Protein AF-A0A4X1W0R6-F1 (afdb_monomer)

Structure (mmCIF, N/CA/C/O backbone):
data_AF-A0A4X1W0R6-F1
#
_entry.id   AF-A0A4X1W0R6-F1
#
loop_
_atom_site.group_PDB
_atom_site.id
_atom_site.type_symbol
_atom_site.label_atom_id
_atom_site.label_alt_id
_atom_site.label_comp_id
_atom_site.label_asym_id
_atom_site.label_entity_id
_atom_site.label_seq_id
_atom_site.pdbx_PDB_ins_code
_atom_site.Cartn_x
_atom_site.Cartn_y
_atom_site.Cartn_z
_atom_site.occupancy
_atom_site.B_iso_or_equiv
_atom_site.auth_seq_id
_atom_site.auth_comp_id
_atom_site.auth_asym_id
_atom_site.auth_atom_id
_atom_site.pdbx_PDB_model_num
ATOM 1 N N . MET A 1 1 ? -34.609 -18.674 -6.021 1.00 29.86 1 MET A N 1
ATOM 2 C CA . MET A 1 1 ? -34.224 -18.702 -7.455 1.00 29.86 1 MET A CA 1
ATOM 3 C C . MET A 1 1 ? -34.550 -17.341 -8.063 1.00 29.86 1 MET A C 1
ATOM 5 O O . MET A 1 1 ? -35.500 -16.730 -7.587 1.00 29.86 1 MET A O 1
ATOM 9 N N . PRO A 1 2 ? -33.715 -16.790 -8.961 1.00 38.84 2 PRO A N 1
ATOM 10 C CA . PRO A 1 2 ? -33.458 -15.349 -8.938 1.00 38.84 2 PRO A CA 1
ATOM 11 C C . PRO A 1 2 ? -34.396 -14.512 -9.819 1.00 38.84 2 PRO A C 1
ATOM 13 O O . PRO A 1 2 ? -34.463 -14.700 -11.032 1.00 38.84 2 PRO A O 1
ATOM 16 N N . LEU A 1 3 ? -35.022 -13.506 -9.207 1.00 25.50 3 LEU A N 1
ATOM 17 C CA . LEU A 1 3 ? -35.621 -12.367 -9.900 1.00 25.50 3 LEU A CA 1
ATOM 18 C C . LEU A 1 3 ? -34.598 -11.226 -9.961 1.00 25.50 3 LEU A C 1
ATOM 20 O O . LEU A 1 3 ? -34.042 -10.826 -8.941 1.00 25.50 3 LEU A O 1
ATOM 24 N N . ARG A 1 4 ? -34.344 -10.703 -11.165 1.00 31.19 4 ARG A N 1
ATOM 25 C CA . ARG A 1 4 ? -33.541 -9.490 -11.376 1.00 31.19 4 ARG A CA 1
ATOM 26 C C . ARG A 1 4 ? -34.415 -8.259 -11.131 1.00 31.19 4 ARG A C 1
ATOM 28 O O . ARG A 1 4 ? -35.383 -8.068 -11.861 1.00 31.19 4 ARG A O 1
ATOM 35 N N . SER A 1 5 ? -34.034 -7.393 -10.196 1.00 27.22 5 SER A N 1
ATOM 36 C CA . SER A 1 5 ? -34.611 -6.052 -10.039 1.00 27.22 5 SER A CA 1
ATOM 37 C C . SER A 1 5 ? -33.615 -4.984 -10.501 1.00 27.22 5 SER A C 1
ATOM 39 O O . SER A 1 5 ? -32.606 -4.706 -9.860 1.00 27.22 5 SER A O 1
ATOM 41 N N . THR A 1 6 ? -33.895 -4.374 -11.652 1.00 28.19 6 THR A N 1
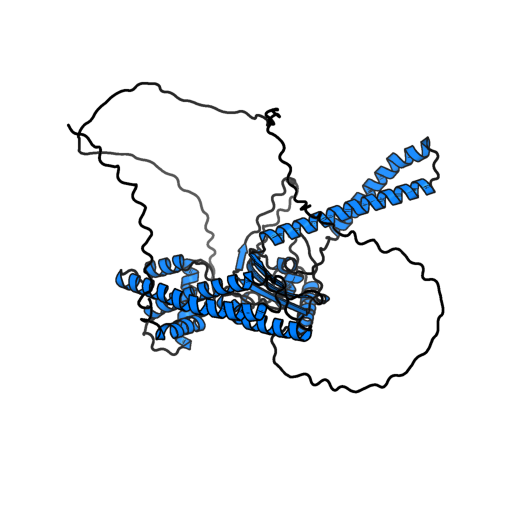ATOM 42 C CA . THR A 1 6 ? -33.181 -3.188 -12.145 1.00 28.19 6 THR A CA 1
ATOM 43 C C . THR A 1 6 ? -33.899 -1.927 -11.676 1.00 28.19 6 THR A C 1
ATOM 45 O O . THR A 1 6 ? -35.008 -1.661 -12.143 1.00 28.19 6 THR A O 1
ATOM 48 N N . CYS A 1 7 ? -33.279 -1.126 -10.810 1.00 26.50 7 CYS A N 1
ATOM 49 C CA . CYS A 1 7 ? -33.831 0.178 -10.436 1.00 26.50 7 CYS A CA 1
ATOM 50 C C . CYS A 1 7 ? -33.529 1.230 -11.514 1.00 26.50 7 CYS A C 1
ATOM 52 O O . CYS A 1 7 ? -32.375 1.457 -11.878 1.00 26.50 7 CYS A O 1
ATOM 54 N N . ARG A 1 8 ? -34.588 1.874 -12.012 1.00 23.48 8 ARG A N 1
ATOM 55 C CA . ARG A 1 8 ? -34.554 3.046 -12.895 1.00 23.48 8 ARG A CA 1
ATOM 56 C C . ARG A 1 8 ? -34.917 4.266 -12.044 1.00 23.48 8 ARG A C 1
ATOM 58 O O . ARG A 1 8 ? -35.891 4.204 -11.302 1.00 23.48 8 ARG A O 1
ATOM 65 N N . LEU A 1 9 ? -34.130 5.335 -12.136 1.00 26.56 9 LEU A N 1
ATOM 66 C CA . LEU A 1 9 ? -34.398 6.619 -11.484 1.00 26.56 9 LEU A CA 1
ATOM 67 C C . LEU A 1 9 ? -34.978 7.589 -12.515 1.00 26.56 9 LEU A C 1
ATOM 69 O O . LEU A 1 9 ? -34.326 7.836 -13.526 1.00 26.56 9 LEU A O 1
ATOM 73 N N . ASP A 1 10 ?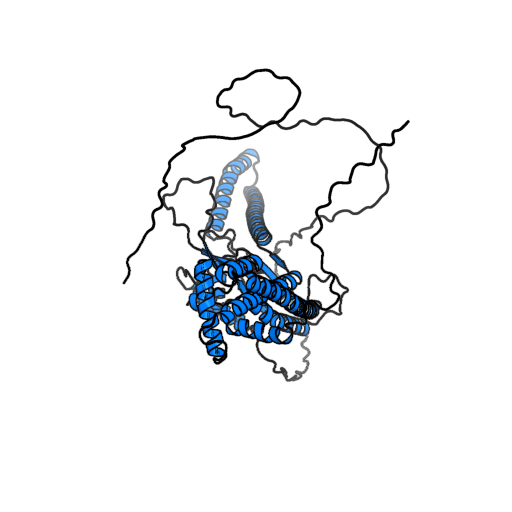 -36.144 8.154 -12.215 1.00 22.88 10 ASP A N 1
ATOM 74 C CA . ASP A 1 10 ? -36.707 9.340 -12.867 1.00 22.88 10 ASP A CA 1
ATOM 75 C C . ASP A 1 10 ? -37.125 10.347 -11.767 1.00 22.88 10 ASP A C 1
ATOM 77 O O . ASP A 1 10 ? -37.476 9.918 -10.661 1.00 22.88 10 ASP A O 1
ATOM 81 N N . PRO A 1 11 ? -37.031 11.669 -12.006 1.00 31.69 11 PRO A N 1
ATOM 82 C CA . PRO A 1 11 ? -37.245 12.697 -10.987 1.00 31.69 11 PRO A CA 1
ATOM 83 C C . PRO A 1 11 ? -38.709 13.162 -10.905 1.00 31.69 11 PRO A C 1
ATOM 85 O O . PRO A 1 11 ? -39.440 13.115 -11.892 1.00 31.69 11 PRO A O 1
ATOM 88 N N . ALA A 1 12 ? -39.107 13.700 -9.748 1.00 26.38 12 ALA A N 1
ATOM 89 C CA . ALA A 1 12 ? -40.391 14.378 -9.559 1.00 26.38 12 ALA A CA 1
ATOM 90 C C . ALA A 1 12 ? -40.185 15.843 -9.135 1.00 26.38 12 ALA A C 1
ATOM 92 O O . ALA A 1 12 ? -39.395 16.134 -8.237 1.00 26.38 12 ALA A O 1
ATOM 93 N N . GLU A 1 13 ? -40.897 16.750 -9.805 1.00 24.55 13 GLU A N 1
ATOM 94 C CA . GLU A 1 13 ? -40.985 18.182 -9.489 1.00 24.55 13 GLU A CA 1
ATOM 95 C C . GLU A 1 13 ? -42.120 18.477 -8.478 1.00 24.55 13 GLU A C 1
ATOM 97 O O . GLU A 1 13 ? -42.740 17.560 -7.943 1.00 24.55 13 GLU A O 1
ATOM 102 N N . THR A 1 14 ? -42.455 19.771 -8.328 1.00 26.61 14 THR A N 1
ATOM 103 C CA . THR A 1 14 ? -43.583 20.393 -7.585 1.00 26.61 14 THR A CA 1
ATOM 104 C C . THR A 1 14 ? -43.352 20.646 -6.085 1.00 26.61 14 THR A C 1
ATOM 106 O O . THR A 1 14 ? -42.719 19.848 -5.406 1.00 26.61 14 THR A O 1
ATOM 109 N N . SER A 1 15 ? -43.833 21.740 -5.475 1.00 23.80 15 SER A N 1
ATOM 110 C CA . SER A 1 15 ? -44.232 23.081 -5.973 1.00 23.80 15 SER A CA 1
ATOM 111 C C . SER A 1 15 ? -44.443 24.029 -4.773 1.00 23.80 15 SER A C 1
ATOM 113 O O . SER A 1 15 ? -44.769 23.564 -3.685 1.00 23.80 15 SER A O 1
ATOM 115 N N . CYS A 1 16 ? -44.311 25.348 -4.953 1.00 21.52 16 CYS A N 1
ATOM 116 C CA . CYS A 1 16 ? -44.537 26.344 -3.890 1.00 21.52 16 CYS A CA 1
ATOM 117 C C . CYS A 1 16 ? -46.022 26.554 -3.526 1.00 21.52 16 CYS A C 1
ATOM 119 O O . CYS A 1 16 ? -46.857 26.616 -4.425 1.00 21.52 16 CYS A O 1
ATOM 121 N N . THR A 1 17 ? -46.303 26.882 -2.256 1.00 23.56 17 THR A N 1
ATOM 122 C CA . THR A 1 17 ? -47.451 27.722 -1.836 1.00 23.56 17 THR A CA 1
ATOM 123 C C . THR A 1 17 ? -47.160 28.457 -0.517 1.00 23.56 17 THR A C 1
ATOM 125 O O . THR A 1 17 ? -46.346 28.002 0.284 1.00 23.56 17 THR A O 1
ATOM 128 N N . THR A 1 18 ? -47.810 29.613 -0.306 1.00 24.09 18 THR A N 1
ATOM 129 C CA . THR A 1 18 ? -47.447 30.623 0.713 1.00 24.09 18 THR A CA 1
ATOM 130 C C . THR A 1 18 ? -48.666 31.176 1.468 1.00 24.09 18 THR A C 1
ATOM 132 O O . THR A 1 18 ? -49.549 31.739 0.827 1.00 24.09 18 THR A O 1
ATOM 135 N N . THR A 1 19 ? -48.632 31.151 2.808 1.00 24.44 19 THR A N 1
ATOM 136 C CA . THR A 1 19 ? -49.383 32.008 3.774 1.00 24.44 19 THR A CA 1
ATOM 137 C C . THR A 1 19 ? -48.720 31.799 5.158 1.00 24.44 19 THR A C 1
ATOM 139 O O . THR A 1 19 ? -48.285 30.686 5.423 1.00 24.44 19 THR A O 1
ATOM 142 N N . GLY A 1 20 ? -48.464 32.754 6.070 1.00 23.81 20 GLY A N 1
ATOM 143 C CA . GLY A 1 20 ? -49.211 33.945 6.525 1.00 23.81 20 GLY A CA 1
ATOM 144 C C . GLY A 1 20 ? -50.069 33.567 7.757 1.00 23.81 20 GLY A C 1
ATOM 145 O O . GLY A 1 20 ? -50.782 32.580 7.656 1.00 23.81 20 GLY A O 1
ATOM 146 N N . LEU A 1 21 ? -50.102 34.250 8.918 1.00 26.62 21 LEU A N 1
ATOM 147 C CA . LEU A 1 21 ? -49.531 35.535 9.388 1.00 26.62 21 LEU A CA 1
ATOM 148 C C . LEU A 1 21 ? -49.752 35.665 10.940 1.00 26.62 21 LEU A C 1
ATOM 150 O O . LEU A 1 21 ? -50.513 34.876 11.489 1.00 26.62 21 LEU A O 1
ATOM 154 N N . LEU A 1 22 ? -49.206 36.718 11.589 1.00 25.25 22 LEU A N 1
ATOM 155 C CA . LEU A 1 22 ? -49.492 37.253 12.959 1.00 25.25 22 LEU A CA 1
ATOM 156 C C . LEU A 1 22 ? -48.866 36.527 14.186 1.00 25.25 22 LEU A C 1
ATOM 158 O O . LEU A 1 22 ? -48.872 35.309 14.258 1.00 25.25 22 LEU A O 1
ATOM 162 N N . GLY A 1 23 ? -48.351 37.228 15.215 1.00 23.34 23 GLY A N 1
ATOM 163 C CA . GLY A 1 23 ? -48.141 38.681 15.354 1.00 23.34 23 GLY A CA 1
ATOM 164 C C . GLY A 1 23 ? -47.563 39.130 16.716 1.00 23.34 23 GLY A C 1
ATOM 165 O O . GLY A 1 23 ? -47.441 38.315 17.627 1.00 23.34 23 GLY A O 1
ATOM 166 N N . LEU A 1 24 ? -47.328 40.458 16.824 1.00 25.98 24 LEU A N 1
ATOM 167 C CA . LEU A 1 24 ? -46.882 41.258 17.999 1.00 25.98 24 LEU A CA 1
ATOM 168 C C . LEU A 1 24 ? -45.346 41.228 18.283 1.00 25.98 24 LEU A C 1
ATOM 170 O O . LEU A 1 24 ? -44.737 40.176 18.157 1.00 25.98 24 LEU A O 1
ATOM 174 N N . GLN A 1 25 ? -44.644 42.320 18.660 1.00 26.53 25 GLN A N 1
ATOM 175 C CA . GLN A 1 25 ? -44.998 43.762 18.681 1.00 26.53 25 GLN A CA 1
ATOM 176 C C . GLN A 1 25 ? -43.764 44.728 18.584 1.00 26.53 25 GLN A C 1
ATOM 178 O O . GLN A 1 25 ? -42.705 44.349 18.097 1.00 26.53 25 GLN A O 1
ATOM 183 N N . ASN A 1 26 ? -43.950 45.994 18.993 1.00 27.78 26 ASN A N 1
ATOM 184 C CA . ASN A 1 26 ? -43.082 47.194 18.918 1.00 27.78 26 ASN A CA 1
ATOM 185 C C . ASN A 1 26 ? -42.080 47.310 20.110 1.00 27.78 26 ASN A C 1
ATOM 187 O O . ASN A 1 26 ? -42.268 46.610 21.097 1.00 27.78 26 ASN A O 1
ATOM 191 N N . THR A 1 27 ? -41.018 48.145 20.129 1.00 28.12 27 THR A N 1
ATOM 192 C CA . THR A 1 27 ? -41.001 49.625 19.946 1.00 28.12 27 THR A CA 1
ATOM 193 C C . THR A 1 27 ? -39.664 50.270 19.507 1.00 28.12 27 THR A C 1
ATOM 195 O O . THR A 1 27 ? -38.632 49.983 20.096 1.00 28.12 27 THR A O 1
ATOM 198 N N . LEU A 1 28 ? -39.767 51.228 18.561 1.00 27.00 28 LEU A N 1
ATOM 199 C CA . LEU A 1 28 ? -39.123 52.572 18.437 1.00 27.00 28 LEU A CA 1
ATOM 200 C C . LEU A 1 28 ? -37.644 52.800 18.876 1.00 27.00 28 LEU A C 1
ATOM 202 O O . LEU A 1 28 ? -37.277 52.481 19.995 1.00 27.00 28 LEU A O 1
ATOM 206 N N . GLY A 1 29 ? -36.784 53.514 18.125 1.00 25.72 29 GLY A N 1
ATOM 207 C CA . GLY A 1 29 ? -36.938 54.111 16.785 1.00 25.72 29 GLY A CA 1
ATOM 208 C C . GLY A 1 29 ? -35.859 55.159 16.404 1.00 25.72 29 GLY A C 1
ATOM 209 O O . GLY A 1 29 ? -35.103 55.607 17.259 1.00 25.72 29 GLY A O 1
ATOM 210 N N . LEU A 1 30 ? -35.924 55.609 15.132 1.00 26.69 30 LEU A N 1
ATOM 211 C CA . LEU A 1 30 ? -35.302 56.804 14.491 1.00 26.69 30 LEU A CA 1
ATOM 212 C C . LEU A 1 30 ? -33.857 56.622 13.944 1.00 26.69 30 LEU A C 1
ATOM 214 O O . LEU A 1 30 ? -33.029 56.006 14.596 1.00 26.69 30 LEU A O 1
ATOM 218 N N . LYS A 1 31 ? -33.474 57.138 12.756 1.00 23.89 31 LYS A N 1
ATOM 219 C CA . LYS A 1 31 ? -34.110 58.129 11.849 1.00 23.89 31 LYS A CA 1
ATOM 220 C C . LYS A 1 31 ? -33.629 57.952 10.379 1.00 23.89 31 LYS A C 1
ATOM 222 O O . LYS A 1 31 ? -32.451 57.700 10.187 1.00 23.89 31 LYS A O 1
ATOM 227 N N . THR A 1 32 ? -34.544 58.110 9.405 1.00 26.52 32 THR A N 1
ATOM 228 C CA . THR A 1 32 ? -34.426 58.709 8.030 1.00 26.52 32 THR A CA 1
ATOM 229 C C . THR A 1 32 ? -33.058 58.755 7.298 1.00 26.52 32 THR A C 1
ATOM 231 O O . THR A 1 32 ? -32.077 59.169 7.897 1.00 26.52 32 THR A O 1
ATOM 234 N N . SER A 1 33 ? -32.925 58.541 5.977 1.00 25.45 33 SER A N 1
ATOM 235 C CA . SER A 1 33 ? -33.889 58.718 4.863 1.00 25.45 33 SER A CA 1
ATOM 236 C C . SER A 1 33 ? -33.481 57.983 3.567 1.00 25.45 33 SER A C 1
ATOM 238 O O . SER A 1 33 ? -32.309 57.981 3.201 1.00 25.45 33 SER A O 1
ATOM 240 N N . ASP A 1 34 ? -34.485 57.476 2.847 1.00 21.62 34 ASP A N 1
ATOM 241 C CA . ASP A 1 34 ? -34.491 57.089 1.414 1.00 21.62 34 ASP A CA 1
ATOM 242 C C . ASP A 1 34 ? -34.471 58.360 0.492 1.00 21.62 34 ASP A C 1
ATOM 244 O O . ASP A 1 34 ? -34.507 59.453 1.074 1.00 21.62 34 ASP A O 1
ATOM 248 N N . PRO A 1 35 ? -34.466 58.330 -0.878 1.00 39.22 35 PRO A N 1
ATOM 249 C CA . PRO A 1 35 ? -35.026 57.269 -1.744 1.00 39.22 35 PRO A CA 1
ATOM 250 C C . PRO A 1 35 ? -34.340 56.959 -3.111 1.00 39.22 35 PRO A C 1
ATOM 252 O O . PRO A 1 35 ? -33.581 57.759 -3.651 1.00 39.22 35 PRO A O 1
ATOM 255 N N . SER A 1 36 ? -34.851 55.904 -3.778 1.00 25.16 36 SER A N 1
ATOM 256 C CA . SER A 1 36 ? -35.064 55.786 -5.254 1.00 25.16 36 SER A CA 1
ATOM 257 C C . SER A 1 36 ? -33.833 55.662 -6.188 1.00 25.16 36 SER A C 1
ATOM 259 O O . SER A 1 36 ? -32.779 56.206 -5.901 1.00 25.16 36 SER A O 1
ATOM 261 N N . LEU A 1 37 ? -33.845 55.008 -7.362 1.00 26.08 37 LEU A N 1
ATOM 262 C CA . LEU A 1 37 ? -34.714 54.018 -8.042 1.00 26.08 37 LEU A CA 1
ATOM 263 C C . LEU A 1 37 ? -33.781 52.833 -8.436 1.00 26.08 37 LEU A C 1
ATOM 265 O O . LEU A 1 37 ? -32.572 53.007 -8.504 1.00 26.08 37 LEU A O 1
ATOM 269 N N . GLY A 1 38 ? -34.190 51.592 -8.705 1.00 21.97 38 GLY A N 1
ATOM 270 C CA . GLY A 1 38 ? -35.439 51.115 -9.291 1.00 21.97 38 GLY A CA 1
ATOM 271 C C . GLY A 1 38 ? -35.230 50.761 -10.775 1.00 21.97 38 GLY A C 1
ATOM 272 O O . GLY A 1 38 ? -35.072 51.660 -11.589 1.00 21.97 38 GLY A O 1
ATOM 273 N N . LEU A 1 39 ? -35.332 49.457 -11.087 1.00 24.09 39 LEU A N 1
ATOM 274 C CA . LEU A 1 39 ? -35.472 48.798 -12.409 1.00 24.09 39 LEU A CA 1
ATOM 275 C C . LEU A 1 39 ? -34.241 48.110 -13.061 1.00 24.09 39 LEU A C 1
ATOM 277 O O . LEU A 1 39 ? -33.197 48.686 -13.338 1.00 24.09 39 LEU A O 1
ATOM 281 N N . LYS A 1 40 ? -34.482 46.814 -13.329 1.00 21.08 40 LYS A N 1
ATOM 282 C CA . LYS A 1 40 ? -33.839 45.853 -14.259 1.00 21.08 40 LYS A CA 1
ATOM 283 C C . LYS A 1 40 ? -34.114 46.280 -15.744 1.00 21.08 40 LYS A C 1
ATOM 285 O O . LYS A 1 40 ? -34.787 47.300 -15.886 1.00 21.08 40 LYS A O 1
ATOM 290 N N . PRO A 1 41 ? -33.787 45.526 -16.837 1.00 32.88 41 PRO A N 1
ATOM 291 C CA . PRO A 1 41 ? -33.307 44.128 -16.939 1.00 32.88 41 PRO A CA 1
ATOM 292 C C . PRO A 1 41 ? -32.269 43.817 -18.067 1.00 32.88 41 PRO A C 1
ATOM 294 O O . PRO A 1 41 ? -31.740 44.730 -18.680 1.00 32.88 41 PRO A O 1
ATOM 297 N N . THR A 1 42 ? -31.964 42.514 -18.264 1.00 23.11 42 THR A N 1
ATOM 298 C CA . THR A 1 42 ? -31.669 41.755 -19.530 1.00 23.11 42 THR A CA 1
ATOM 299 C C . THR A 1 42 ? -31.044 42.467 -20.759 1.00 23.11 42 THR A C 1
ATOM 301 O O . THR A 1 42 ? -31.488 43.539 -21.132 1.00 23.11 42 THR A O 1
ATOM 304 N N . GLU A 1 43 ? -30.140 41.886 -21.567 1.00 23.00 43 GLU A N 1
ATOM 305 C CA . GLU A 1 43 ? -29.765 40.473 -21.780 1.00 23.00 43 GLU A CA 1
ATOM 306 C C . GLU A 1 43 ? -28.437 40.323 -22.579 1.00 23.00 43 GLU A C 1
ATOM 308 O O . GLU A 1 43 ? -28.021 41.240 -23.273 1.00 23.00 43 GLU A O 1
ATOM 313 N N . GLN A 1 44 ? -27.850 39.118 -22.530 1.00 22.80 44 GLN A N 1
ATOM 314 C CA . GLN A 1 44 ? -27.039 38.422 -23.560 1.00 22.80 44 GLN A CA 1
ATOM 315 C C . GLN A 1 44 ? -25.801 39.031 -24.289 1.00 22.80 44 GLN A C 1
ATOM 317 O O . GLN A 1 44 ? -25.842 40.031 -24.991 1.00 22.80 44 GLN A O 1
ATOM 322 N N . CYS A 1 45 ? -24.784 38.151 -24.352 1.00 21.58 45 CYS A N 1
ATOM 323 C CA . CYS A 1 45 ? -23.866 37.871 -25.476 1.00 21.58 45 CYS A CA 1
ATOM 324 C C . CYS A 1 45 ? -22.618 38.756 -25.709 1.00 21.58 45 CYS A C 1
ATOM 326 O O . CYS A 1 45 ? -22.683 39.958 -25.928 1.00 21.58 45 CYS A O 1
ATOM 328 N N . GLY A 1 46 ? -21.450 38.096 -25.790 1.00 23.22 46 GLY A N 1
ATOM 329 C CA . GLY A 1 46 ? -20.187 38.700 -26.231 1.00 23.22 46 GLY A CA 1
ATOM 330 C C . GLY A 1 46 ? -18.967 37.789 -26.032 1.00 23.22 46 GLY A C 1
ATOM 331 O O . GLY A 1 46 ? -18.474 37.638 -24.920 1.00 23.22 46 GLY A O 1
ATOM 332 N N . ARG A 1 47 ? -18.441 37.192 -27.113 1.00 24.58 47 ARG A N 1
ATOM 333 C CA . ARG A 1 47 ? -17.081 36.609 -27.119 1.00 24.58 47 ARG A CA 1
ATOM 334 C C . ARG A 1 47 ? -16.062 37.753 -27.217 1.00 24.58 47 ARG A C 1
ATOM 336 O O . ARG A 1 47 ? -16.249 38.621 -28.061 1.00 24.58 47 ARG A O 1
ATOM 343 N N . GLY A 1 48 ? -14.958 37.718 -26.468 1.00 22.70 48 GLY A N 1
ATOM 344 C CA . GLY A 1 48 ? -13.923 38.759 -26.554 1.00 22.70 48 GLY A CA 1
ATOM 345 C C . GLY A 1 48 ? -12.559 38.308 -26.034 1.00 22.70 48 GLY A C 1
ATOM 346 O O . GLY A 1 48 ? -12.459 37.775 -24.939 1.00 22.70 48 GLY A O 1
ATOM 347 N N . LEU A 1 49 ? -11.528 38.484 -26.858 1.00 24.17 49 LEU A N 1
ATOM 348 C CA . LEU A 1 49 ? -10.158 37.991 -26.697 1.00 24.17 49 LEU A CA 1
ATOM 349 C C . LEU A 1 49 ? -9.391 38.510 -25.463 1.00 24.17 49 LEU A C 1
ATOM 351 O O . LEU A 1 49 ? -9.679 39.560 -24.899 1.00 24.17 49 LEU A O 1
ATOM 355 N N . ALA A 1 50 ? -8.315 37.787 -25.141 1.00 25.56 50 ALA A N 1
ATOM 356 C CA . ALA A 1 50 ? -7.288 38.186 -24.185 1.00 25.56 50 ALA A CA 1
ATOM 357 C C . ALA A 1 50 ? -6.501 39.442 -24.610 1.00 25.56 50 ALA A C 1
ATOM 359 O O . ALA A 1 50 ? -6.188 39.625 -25.788 1.00 25.56 50 ALA A O 1
ATOM 360 N N . LEU A 1 51 ? -6.045 40.212 -23.617 1.00 23.55 51 LEU A N 1
ATOM 361 C CA . LEU A 1 51 ? -4.971 41.198 -23.749 1.00 23.55 51 LEU A CA 1
ATOM 362 C C . LEU A 1 51 ? -3.896 40.957 -22.679 1.00 23.55 51 LEU A C 1
ATOM 364 O O . LEU A 1 51 ? -4.196 40.642 -21.529 1.00 23.55 51 LEU A O 1
ATOM 368 N N . ARG A 1 52 ? -2.627 41.086 -23.084 1.00 23.77 52 ARG A N 1
ATOM 369 C CA . ARG A 1 52 ? -1.456 41.037 -22.192 1.00 23.77 52 ARG A CA 1
ATOM 370 C C . ARG A 1 52 ? -1.338 42.350 -21.401 1.00 23.77 52 ARG A C 1
ATOM 372 O O . ARG A 1 52 ? -1.614 43.397 -21.985 1.00 23.77 52 ARG A O 1
ATOM 379 N N . PRO A 1 53 ? -0.814 42.347 -20.163 1.00 27.23 53 PRO A N 1
ATOM 380 C CA . PRO A 1 53 ? -0.345 43.573 -19.529 1.00 27.23 53 PRO A CA 1
ATOM 381 C C . PRO A 1 53 ? 0.995 44.028 -20.136 1.00 27.23 53 PRO A C 1
ATOM 383 O O . PRO A 1 53 ? 1.859 43.214 -20.475 1.00 27.23 53 PRO A O 1
ATOM 386 N N . ALA A 1 54 ? 1.150 45.343 -20.280 1.00 24.95 54 ALA A N 1
ATOM 387 C CA . ALA A 1 54 ? 2.354 45.993 -20.789 1.00 24.95 54 ALA A CA 1
ATOM 388 C C . ALA A 1 54 ? 3.381 46.271 -19.675 1.00 24.95 54 ALA A C 1
ATOM 390 O O . ALA A 1 54 ? 3.042 46.337 -18.495 1.00 24.95 54 ALA A O 1
ATOM 391 N N . TRP A 1 55 ? 4.642 46.468 -20.063 1.00 26.98 55 TRP A N 1
ATOM 392 C CA . TRP A 1 55 ? 5.718 46.869 -19.154 1.00 26.98 55 TRP A CA 1
ATOM 393 C C . TRP A 1 55 ? 5.652 48.372 -18.839 1.00 26.98 55 TRP A C 1
ATOM 395 O O . TRP A 1 55 ? 5.695 49.191 -19.755 1.00 26.98 55 TRP A O 1
ATOM 405 N N . GLY A 1 56 ? 5.634 48.725 -17.551 1.00 25.53 56 GLY A N 1
ATOM 406 C CA . GLY A 1 56 ? 5.888 50.079 -17.041 1.00 25.53 56 GLY A CA 1
ATOM 407 C C . GLY A 1 56 ? 7.286 50.170 -16.417 1.00 25.53 56 GLY A C 1
ATOM 408 O O . GLY A 1 56 ? 7.768 49.191 -15.850 1.00 25.53 56 GLY A O 1
ATOM 409 N N . ARG A 1 57 ? 7.965 51.317 -16.551 1.00 27.62 57 ARG A N 1
ATOM 410 C CA . ARG A 1 57 ? 9.391 51.487 -16.208 1.00 27.62 57 ARG A CA 1
ATOM 411 C C . ARG A 1 57 ? 9.607 52.616 -15.180 1.00 27.62 57 ARG A C 1
ATOM 413 O O . ARG A 1 57 ? 8.882 53.603 -15.214 1.00 27.62 57 ARG A O 1
ATOM 420 N N . ASN A 1 58 ? 10.701 52.500 -14.416 1.00 27.91 58 ASN A N 1
ATOM 421 C CA . ASN A 1 58 ? 11.424 53.527 -13.630 1.00 27.91 58 ASN A CA 1
ATOM 422 C C . ASN A 1 58 ? 11.001 53.799 -12.164 1.00 27.91 58 ASN A C 1
ATOM 424 O O . ASN A 1 58 ? 9.871 54.169 -11.875 1.00 27.91 58 ASN A O 1
ATOM 428 N N . GLY A 1 59 ? 11.996 53.722 -11.265 1.00 26.03 59 GLY A N 1
ATOM 429 C CA . GLY A 1 59 ? 11.951 54.106 -9.842 1.00 26.03 59 GLY A CA 1
ATOM 430 C C . GLY A 1 59 ? 13.138 53.482 -9.071 1.00 26.03 59 GLY A C 1
ATOM 431 O O . GLY A 1 59 ? 13.134 52.263 -8.924 1.00 26.03 59 GLY A O 1
ATOM 432 N N . PRO A 1 60 ? 14.190 54.224 -8.647 1.00 34.94 60 PRO A N 1
ATOM 433 C CA . PRO A 1 60 ? 15.501 53.615 -8.361 1.00 34.94 60 PRO A CA 1
ATOM 434 C C . PRO A 1 60 ? 15.928 53.613 -6.880 1.00 34.94 60 PRO A C 1
ATOM 436 O O . PRO A 1 60 ? 15.956 54.671 -6.258 1.00 34.94 60 PRO A O 1
ATOM 439 N N . TRP A 1 61 ? 16.429 52.480 -6.360 1.00 25.25 61 TRP A N 1
ATOM 440 C CA . TRP A 1 61 ? 17.190 52.449 -5.095 1.00 25.25 61 TRP A CA 1
ATOM 441 C C . TRP A 1 61 ? 18.404 51.500 -5.113 1.00 25.25 61 TRP A C 1
ATOM 443 O O . TRP A 1 61 ? 18.290 50.297 -4.928 1.00 25.25 61 TRP A O 1
ATOM 453 N N . ARG A 1 62 ? 19.570 52.129 -5.317 1.00 25.80 62 ARG A N 1
ATOM 454 C CA . ARG A 1 62 ? 20.848 51.983 -4.585 1.00 25.80 62 ARG A CA 1
ATOM 455 C C . ARG A 1 62 ? 21.393 50.568 -4.276 1.00 25.80 62 ARG A C 1
ATOM 457 O O . ARG A 1 62 ? 20.886 49.856 -3.419 1.00 25.80 62 ARG A O 1
ATOM 464 N N . LEU A 1 63 ? 22.545 50.256 -4.882 1.00 26.06 63 LEU A N 1
ATOM 465 C CA . LEU A 1 63 ? 23.414 49.119 -4.543 1.00 26.06 63 LEU A CA 1
ATOM 466 C C . LEU A 1 63 ? 23.826 49.103 -3.059 1.00 26.06 63 LEU A C 1
ATOM 468 O O . LEU A 1 63 ? 24.266 50.121 -2.523 1.00 26.06 63 LEU A O 1
ATOM 472 N N . GLY A 1 64 ? 23.835 47.905 -2.473 1.00 25.86 64 GLY A N 1
ATOM 473 C CA . GLY A 1 64 ? 24.596 47.565 -1.272 1.00 25.86 64 GLY A CA 1
ATOM 474 C C . GLY A 1 64 ? 25.320 46.236 -1.481 1.00 25.86 64 GLY A C 1
ATOM 475 O O . GLY A 1 64 ? 24.712 45.179 -1.358 1.00 25.86 64 GLY A O 1
ATOM 476 N N . HIS A 1 65 ? 26.611 46.277 -1.822 1.00 27.36 65 HIS A N 1
ATOM 477 C CA . HIS A 1 65 ? 27.440 45.073 -1.933 1.00 27.36 65 HIS A CA 1
ATOM 478 C C . HIS A 1 65 ? 27.786 44.531 -0.537 1.00 27.36 65 HIS A C 1
ATOM 480 O O . HIS A 1 65 ? 28.454 45.209 0.245 1.00 27.36 65 HIS A O 1
ATOM 486 N N . ARG A 1 66 ? 27.446 43.268 -0.267 1.00 27.22 66 ARG A N 1
ATOM 487 C CA . ARG A 1 66 ? 28.247 42.391 0.599 1.00 27.22 66 ARG A CA 1
ATOM 488 C C . ARG A 1 66 ? 28.089 40.950 0.107 1.00 27.22 66 ARG A C 1
ATOM 490 O O . ARG A 1 66 ? 26.990 40.555 -0.260 1.00 27.22 66 ARG A O 1
ATOM 497 N N . GLY A 1 67 ? 29.211 40.245 -0.027 1.00 26.52 67 GLY A N 1
ATOM 498 C CA . GLY A 1 67 ? 29.296 38.991 -0.782 1.00 26.52 67 GLY A CA 1
ATOM 499 C C . GLY A 1 67 ? 28.754 37.758 -0.057 1.00 26.52 67 GLY A C 1
ATOM 500 O O . GLY A 1 67 ? 28.583 37.762 1.159 1.00 26.52 67 GLY A O 1
ATOM 501 N N . GLY A 1 68 ? 28.538 36.713 -0.852 1.00 26.30 68 GLY A N 1
ATOM 502 C CA . GLY A 1 68 ? 28.057 35.388 -0.466 1.00 26.30 68 GLY A CA 1
ATOM 503 C C . GLY A 1 68 ? 27.852 34.570 -1.740 1.00 26.30 68 GLY A C 1
ATOM 504 O O . GLY A 1 68 ? 26.772 34.594 -2.325 1.00 26.30 68 GLY A O 1
ATOM 505 N N . GLU A 1 69 ? 28.923 33.953 -2.239 1.00 33.28 69 GLU A N 1
ATOM 506 C CA . GLU A 1 69 ? 28.883 33.097 -3.428 1.00 33.28 69 GLU A CA 1
ATOM 507 C C . GLU A 1 69 ? 28.322 31.715 -3.073 1.00 33.28 69 GLU A C 1
ATOM 509 O O . GLU A 1 69 ? 29.081 30.796 -2.793 1.00 33.28 69 GLU A O 1
ATOM 514 N N . ASP A 1 70 ? 27.001 31.555 -3.149 1.00 26.06 70 ASP A N 1
ATOM 515 C CA . ASP A 1 70 ? 26.354 30.238 -3.179 1.00 26.06 70 ASP A CA 1
ATOM 516 C C . ASP A 1 70 ? 25.701 30.024 -4.548 1.00 26.06 70 ASP A C 1
ATOM 518 O O . ASP A 1 70 ? 24.512 30.268 -4.779 1.00 26.06 70 ASP A O 1
ATOM 522 N N . ALA A 1 71 ? 26.522 29.593 -5.507 1.00 27.77 71 ALA A N 1
ATOM 523 C CA . ALA A 1 71 ? 26.047 29.186 -6.819 1.00 27.77 71 ALA A CA 1
ATOM 524 C C . ALA A 1 71 ? 25.294 27.851 -6.708 1.00 27.77 71 ALA A C 1
ATOM 526 O O . ALA A 1 71 ? 25.895 26.808 -6.448 1.00 27.77 71 ALA A O 1
ATOM 527 N N . PHE A 1 72 ? 23.982 27.871 -6.967 1.00 27.11 72 PHE A N 1
ATOM 528 C CA . PHE A 1 72 ? 23.192 26.652 -7.160 1.00 27.11 72 PHE A CA 1
ATOM 529 C C . PHE A 1 72 ? 23.885 25.732 -8.183 1.00 27.11 72 PHE A C 1
ATOM 531 O O . PHE A 1 72 ? 24.134 26.175 -9.311 1.00 27.11 72 PHE A O 1
ATOM 538 N N . PRO A 1 73 ? 24.163 24.456 -7.855 1.00 28.94 73 PRO A N 1
ATOM 539 C CA . PRO A 1 73 ? 24.768 23.548 -8.813 1.00 28.94 73 PRO A CA 1
ATOM 540 C C . PRO A 1 73 ? 23.767 23.255 -9.943 1.00 28.94 73 PRO A C 1
ATOM 542 O O . PRO A 1 73 ? 22.638 22.830 -9.670 1.00 28.94 73 PRO A O 1
ATOM 545 N N . PRO A 1 74 ? 24.136 23.437 -11.224 1.00 28.44 74 PRO A N 1
ATOM 546 C CA . PRO A 1 74 ? 23.325 22.916 -12.312 1.00 28.44 74 PRO A CA 1
ATOM 547 C C . PRO A 1 74 ? 23.322 21.385 -12.228 1.00 28.44 74 PRO A C 1
ATOM 549 O O . PRO A 1 74 ? 24.381 20.770 -12.122 1.00 28.44 74 PRO A O 1
ATOM 552 N N . MET A 1 75 ? 22.145 20.755 -12.312 1.00 23.92 75 MET A N 1
ATOM 553 C CA . MET A 1 75 ? 22.047 19.293 -12.406 1.00 23.92 75 MET A CA 1
ATOM 554 C C . MET A 1 75 ? 22.700 18.806 -13.706 1.00 23.92 75 MET A C 1
ATOM 556 O O . MET A 1 75 ? 22.072 18.766 -14.768 1.00 23.92 75 MET A O 1
ATOM 560 N N . THR A 1 76 ? 23.967 18.414 -13.622 1.00 23.66 76 THR A N 1
ATOM 561 C CA . THR A 1 76 ? 24.688 17.742 -14.698 1.00 23.66 76 THR A CA 1
ATOM 562 C C . THR A 1 76 ? 24.181 16.311 -14.819 1.00 23.66 76 THR A C 1
ATOM 564 O O . THR A 1 76 ? 24.613 15.415 -14.098 1.00 23.66 76 THR A O 1
ATOM 567 N N . PHE A 1 77 ? 23.260 16.078 -15.754 1.00 25.84 77 PHE A N 1
ATOM 568 C CA . PHE A 1 77 ? 22.985 14.723 -16.220 1.00 25.84 77 PHE A CA 1
ATOM 569 C C . PHE A 1 77 ? 24.167 14.238 -17.059 1.00 25.84 77 PHE A C 1
ATOM 571 O O . PHE A 1 77 ? 24.334 14.667 -18.203 1.00 25.84 77 PHE A O 1
ATOM 578 N N . ASP A 1 78 ? 24.955 13.321 -16.498 1.00 22.91 78 ASP A N 1
ATOM 579 C CA . ASP A 1 78 ? 26.032 12.652 -17.218 1.00 22.91 78 ASP A CA 1
ATOM 580 C C . ASP A 1 78 ? 25.495 11.937 -18.462 1.00 22.91 78 ASP A C 1
ATOM 582 O O . ASP A 1 78 ? 24.790 10.923 -18.409 1.00 22.91 78 ASP A O 1
ATOM 586 N N . LEU A 1 79 ? 25.874 12.467 -19.623 1.00 25.77 79 LEU A N 1
ATOM 587 C CA . LEU A 1 79 ? 25.703 11.810 -20.909 1.00 25.77 79 LEU A CA 1
ATOM 588 C C . LEU A 1 79 ? 26.708 10.658 -21.006 1.00 25.77 79 LEU A C 1
ATOM 590 O O . LEU A 1 79 ? 27.780 10.810 -21.592 1.00 25.77 79 LEU A O 1
ATOM 594 N N . CYS A 1 80 ? 26.358 9.490 -20.457 1.00 24.44 80 CYS A N 1
ATOM 595 C CA . CYS A 1 80 ? 27.145 8.276 -20.670 1.00 24.44 80 CYS A CA 1
ATOM 596 C C . CYS A 1 80 ? 27.365 8.050 -22.183 1.00 24.44 80 CYS A C 1
ATOM 598 O O . CYS A 1 80 ? 26.385 7.972 -22.936 1.00 24.44 80 CYS A O 1
ATOM 600 N N . PRO A 1 81 ? 28.622 7.941 -22.652 1.00 30.20 81 PRO A N 1
ATOM 601 C CA . PRO A 1 81 ? 28.919 7.865 -24.074 1.00 30.20 81 PRO A CA 1
ATOM 602 C C . PRO A 1 81 ? 28.510 6.514 -24.675 1.00 30.20 81 PRO A C 1
ATOM 604 O O . PRO A 1 81 ? 28.540 5.469 -24.022 1.00 30.20 81 PRO A O 1
ATOM 607 N N . PHE A 1 82 ? 28.151 6.538 -25.960 1.00 28.47 82 PHE A N 1
ATOM 608 C CA . PHE A 1 82 ? 27.850 5.334 -26.736 1.00 28.47 82 PHE A CA 1
ATOM 609 C C . PHE A 1 82 ? 29.076 4.405 -26.849 1.00 28.47 82 PHE A C 1
ATOM 611 O O . PHE A 1 82 ? 30.212 4.888 -26.884 1.00 28.47 82 PHE A O 1
ATOM 618 N N . PRO A 1 83 ? 28.875 3.078 -26.967 1.00 30.00 83 PRO A N 1
ATOM 619 C CA . PRO A 1 83 ? 29.973 2.132 -27.112 1.00 30.00 83 PRO A CA 1
ATOM 620 C C . PRO A 1 83 ? 30.661 2.304 -28.470 1.00 30.00 83 PRO A C 1
ATOM 622 O O . PRO A 1 83 ? 30.089 2.014 -29.522 1.00 30.00 83 PRO A O 1
ATOM 625 N N . SER A 1 84 ? 31.916 2.744 -28.446 1.00 27.42 84 SER A N 1
ATOM 626 C CA . SER A 1 84 ? 32.782 2.765 -29.618 1.00 27.42 84 SER A CA 1
ATOM 627 C C . SER A 1 84 ? 33.275 1.353 -29.951 1.00 27.42 84 SER A C 1
ATOM 629 O O . SER A 1 84 ? 33.796 0.630 -29.098 1.00 27.42 84 SER A O 1
ATOM 631 N N . PHE A 1 85 ? 33.128 0.955 -31.218 1.00 25.44 85 PHE A N 1
ATOM 632 C CA . PHE A 1 85 ? 33.716 -0.275 -31.750 1.00 25.44 85 PHE A CA 1
ATOM 633 C C . PHE A 1 85 ? 35.243 -0.237 -31.575 1.00 25.44 85 PHE A C 1
ATOM 635 O O . PHE A 1 85 ? 35.922 0.542 -32.242 1.00 25.44 85 PHE A O 1
ATOM 642 N N . ARG A 1 86 ? 35.802 -1.108 -30.726 1.00 26.59 86 ARG A N 1
ATOM 643 C CA . ARG A 1 86 ? 37.244 -1.401 -30.731 1.00 26.59 86 ARG A CA 1
ATOM 644 C C . ARG A 1 86 ? 37.509 -2.660 -31.546 1.00 26.59 86 ARG A C 1
ATOM 646 O O . ARG A 1 86 ? 37.085 -3.749 -31.162 1.00 26.59 86 ARG A O 1
ATOM 653 N N . LEU A 1 87 ? 38.260 -2.517 -32.639 1.00 26.81 87 LEU A N 1
ATOM 654 C CA . LEU A 1 87 ? 38.878 -3.656 -33.312 1.00 26.81 87 LEU A CA 1
ATOM 655 C C . LEU A 1 87 ? 39.843 -4.358 -32.347 1.00 26.81 87 LEU A C 1
ATOM 657 O O . LEU A 1 87 ? 40.725 -3.730 -31.760 1.00 26.81 87 LEU A O 1
ATOM 661 N N . ARG A 1 88 ? 39.679 -5.673 -32.185 1.00 26.86 88 ARG A N 1
ATOM 662 C CA . ARG A 1 88 ? 40.536 -6.493 -31.325 1.00 26.86 88 ARG A CA 1
ATOM 663 C C . ARG A 1 88 ? 41.786 -6.923 -32.093 1.00 26.86 88 ARG A C 1
ATOM 665 O O . ARG A 1 88 ? 41.778 -7.953 -32.764 1.00 26.86 88 ARG A O 1
ATOM 672 N N . GLY A 1 89 ? 42.859 -6.144 -31.973 1.00 27.95 89 GLY A N 1
ATOM 673 C CA . GLY A 1 89 ? 44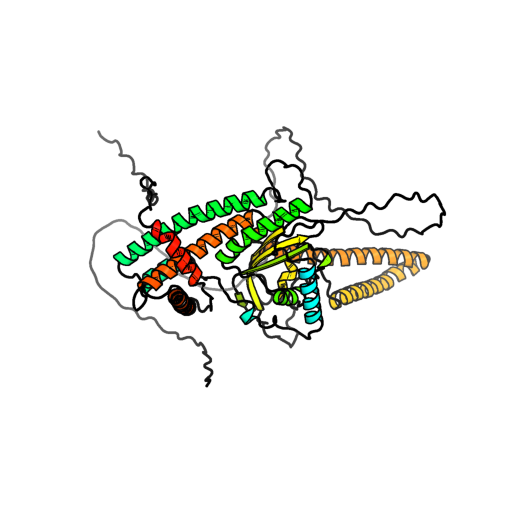.192 -6.572 -32.399 1.00 27.95 89 GLY A CA 1
ATOM 674 C C . GLY A 1 89 ? 44.623 -7.842 -31.656 1.00 27.95 89 GLY A C 1
ATOM 675 O O . GLY A 1 89 ? 44.396 -7.971 -30.451 1.00 27.95 89 GLY A O 1
ATOM 676 N N . LYS A 1 90 ? 45.222 -8.797 -32.375 1.00 29.83 90 LYS A N 1
ATOM 677 C CA . LYS A 1 90 ? 45.829 -9.992 -31.774 1.00 29.83 90 LYS A CA 1
ATOM 678 C C . LYS A 1 90 ? 47.168 -9.604 -31.145 1.00 29.83 90 LYS A C 1
ATOM 680 O O . LYS A 1 90 ? 48.037 -9.102 -31.846 1.00 29.83 90 LYS A O 1
ATOM 685 N N . GLY A 1 91 ? 47.345 -9.897 -29.861 1.00 27.47 91 GLY A N 1
ATOM 686 C CA . GLY A 1 91 ? 48.636 -9.847 -29.178 1.00 27.47 91 GLY A CA 1
ATOM 687 C C . GLY A 1 91 ? 48.763 -11.067 -28.276 1.00 27.47 91 GLY A C 1
ATOM 688 O O . GLY A 1 91 ? 47.931 -11.253 -27.389 1.00 27.47 91 GLY A O 1
ATOM 689 N N . LEU A 1 92 ? 49.754 -11.924 -28.536 1.00 29.78 92 LEU A N 1
ATOM 690 C CA . LEU A 1 92 ? 50.109 -12.999 -27.613 1.00 29.78 92 LEU A CA 1
ATOM 691 C C . LEU A 1 92 ? 50.902 -12.416 -26.443 1.00 29.78 92 LEU A C 1
ATOM 693 O O . LEU A 1 92 ? 51.867 -11.690 -26.655 1.00 29.78 92 LEU A O 1
ATOM 697 N N . ALA A 1 93 ? 50.550 -12.829 -25.231 1.00 28.84 93 ALA A N 1
ATOM 698 C CA . ALA A 1 93 ? 51.440 -12.791 -24.082 1.00 28.84 93 ALA A CA 1
ATOM 699 C C . ALA A 1 93 ? 51.154 -14.028 -23.221 1.00 28.84 93 ALA A C 1
ATOM 701 O O . ALA A 1 93 ? 50.108 -14.125 -22.580 1.00 28.84 93 ALA A O 1
ATOM 702 N N . MET A 1 94 ? 52.068 -14.999 -23.243 1.00 25.28 94 MET A N 1
ATOM 703 C CA . MET A 1 94 ? 52.157 -15.979 -22.160 1.00 25.28 94 MET A CA 1
ATOM 704 C C . MET A 1 94 ? 52.717 -15.261 -20.931 1.00 25.28 94 MET A C 1
ATOM 706 O O . MET A 1 94 ? 53.651 -14.487 -21.103 1.00 25.28 94 MET A O 1
ATOM 710 N N . LEU A 1 95 ? 52.265 -15.595 -19.718 1.00 27.03 95 LEU A N 1
ATOM 711 C CA . LEU A 1 95 ? 53.196 -15.965 -18.642 1.00 27.03 95 LEU A CA 1
ATOM 712 C C . LEU A 1 95 ? 52.475 -16.596 -17.433 1.00 27.03 95 LEU A C 1
ATOM 714 O O . LEU A 1 95 ? 51.690 -15.961 -16.743 1.00 27.03 95 LEU A O 1
ATOM 718 N N . HIS A 1 96 ? 52.818 -17.866 -17.212 1.00 27.36 96 HIS A N 1
ATOM 719 C CA . HIS A 1 96 ? 52.941 -18.588 -15.941 1.00 27.36 96 HIS A CA 1
ATOM 720 C C . HIS A 1 96 ? 51.763 -18.697 -14.953 1.00 27.36 96 HIS A C 1
ATOM 722 O O . HIS A 1 96 ? 51.422 -17.805 -14.184 1.00 27.36 96 HIS A O 1
ATOM 728 N N . VAL A 1 97 ? 51.280 -19.939 -14.875 1.00 28.11 97 VAL A N 1
ATOM 729 C CA . VAL A 1 97 ? 50.541 -20.526 -13.754 1.00 28.11 97 VAL A CA 1
ATOM 730 C C . VAL A 1 97 ? 51.448 -20.645 -12.523 1.00 28.11 97 VAL A C 1
ATOM 732 O O . VAL A 1 97 ? 52.521 -21.242 -12.608 1.00 28.11 97 VAL A O 1
ATOM 735 N N . THR A 1 98 ? 50.965 -20.217 -11.355 1.00 28.28 98 THR A N 1
ATOM 736 C CA . THR A 1 98 ? 51.420 -20.737 -10.055 1.00 28.28 98 THR A CA 1
ATOM 737 C C . THR A 1 98 ? 50.235 -21.338 -9.295 1.00 28.28 98 THR A C 1
ATOM 739 O O . THR A 1 98 ? 49.098 -20.877 -9.381 1.00 28.28 98 THR A O 1
ATOM 742 N N . ARG A 1 99 ? 50.484 -22.471 -8.632 1.00 28.69 99 ARG A N 1
ATOM 743 C CA . ARG A 1 99 ? 49.462 -23.441 -8.211 1.00 28.69 99 ARG A CA 1
ATOM 744 C C . ARG A 1 99 ? 49.299 -23.393 -6.689 1.00 28.69 99 ARG A C 1
ATOM 746 O O . ARG A 1 99 ? 50.069 -24.021 -5.971 1.00 28.69 99 ARG A O 1
ATOM 753 N N . GLY A 1 100 ? 48.318 -22.625 -6.210 1.00 27.45 100 GLY A N 1
ATOM 754 C CA . GLY A 1 100 ? 48.054 -22.391 -4.783 1.00 27.45 100 GLY A CA 1
ATOM 755 C C . GLY A 1 100 ? 46.971 -23.303 -4.193 1.00 27.45 100 GLY A C 1
ATOM 756 O O . GLY A 1 100 ? 45.800 -23.171 -4.527 1.00 27.45 100 GLY A O 1
ATOM 757 N N . VAL A 1 101 ? 47.405 -24.212 -3.319 1.00 26.78 101 VAL A N 1
ATOM 758 C CA . VAL A 1 101 ? 46.670 -25.167 -2.460 1.00 26.78 101 VAL A CA 1
ATOM 759 C C . VAL A 1 101 ? 45.195 -24.838 -2.143 1.00 26.78 101 VAL A C 1
ATOM 761 O O . VAL A 1 101 ? 44.855 -23.771 -1.637 1.00 26.78 101 VAL A O 1
ATOM 764 N N . TRP A 1 102 ? 44.325 -25.836 -2.340 1.00 26.62 102 TRP A N 1
ATOM 765 C CA . TRP A 1 102 ? 42.894 -25.799 -2.014 1.00 26.62 102 TRP A CA 1
ATOM 766 C C . TRP A 1 102 ? 42.675 -26.090 -0.516 1.00 26.62 102 TRP A C 1
ATOM 768 O O . TRP A 1 102 ? 42.874 -27.215 -0.062 1.00 26.62 102 TRP A O 1
ATOM 778 N N . GLY A 1 103 ? 42.279 -25.079 0.263 1.00 26.42 103 GLY A N 1
ATOM 779 C CA . GLY A 1 103 ? 41.944 -25.230 1.683 1.00 26.42 103 GLY A CA 1
ATOM 780 C C . GLY A 1 103 ? 40.444 -25.437 1.905 1.00 26.42 103 GLY A C 1
ATOM 781 O O . GLY A 1 103 ? 39.661 -24.499 1.745 1.00 26.42 103 GLY A O 1
ATOM 782 N N . SER A 1 104 ? 40.037 -26.640 2.315 1.00 28.89 104 SER A N 1
ATOM 783 C CA . SER A 1 104 ? 38.639 -26.971 2.625 1.00 28.89 104 SER A CA 1
ATOM 784 C C . SER A 1 104 ? 38.116 -26.210 3.849 1.00 28.89 104 SER A C 1
ATOM 786 O O . SER A 1 104 ? 38.243 -26.673 4.981 1.00 28.89 104 SER A O 1
ATOM 788 N N . ARG A 1 105 ? 37.454 -25.066 3.637 1.00 27.70 105 ARG A N 1
ATOM 789 C CA . ARG A 1 105 ? 36.585 -24.457 4.656 1.00 27.70 105 ARG A CA 1
ATOM 790 C C . ARG A 1 105 ? 35.172 -25.023 4.550 1.00 27.70 105 ARG A C 1
ATOM 792 O O . ARG A 1 105 ? 34.385 -24.611 3.698 1.00 27.70 105 ARG A O 1
ATOM 799 N N . VAL A 1 106 ? 34.862 -25.945 5.459 1.00 27.05 106 VAL A N 1
ATOM 800 C CA . VAL A 1 106 ? 33.500 -26.415 5.735 1.00 27.05 106 VAL A CA 1
ATOM 801 C C . VAL A 1 106 ? 32.632 -25.202 6.084 1.00 27.05 106 VAL A C 1
ATOM 803 O O . VAL A 1 106 ? 32.871 -24.528 7.086 1.00 27.05 106 VAL A O 1
ATOM 806 N N . ARG A 1 107 ? 31.632 -24.899 5.249 1.00 30.12 107 ARG A N 1
ATOM 807 C CA . ARG A 1 107 ? 30.633 -23.868 5.555 1.00 30.12 107 ARG A CA 1
ATOM 808 C C . ARG A 1 107 ? 29.607 -24.439 6.524 1.00 30.12 107 ARG A C 1
ATOM 810 O O . ARG A 1 107 ? 28.630 -25.050 6.103 1.00 30.12 107 ARG A O 1
ATOM 817 N N . ILE A 1 108 ? 29.829 -24.202 7.812 1.00 26.94 108 ILE A N 1
ATOM 818 C CA . ILE A 1 108 ? 28.786 -24.340 8.827 1.00 26.94 108 ILE A CA 1
ATOM 819 C C . ILE A 1 108 ? 27.838 -23.153 8.640 1.00 26.94 108 ILE A C 1
ATOM 821 O O . ILE A 1 108 ? 28.176 -22.017 8.967 1.00 26.94 108 ILE A O 1
ATOM 825 N N . TRP A 1 109 ? 26.678 -23.411 8.042 1.00 30.00 109 TRP A N 1
ATOM 826 C CA . TRP A 1 109 ? 25.588 -22.444 7.945 1.00 30.00 109 TRP A CA 1
ATOM 827 C C . TRP A 1 109 ? 24.793 -22.538 9.256 1.00 30.00 109 TRP A C 1
ATOM 829 O O . TRP A 1 109 ? 24.254 -23.614 9.528 1.00 30.00 109 TRP A O 1
ATOM 839 N N . PRO A 1 110 ? 24.731 -21.491 10.099 1.00 35.16 110 PRO A N 1
ATOM 840 C CA . PRO A 1 110 ? 23.881 -21.536 11.279 1.00 35.16 110 PRO A CA 1
ATOM 841 C C . PRO A 1 110 ? 22.415 -21.586 10.836 1.00 35.16 110 PRO A C 1
ATOM 843 O O . PRO A 1 110 ? 21.971 -20.785 10.011 1.00 35.16 110 PRO A O 1
ATOM 846 N N . LEU A 1 111 ? 21.682 -22.563 11.366 1.00 40.53 111 LEU A N 1
ATOM 847 C CA . LEU A 1 111 ? 20.257 -22.753 11.123 1.00 40.53 111 LEU A CA 1
ATOM 848 C C . LEU A 1 111 ? 19.462 -21.737 11.955 1.00 40.53 111 LEU A C 1
ATOM 850 O O . LEU A 1 111 ? 19.329 -21.909 13.163 1.00 40.53 111 LEU A O 1
ATOM 854 N N . LEU A 1 112 ? 18.909 -20.712 11.305 1.00 32.19 112 LEU A N 1
ATOM 855 C CA . LEU A 1 112 ? 17.863 -19.843 11.857 1.00 32.19 112 LEU A CA 1
ATOM 856 C C . LEU A 1 112 ? 16.718 -19.683 10.832 1.00 32.19 112 LEU A C 1
ATOM 858 O O . LEU A 1 112 ? 16.965 -19.843 9.632 1.00 32.19 112 LEU A O 1
ATOM 862 N N . PRO A 1 113 ? 15.458 -19.476 11.272 1.00 41.66 113 PRO A N 1
ATOM 863 C CA . PRO A 1 113 ? 14.296 -19.900 10.487 1.00 41.66 113 PRO A CA 1
ATOM 864 C C . PRO A 1 113 ? 13.832 -18.928 9.393 1.00 41.66 113 PRO A C 1
ATOM 866 O O . PRO A 1 113 ? 14.276 -17.787 9.274 1.00 41.66 113 PRO A O 1
ATOM 869 N N . ALA A 1 114 ? 12.897 -19.428 8.583 1.00 41.06 114 ALA A N 1
ATOM 870 C CA . ALA A 1 114 ? 12.298 -18.742 7.445 1.00 41.06 114 ALA A CA 1
ATOM 871 C C . ALA A 1 114 ? 11.620 -17.409 7.806 1.00 41.06 114 ALA A C 1
ATOM 873 O O . ALA A 1 114 ? 10.898 -17.343 8.794 1.00 41.06 114 ALA A O 1
ATOM 874 N N . LEU A 1 115 ? 11.797 -16.399 6.941 1.00 41.22 115 LEU A N 1
ATOM 875 C CA . LEU A 1 115 ? 10.825 -15.321 6.658 1.00 41.22 115 LEU A CA 1
ATOM 876 C C . LEU A 1 115 ? 11.288 -14.424 5.495 1.00 41.22 115 LEU A C 1
ATOM 878 O O . LEU A 1 115 ? 10.458 -13.919 4.740 1.00 41.22 115 LEU A O 1
ATOM 882 N N . LEU A 1 116 ? 12.601 -14.324 5.239 1.00 40.25 116 LEU A N 1
ATOM 883 C CA . LEU A 1 116 ? 13.069 -13.869 3.929 1.00 40.25 116 LEU A CA 1
ATOM 884 C C . LEU A 1 116 ? 12.647 -14.867 2.844 1.00 40.25 116 LEU A C 1
ATOM 886 O O . LEU A 1 116 ? 12.994 -16.058 2.877 1.00 40.25 116 LEU A O 1
ATOM 890 N N . GLY A 1 117 ? 11.953 -14.339 1.833 1.00 45.06 117 GLY A N 1
ATOM 891 C CA . GLY A 1 117 ? 11.764 -15.023 0.563 1.00 45.06 117 GLY A CA 1
ATOM 892 C C . GLY A 1 117 ? 13.131 -15.436 0.031 1.00 45.06 117 GLY A C 1
ATOM 893 O O . GLY A 1 117 ? 13.960 -14.595 -0.303 1.00 45.06 117 GLY A O 1
ATOM 894 N N . HIS A 1 118 ? 13.384 -16.744 0.003 1.00 46.72 118 HIS A N 1
ATOM 895 C CA . HIS A 1 118 ? 14.641 -17.301 -0.488 1.00 46.72 118 HIS A CA 1
ATOM 896 C C . HIS A 1 118 ? 14.912 -16.825 -1.932 1.00 46.72 118 HIS A C 1
ATOM 898 O O . HIS A 1 118 ? 13.971 -16.451 -2.636 1.00 46.72 118 HIS A O 1
ATOM 904 N N . PRO A 1 119 ? 16.119 -17.051 -2.486 1.00 50.34 119 PRO A N 1
ATOM 905 C CA . PRO A 1 119 ? 16.298 -17.101 -3.942 1.00 50.34 119 PRO A CA 1
ATOM 906 C C . PRO A 1 119 ? 15.242 -17.990 -4.640 1.00 50.34 119 PRO A C 1
ATOM 908 O O . PRO A 1 119 ? 14.840 -17.727 -5.772 1.00 50.34 119 PRO A O 1
ATOM 911 N N . ARG A 1 120 ? 14.715 -19.000 -3.921 1.00 53.81 120 ARG A N 1
ATOM 912 C CA . ARG A 1 120 ? 13.577 -19.828 -4.347 1.00 53.81 120 ARG A CA 1
ATOM 913 C C . ARG A 1 120 ? 12.257 -19.056 -4.513 1.00 53.81 120 ARG A C 1
ATOM 915 O O . ARG A 1 120 ? 11.517 -19.398 -5.424 1.00 53.81 120 ARG A O 1
ATOM 922 N N . ALA A 1 121 ? 11.959 -18.040 -3.702 1.00 62.41 121 ALA A N 1
ATOM 923 C CA . ALA A 1 121 ? 10.706 -17.276 -3.783 1.00 62.41 121 ALA A CA 1
ATOM 924 C C . ALA A 1 121 ? 10.636 -16.458 -5.082 1.00 62.41 121 ALA A C 1
ATOM 926 O O . ALA A 1 121 ? 9.678 -16.576 -5.842 1.00 62.41 121 ALA A O 1
ATOM 927 N N . LEU A 1 122 ? 11.710 -15.736 -5.431 1.00 82.56 122 LEU A N 1
ATOM 928 C CA . LEU A 1 122 ? 11.790 -15.076 -6.740 1.00 82.56 122 LEU A CA 1
ATOM 929 C C . LEU A 1 122 ? 11.797 -16.085 -7.903 1.00 82.56 122 LEU A C 1
ATOM 931 O O . LEU A 1 122 ? 11.244 -15.776 -8.956 1.00 82.56 122 LEU A O 1
ATOM 935 N N . SER A 1 123 ? 12.332 -17.303 -7.727 1.00 83.69 123 SER A N 1
ATOM 936 C CA . SER A 1 123 ? 12.193 -18.355 -8.749 1.00 83.69 123 SER A CA 1
ATOM 937 C C . SER A 1 123 ? 10.768 -18.923 -8.859 1.00 83.69 123 SER A C 1
ATOM 939 O O . SER A 1 123 ? 10.313 -19.174 -9.970 1.00 83.69 123 SER A O 1
ATOM 941 N N . SER A 1 124 ? 10.034 -19.059 -7.747 1.00 90.75 124 SER A N 1
ATOM 942 C CA . SER A 1 124 ? 8.622 -19.475 -7.718 1.00 90.75 124 SER A CA 1
ATOM 943 C C . SER A 1 124 ? 7.754 -18.444 -8.437 1.00 90.75 124 SER A C 1
ATOM 945 O O . SER A 1 124 ? 7.008 -18.773 -9.362 1.00 90.75 124 SER A O 1
ATOM 947 N N . LEU A 1 125 ? 7.953 -17.165 -8.101 1.00 90.19 125 LEU A N 1
ATOM 948 C CA . LEU A 1 125 ? 7.345 -16.033 -8.789 1.00 90.19 125 LEU A CA 1
ATOM 949 C C . LEU A 1 125 ? 7.685 -16.038 -10.289 1.00 90.19 125 LEU A C 1
ATOM 951 O O . LEU A 1 125 ? 6.788 -15.891 -11.114 1.00 90.19 125 LEU A O 1
ATOM 955 N N . ALA A 1 126 ? 8.946 -16.277 -10.671 1.00 90.56 126 ALA A N 1
ATOM 956 C CA . ALA A 1 126 ? 9.353 -16.363 -12.076 1.00 90.56 126 ALA A CA 1
ATOM 957 C C . ALA A 1 126 ? 8.652 -17.504 -12.840 1.00 90.56 126 ALA A C 1
ATOM 959 O O . ALA A 1 126 ? 8.273 -17.315 -14.000 1.00 90.56 126 ALA A O 1
ATOM 960 N N . VAL A 1 127 ? 8.447 -18.663 -12.200 1.00 92.81 127 VAL A N 1
ATOM 961 C CA . VAL A 1 127 ? 7.693 -19.794 -12.767 1.00 92.81 127 VAL A CA 1
ATOM 962 C C . VAL A 1 127 ? 6.223 -19.416 -12.963 1.00 92.81 127 VAL A C 1
ATOM 964 O O . VAL A 1 127 ? 5.721 -19.544 -14.080 1.00 92.81 127 VAL A O 1
ATOM 967 N N . LYS A 1 128 ? 5.561 -18.851 -11.943 1.00 92.25 128 LYS A N 1
ATOM 968 C CA . LYS A 1 128 ? 4.163 -18.384 -12.029 1.00 92.25 128 LYS A CA 1
ATOM 969 C C . LYS A 1 128 ? 3.981 -17.289 -13.085 1.00 92.25 128 LYS A C 1
ATOM 971 O O . LYS A 1 128 ? 3.064 -17.358 -13.899 1.00 92.25 128 LYS A O 1
ATOM 976 N N . MET A 1 129 ? 4.904 -16.328 -13.174 1.00 91.81 129 MET A N 1
ATOM 977 C CA . MET A 1 129 ? 4.933 -15.338 -14.261 1.00 91.81 129 MET A CA 1
ATOM 978 C C . MET A 1 129 ? 5.083 -16.008 -15.638 1.00 91.81 129 MET A C 1
ATOM 980 O O . MET A 1 129 ? 4.525 -15.541 -16.630 1.00 91.81 129 MET A O 1
ATOM 984 N N . GLY A 1 130 ? 5.828 -17.113 -15.715 1.00 90.88 130 GLY A N 1
ATOM 985 C CA . GLY A 1 130 ? 5.938 -17.957 -16.904 1.00 90.88 130 GLY A CA 1
ATOM 986 C C . GLY A 1 130 ? 4.636 -18.665 -17.292 1.00 90.88 130 GLY A C 1
ATOM 987 O O . GLY A 1 130 ? 4.428 -18.903 -18.482 1.00 90.88 130 GLY A O 1
ATOM 988 N N . GLU A 1 131 ? 3.750 -18.964 -16.338 1.00 91.81 131 GLU A N 1
ATOM 989 C CA . GLU A 1 131 ? 2.397 -19.464 -16.613 1.00 91.81 131 GLU A CA 1
ATOM 990 C C . GLU A 1 131 ? 1.494 -18.357 -17.160 1.00 91.81 131 GLU A C 1
ATOM 992 O O . GLU A 1 131 ? 0.951 -18.516 -18.252 1.00 91.81 131 GLU A O 1
ATOM 997 N N . TYR A 1 132 ? 1.393 -17.208 -16.478 1.00 90.25 132 TYR A N 1
ATOM 998 C CA . TYR A 1 132 ? 0.560 -16.085 -16.939 1.00 90.25 132 TYR A CA 1
ATOM 999 C C . TYR A 1 132 ? 0.959 -15.580 -18.333 1.00 90.25 132 TYR A C 1
ATOM 1001 O O . TYR A 1 132 ? 0.090 -15.249 -19.133 1.00 90.25 132 TYR A O 1
ATOM 1009 N N . ARG A 1 133 ? 2.253 -15.612 -18.690 1.00 89.50 133 ARG A N 1
ATOM 1010 C CA . ARG A 1 133 ? 2.736 -15.285 -20.050 1.00 89.50 133 ARG A CA 1
ATOM 1011 C C . ARG A 1 133 ? 2.255 -16.243 -21.146 1.00 89.50 133 ARG A C 1
ATOM 1013 O O . ARG A 1 133 ? 2.323 -15.878 -22.317 1.00 89.50 133 ARG A O 1
ATOM 1020 N N . LYS A 1 134 ? 1.838 -17.463 -20.794 1.00 91.06 134 LYS A N 1
ATOM 1021 C CA . LYS A 1 134 ? 1.276 -18.458 -21.725 1.00 91.06 134 LYS A CA 1
ATOM 1022 C C . LYS A 1 134 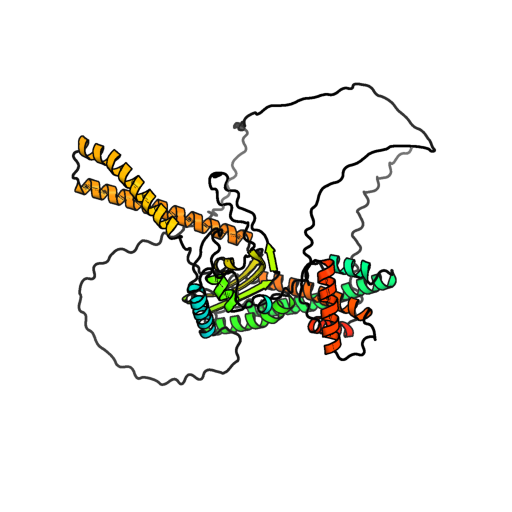? -0.251 -18.389 -21.798 1.00 91.06 134 LYS A C 1
ATOM 1024 O O . LYS A 1 134 ? -0.826 -18.957 -22.722 1.00 91.06 134 LYS A O 1
ATOM 1029 N N . MET A 1 135 ? -0.906 -17.736 -20.836 1.00 89.38 135 MET A N 1
ATOM 1030 C CA . MET A 1 135 ? -2.360 -17.589 -20.823 1.00 89.38 135 MET A CA 1
ATOM 1031 C C . MET A 1 135 ? -2.818 -16.560 -21.855 1.00 89.38 135 MET A C 1
ATOM 1033 O O . MET A 1 135 ? -2.180 -15.529 -22.067 1.00 89.38 135 MET A O 1
ATOM 1037 N N . TRP A 1 136 ? -3.969 -16.823 -22.464 1.00 79.00 136 TRP A N 1
ATOM 1038 C CA . TRP A 1 136 ? -4.631 -15.876 -23.349 1.00 79.00 136 TRP A CA 1
ATOM 1039 C C . TRP A 1 136 ? -5.567 -14.975 -22.539 1.00 79.00 136 TRP A C 1
ATOM 1041 O O . TRP A 1 136 ? -6.534 -15.466 -21.964 1.00 79.00 136 TRP A O 1
ATOM 1051 N N . ASN A 1 137 ? -5.280 -13.670 -22.502 1.00 78.19 137 ASN A N 1
ATOM 1052 C CA . ASN A 1 137 ? -6.062 -12.643 -21.798 1.00 78.19 137 ASN A CA 1
ATOM 1053 C C . ASN A 1 137 ? -6.526 -13.035 -20.372 1.00 78.19 137 ASN A C 1
ATOM 1055 O O . ASN A 1 137 ? -7.729 -13.029 -20.108 1.00 78.19 137 ASN A O 1
ATOM 1059 N N . PRO A 1 138 ? -5.609 -13.364 -19.439 1.00 81.06 138 PRO A N 1
ATOM 1060 C CA . PRO A 1 138 ? -5.967 -13.506 -18.029 1.00 81.06 138 PRO A CA 1
ATOM 1061 C C . PRO A 1 138 ? -6.572 -12.194 -17.499 1.00 81.06 138 PRO A C 1
ATOM 1063 O O . PRO A 1 138 ? -5.943 -11.139 -17.584 1.00 81.06 138 PRO A O 1
ATOM 1066 N N . THR A 1 139 ? -7.790 -12.265 -16.960 1.00 74.25 139 THR A N 1
ATOM 1067 C CA . THR A 1 139 ? -8.530 -11.088 -16.466 1.00 74.25 139 THR A CA 1
ATOM 1068 C C . THR A 1 139 ? -8.333 -10.856 -14.971 1.00 74.25 139 THR A C 1
ATOM 1070 O O . THR A 1 139 ? -8.334 -9.708 -14.551 1.00 74.25 139 THR A O 1
ATOM 1073 N N . GLU A 1 140 ? -8.107 -11.906 -14.176 1.00 80.94 140 GLU A N 1
ATOM 1074 C CA . GLU A 1 140 ? -7.870 -11.839 -12.723 1.00 80.94 140 GLU A CA 1
ATOM 1075 C C . GLU A 1 140 ? -6.834 -12.902 -12.289 1.00 80.94 140 GLU A C 1
ATOM 1077 O O . GLU A 1 140 ? -6.605 -13.856 -13.044 1.00 80.94 140 GLU A O 1
ATOM 1082 N N . PRO A 1 141 ? -6.217 -12.774 -11.095 1.00 84.62 141 PRO A N 1
ATOM 1083 C CA . PRO A 1 141 ? -5.476 -13.862 -10.453 1.00 84.62 141 PRO A CA 1
ATOM 1084 C C . PRO A 1 141 ? -6.366 -15.088 -10.201 1.00 84.62 141 PRO A C 1
ATOM 1086 O O . PRO A 1 141 ? -7.587 -14.963 -10.062 1.00 84.62 141 PRO A O 1
ATOM 1089 N N . ARG A 1 142 ? -5.764 -16.277 -10.084 1.00 83.56 142 ARG A N 1
ATOM 1090 C CA . ARG A 1 142 ? -6.508 -17.500 -9.739 1.00 83.56 142 ARG A CA 1
ATOM 1091 C C . ARG A 1 142 ? -7.088 -17.369 -8.329 1.00 83.56 142 ARG A C 1
ATOM 1093 O O . ARG A 1 142 ? -6.432 -16.844 -7.440 1.00 83.56 142 ARG A O 1
ATOM 1100 N N . ASP A 1 143 ? -8.316 -17.832 -8.112 1.00 84.25 143 ASP A N 1
ATOM 1101 C CA . ASP A 1 143 ? -8.954 -17.880 -6.784 1.00 84.25 143 ASP A CA 1
ATOM 1102 C C . ASP A 1 143 ? -8.898 -16.557 -5.986 1.00 84.25 143 ASP A C 1
ATOM 1104 O O . ASP A 1 143 ? -8.790 -16.561 -4.759 1.00 84.25 143 ASP A O 1
ATOM 1108 N N . TRP A 1 144 ? -8.975 -15.405 -6.668 1.00 85.25 144 TRP A N 1
ATOM 1109 C CA . TRP A 1 144 ? -8.764 -14.077 -6.069 1.00 85.25 144 TRP A CA 1
ATOM 1110 C C . TRP A 1 144 ? -9.567 -13.826 -4.777 1.00 85.25 144 TRP A C 1
ATOM 1112 O O . TRP A 1 144 ? -9.020 -13.301 -3.811 1.00 85.25 144 TRP A O 1
ATOM 1122 N N . ALA A 1 145 ? -10.828 -14.267 -4.717 1.00 82.56 145 ALA A N 1
ATOM 1123 C CA . ALA A 1 145 ? -11.691 -14.130 -3.535 1.00 82.56 145 ALA A CA 1
ATOM 1124 C C . ALA A 1 145 ? -11.216 -14.928 -2.296 1.00 82.56 145 ALA A C 1
ATOM 1126 O O . ALA A 1 145 ? -11.647 -14.658 -1.175 1.00 82.56 145 ALA A O 1
ATOM 1127 N N . GLN A 1 146 ? -10.336 -15.916 -2.486 1.00 84.38 146 GLN A N 1
ATOM 1128 C CA . GLN A 1 146 ? -9.634 -16.613 -1.405 1.00 84.38 146 GLN A CA 1
ATOM 1129 C C . GLN A 1 146 ? -8.289 -15.942 -1.091 1.00 84.38 146 GLN A C 1
ATOM 1131 O O . GLN A 1 146 ? -7.913 -15.849 0.074 1.00 84.38 146 GLN A O 1
ATOM 1136 N N . GLN A 1 147 ? -7.580 -15.454 -2.118 1.00 83.69 147 GLN A N 1
ATOM 1137 C CA . GLN A 1 147 ? -6.270 -14.806 -1.972 1.00 83.69 147 GLN A CA 1
ATOM 1138 C C . GLN A 1 147 ? -6.334 -13.441 -1.272 1.00 83.69 147 GLN A C 1
ATOM 1140 O O . GLN A 1 147 ? -5.400 -13.083 -0.556 1.00 83.69 147 GLN A O 1
ATOM 1145 N N . TYR A 1 148 ? -7.404 -12.671 -1.480 1.00 89.12 148 TYR A N 1
ATOM 1146 C CA . TYR A 1 148 ? -7.574 -11.351 -0.883 1.00 89.12 148 TYR A CA 1
ATOM 1147 C C . TYR A 1 148 ? -8.997 -11.153 -0.373 1.00 89.12 148 TYR A C 1
ATOM 1149 O O . TYR A 1 148 ? -9.965 -11.184 -1.133 1.00 89.12 148 TYR A O 1
ATOM 1157 N N . ARG A 1 149 ? -9.099 -10.855 0.923 1.00 89.56 149 ARG A N 1
ATOM 1158 C CA . ARG A 1 149 ? -10.298 -10.289 1.537 1.00 89.56 149 ARG A CA 1
ATOM 1159 C C . ARG A 1 149 ? -9.993 -8.885 2.030 1.00 89.56 149 ARG A C 1
ATOM 1161 O O . ARG A 1 149 ? -8.888 -8.615 2.511 1.00 89.56 149 ARG A O 1
ATOM 1168 N N . GLU A 1 150 ? -10.976 -8.006 1.890 1.00 90.88 150 GLU A N 1
ATOM 1169 C CA . GLU A 1 150 ? -10.920 -6.661 2.446 1.00 90.88 150 GLU A CA 1
ATOM 1170 C C . GLU A 1 150 ? -10.836 -6.729 3.975 1.00 90.88 150 GLU A C 1
ATOM 1172 O O . GLU A 1 150 ? -11.489 -7.559 4.599 1.00 90.88 150 GLU A O 1
ATOM 1177 N N . ARG A 1 151 ? -10.032 -5.852 4.573 1.00 92.81 151 ARG A N 1
ATOM 1178 C CA . ARG A 1 151 ? -9.892 -5.700 6.034 1.00 92.81 151 ARG A CA 1
ATOM 1179 C C . ARG A 1 151 ? -9.978 -4.242 6.482 1.00 92.81 151 ARG A C 1
ATOM 1181 O O . ARG A 1 151 ? -9.937 -3.955 7.671 1.00 92.81 151 ARG A O 1
ATOM 1188 N N . PHE A 1 152 ? -10.049 -3.301 5.541 1.00 92.06 152 PHE A N 1
ATOM 1189 C CA . PHE A 1 152 ? -10.095 -1.880 5.843 1.00 92.06 152 PHE A CA 1
ATOM 1190 C C . PHE A 1 152 ? -11.479 -1.458 6.344 1.00 92.06 152 PHE A C 1
ATOM 1192 O O . PHE A 1 152 ? -12.430 -1.421 5.563 1.00 92.06 152 PHE A O 1
ATOM 1199 N N . ILE A 1 153 ? -11.567 -1.046 7.611 1.00 93.31 153 ILE A N 1
ATOM 1200 C CA . ILE A 1 153 ? -12.781 -0.456 8.187 1.00 93.31 153 ILE A CA 1
ATOM 1201 C C . ILE A 1 153 ? -12.944 0.971 7.618 1.00 93.31 153 ILE A C 1
ATOM 1203 O O . ILE A 1 153 ? -12.119 1.841 7.912 1.00 93.31 153 ILE A O 1
ATOM 1207 N N . PRO A 1 154 ? -13.980 1.263 6.802 1.00 91.62 154 PRO A N 1
ATOM 1208 C CA . PRO A 1 154 ? -14.045 2.479 5.986 1.00 91.62 154 PRO A CA 1
ATOM 1209 C C . PRO A 1 154 ? -14.552 3.726 6.736 1.00 91.62 154 PRO A C 1
ATOM 1211 O O . PRO A 1 154 ? -15.123 4.624 6.120 1.00 91.62 154 PRO A O 1
ATOM 1214 N N . PHE A 1 155 ? -14.312 3.804 8.045 1.00 93.75 155 PHE A N 1
ATOM 1215 C CA . PHE A 1 155 ? -14.767 4.880 8.927 1.00 93.75 155 PHE A CA 1
ATOM 1216 C C . PHE A 1 155 ? -13.590 5.512 9.681 1.00 93.75 155 PHE A C 1
ATOM 1218 O O . PHE A 1 155 ? -12.625 4.826 10.036 1.00 93.75 155 PHE A O 1
ATOM 1225 N N . SER A 1 156 ? -13.673 6.817 9.968 1.00 94.25 156 SER A N 1
ATOM 1226 C CA . SER A 1 156 ? -12.840 7.412 11.021 1.00 94.25 156 SER A CA 1
ATOM 1227 C C . SER A 1 156 ? -13.343 6.971 12.396 1.00 94.25 156 SER A C 1
ATOM 1229 O O . SER A 1 156 ? -14.529 6.671 12.559 1.00 94.25 156 SER A O 1
ATOM 1231 N N . LYS A 1 157 ? -12.469 6.979 13.407 1.00 93.81 157 LYS A N 1
ATOM 1232 C CA . LYS A 1 157 ? -12.853 6.707 14.800 1.00 93.81 157 LYS A CA 1
ATOM 1233 C C . LYS A 1 157 ? -14.043 7.569 15.257 1.00 93.81 157 LYS A C 1
ATOM 1235 O O . LYS A 1 157 ? -14.988 7.038 15.826 1.00 93.81 157 LYS A O 1
ATOM 1240 N N . ASP A 1 158 ? -14.070 8.860 14.921 1.00 93.31 158 ASP A N 1
ATOM 1241 C CA . ASP A 1 158 ? -15.158 9.773 15.325 1.00 93.31 158 ASP A CA 1
ATOM 1242 C C . ASP A 1 158 ? -16.463 9.553 14.542 1.00 93.31 158 ASP A C 1
ATOM 1244 O O . ASP A 1 158 ? -17.548 9.906 15.005 1.00 93.31 158 ASP A O 1
ATOM 1248 N N . GLN A 1 159 ? -16.392 9.022 13.317 1.00 95.62 159 GLN A N 1
ATOM 1249 C CA . GLN A 1 159 ? -17.580 8.559 12.591 1.00 95.62 159 GLN A CA 1
ATOM 1250 C C . GLN A 1 159 ? -18.126 7.289 13.238 1.00 95.62 159 GLN A C 1
ATOM 1252 O O . GLN A 1 159 ? -19.318 7.224 13.516 1.00 95.62 159 GLN A O 1
ATOM 1257 N N . LEU A 1 160 ? -17.246 6.331 13.534 1.00 95.31 160 LEU A N 1
ATOM 1258 C CA . LEU A 1 160 ? -17.587 5.070 14.181 1.00 95.31 160 LEU A CA 1
ATOM 1259 C C . LEU A 1 160 ? -18.211 5.296 15.566 1.00 95.31 160 LEU A C 1
ATOM 1261 O O . LEU A 1 160 ? -19.284 4.776 15.837 1.00 95.31 160 LEU A O 1
ATOM 1265 N N . LEU A 1 161 ? -17.603 6.137 16.406 1.00 94.56 161 LEU A N 1
ATOM 1266 C CA . LEU A 1 161 ? -18.116 6.494 17.731 1.00 94.56 161 LEU A CA 1
ATOM 1267 C C . LEU A 1 161 ? -19.505 7.150 17.653 1.00 94.56 161 LEU A C 1
ATOM 1269 O O . LEU A 1 161 ? -20.400 6.764 18.399 1.00 94.56 161 LEU A O 1
ATOM 1273 N N . ARG A 1 162 ? -19.740 8.068 16.702 1.00 94.50 162 ARG A N 1
ATOM 1274 C CA . ARG A 1 162 ? -21.088 8.625 16.461 1.00 94.50 162 ARG A CA 1
ATOM 1275 C C . ARG A 1 162 ? -22.082 7.560 15.983 1.00 94.50 162 ARG A C 1
ATOM 1277 O O . ARG A 1 162 ? -23.211 7.566 16.459 1.00 94.50 162 ARG A O 1
ATOM 1284 N N . LEU A 1 163 ? -21.623 6.655 15.114 1.00 95.06 163 LEU A N 1
ATOM 1285 C CA . LEU A 1 163 ? -22.229 5.368 14.741 1.00 95.06 163 LEU A CA 1
ATOM 1286 C C . LEU A 1 163 ? -22.873 4.655 15.935 1.00 95.06 163 LEU A C 1
ATOM 1288 O O . LEU A 1 163 ? -24.086 4.524 16.088 1.00 95.06 163 LEU A O 1
ATOM 1292 N N . LEU A 1 164 ? -21.971 4.235 16.817 1.00 94.38 164 LEU A N 1
ATOM 1293 C CA . LEU A 1 164 ? -22.240 3.403 17.981 1.00 94.38 164 LEU A CA 1
ATOM 1294 C C . LEU A 1 164 ? -23.098 4.134 19.029 1.00 94.38 164 LEU A C 1
ATOM 1296 O O . LEU A 1 164 ? -23.965 3.510 19.634 1.00 94.38 164 LEU A O 1
ATOM 1300 N N . ILE A 1 165 ? -22.929 5.449 19.215 1.00 93.50 165 ILE A N 1
ATOM 1301 C CA . ILE A 1 165 ? -23.804 6.253 20.092 1.00 93.50 165 ILE A CA 1
ATOM 1302 C C . ILE A 1 165 ? -25.234 6.315 19.546 1.00 93.50 165 ILE A C 1
ATOM 1304 O O . ILE A 1 165 ? -26.191 6.151 20.301 1.00 93.50 165 ILE A O 1
ATOM 1308 N N . GLN A 1 166 ? -25.394 6.549 18.241 1.00 92.12 166 GLN A N 1
ATOM 1309 C CA . GLN A 1 166 ? -26.717 6.658 17.623 1.00 92.12 166 GLN A CA 1
ATOM 1310 C C . GLN A 1 166 ? -27.487 5.336 17.668 1.00 92.12 166 GLN A C 1
ATOM 1312 O O . GLN A 1 166 ? -28.692 5.359 17.899 1.00 92.12 166 GLN A O 1
ATOM 1317 N N . GLU A 1 167 ? -26.806 4.206 17.466 1.00 90.75 167 GLU A N 1
ATOM 1318 C CA . GLU A 1 167 ? -27.461 2.903 17.327 1.00 90.75 167 GLU A CA 1
ATOM 1319 C C . GLU A 1 167 ? -27.524 2.085 18.629 1.00 90.75 167 GLU A C 1
ATOM 1321 O O . GLU A 1 167 ? -28.493 1.354 18.836 1.00 90.75 167 GLU A O 1
ATOM 1326 N N . PHE A 1 168 ? -26.509 2.175 19.500 1.00 88.81 168 PHE A N 1
ATOM 1327 C CA . PHE A 1 168 ? -26.350 1.269 20.652 1.00 8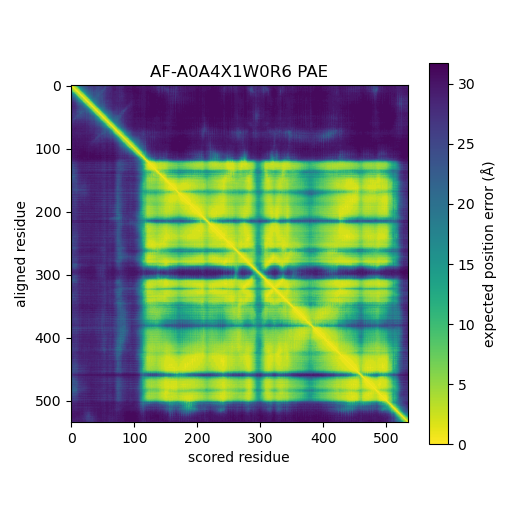8.81 168 PHE A CA 1
ATOM 1328 C C . PHE A 1 168 ? -26.305 1.967 22.017 1.00 88.81 168 PHE A C 1
ATOM 1330 O O . PHE A 1 168 ? -26.750 1.371 22.992 1.00 88.81 168 PHE A O 1
ATOM 1337 N N . HIS A 1 169 ? -25.779 3.194 22.103 1.00 85.62 169 HIS A N 1
ATOM 1338 C CA . HIS A 1 169 ? -25.541 3.904 23.373 1.00 85.62 169 HIS A CA 1
ATOM 1339 C C . HIS A 1 169 ? -26.317 5.226 23.431 1.00 85.62 169 HIS A C 1
ATOM 1341 O O . HIS A 1 169 ? -25.748 6.301 23.623 1.00 85.62 169 HIS A O 1
ATOM 1347 N N . SER A 1 170 ? -27.629 5.152 23.194 1.00 84.56 170 SER A N 1
ATOM 1348 C CA . SER A 1 170 ? -28.482 6.336 23.031 1.00 84.56 170 SER A CA 1
ATOM 1349 C C . SER A 1 170 ? -28.835 7.041 24.347 1.00 84.56 170 SER A C 1
ATOM 1351 O O . SER A 1 170 ? -29.250 8.202 24.311 1.00 84.56 170 SER A O 1
ATOM 1353 N N . SER A 1 171 ? -28.699 6.384 25.508 1.00 91.31 171 SER A N 1
ATOM 1354 C CA . SER A 1 171 ? -28.896 7.056 26.799 1.00 91.31 171 SER A CA 1
ATOM 1355 C C . SER A 1 171 ? -27.696 7.954 27.146 1.00 91.31 171 SER A C 1
ATOM 1357 O O . SER A 1 171 ? -26.560 7.648 26.776 1.00 91.31 171 SER A O 1
ATOM 1359 N N . PRO A 1 172 ? -27.890 9.059 27.894 1.00 90.00 172 PRO A N 1
ATOM 1360 C CA . PRO A 1 172 ? -26.788 9.956 28.250 1.00 90.00 172 PRO A CA 1
ATOM 1361 C C . PRO A 1 172 ? -25.715 9.276 29.116 1.00 90.00 172 PRO A C 1
ATOM 1363 O O . PRO A 1 172 ? -24.553 9.668 29.059 1.00 90.00 172 PRO A O 1
ATOM 1366 N N . THR A 1 173 ? -26.086 8.251 29.888 1.00 90.88 173 THR A N 1
ATOM 1367 C CA . THR A 1 173 ? -25.174 7.462 30.727 1.00 90.88 173 THR A CA 1
ATOM 1368 C C . THR A 1 173 ? -24.332 6.479 29.918 1.00 90.88 173 THR A C 1
ATOM 1370 O O . THR A 1 173 ? -23.122 6.425 30.117 1.00 90.88 173 THR A O 1
ATOM 1373 N N . GLU A 1 174 ? -24.933 5.741 28.979 1.00 89.56 174 GLU A N 1
ATOM 1374 C CA . GLU A 1 174 ? -24.192 4.825 28.093 1.00 89.56 174 GLU A CA 1
ATOM 1375 C C . GLU A 1 174 ? -23.273 5.609 27.156 1.00 89.56 174 GLU A C 1
ATOM 1377 O O . GLU A 1 174 ? -22.109 5.253 26.987 1.00 89.56 174 GLU A O 1
ATOM 1382 N N . LYS A 1 175 ? -23.763 6.735 26.617 1.00 91.75 175 LYS A N 1
ATOM 1383 C CA . LYS A 1 175 ? -22.957 7.658 25.820 1.00 91.75 175 LYS A CA 1
ATOM 1384 C C . LYS A 1 175 ? -21.700 8.101 26.578 1.00 91.75 175 LYS A C 1
ATOM 1386 O O . LYS A 1 175 ? -20.604 7.995 26.035 1.00 91.75 175 LYS A O 1
ATOM 1391 N N . ALA A 1 176 ? -21.855 8.595 27.810 1.00 90.62 176 ALA A N 1
ATOM 1392 C CA . ALA A 1 176 ? -20.728 9.064 28.614 1.00 90.62 176 ALA A CA 1
ATOM 1393 C C . ALA A 1 176 ? -19.728 7.932 28.912 1.00 90.62 176 ALA A C 1
ATOM 1395 O O . ALA A 1 176 ? -18.524 8.138 28.779 1.00 90.62 176 ALA A O 1
ATOM 1396 N N . ALA A 1 177 ? -20.221 6.729 29.227 1.00 90.06 177 ALA A N 1
ATOM 1397 C CA . ALA A 1 177 ? -19.380 5.555 29.456 1.00 90.06 177 ALA A CA 1
ATOM 1398 C C . ALA A 1 177 ? -18.602 5.127 28.195 1.00 90.06 177 ALA A C 1
ATOM 1400 O O . ALA A 1 177 ? -17.426 4.776 28.291 1.00 90.06 177 ALA A O 1
ATOM 1401 N N . LEU A 1 178 ? -19.213 5.195 27.004 1.00 91.81 178 LEU A N 1
ATOM 1402 C CA . LEU A 1 178 ? -18.519 4.912 25.745 1.00 91.81 178 LEU A CA 1
ATOM 1403 C C . LEU A 1 178 ? -17.477 5.990 25.406 1.00 91.81 178 LEU A C 1
ATOM 1405 O O . LEU A 1 178 ? -16.393 5.653 24.935 1.00 91.81 178 LEU A O 1
ATOM 1409 N N . GLU A 1 179 ? -17.779 7.272 25.633 1.00 91.69 179 GLU A N 1
ATOM 1410 C CA . GLU A 1 179 ? -16.829 8.376 25.421 1.00 91.69 179 GLU A CA 1
ATOM 1411 C C . GLU A 1 179 ? -15.623 8.274 26.378 1.00 91.69 179 GLU A C 1
ATOM 1413 O O . GLU A 1 179 ? -14.481 8.453 25.948 1.00 91.69 179 GLU A O 1
ATOM 1418 N N . GLU A 1 180 ? -15.846 7.896 27.641 1.00 90.44 180 GLU A N 1
ATOM 1419 C CA . GLU A 1 180 ? -14.789 7.598 28.618 1.00 90.44 180 GLU A CA 1
ATOM 1420 C C . GLU A 1 180 ? -13.951 6.376 28.201 1.00 90.44 180 GLU A C 1
ATOM 1422 O O . GLU A 1 180 ? -12.718 6.441 28.182 1.00 90.44 180 GLU A O 1
ATOM 1427 N N . PHE A 1 181 ? -14.602 5.285 27.782 1.00 91.19 181 PHE A N 1
ATOM 1428 C CA . PHE A 1 181 ? -13.918 4.099 27.266 1.00 91.19 181 PHE A CA 1
ATOM 1429 C C . PHE A 1 181 ? -13.080 4.413 26.015 1.00 91.19 181 PHE A C 1
ATOM 1431 O O . PHE A 1 181 ? -11.947 3.948 25.903 1.00 91.19 181 PHE A O 1
ATOM 1438 N N . ALA A 1 182 ? -13.584 5.244 25.098 1.00 92.38 182 ALA A N 1
ATOM 1439 C CA . ALA A 1 182 ? -12.846 5.670 23.911 1.00 92.38 182 ALA A CA 1
ATOM 1440 C C . ALA A 1 182 ? -11.577 6.460 24.268 1.00 92.38 182 ALA A C 1
ATOM 1442 O O . ALA A 1 182 ? -10.509 6.181 23.721 1.00 92.38 182 ALA A O 1
ATOM 1443 N N . ALA A 1 183 ? -11.666 7.388 25.226 1.00 90.31 183 ALA A N 1
ATOM 1444 C CA . ALA A 1 183 ? -10.511 8.143 25.709 1.00 90.31 183 ALA A CA 1
ATOM 1445 C C . ALA A 1 183 ? -9.469 7.242 26.406 1.00 90.31 183 ALA A C 1
ATOM 1447 O O . ALA A 1 183 ? -8.262 7.431 26.229 1.00 90.31 183 ALA A O 1
ATOM 1448 N N . HIS A 1 184 ? -9.922 6.218 27.139 1.00 88.62 184 HIS A N 1
ATOM 1449 C CA . HIS A 1 184 ? -9.053 5.200 27.740 1.00 88.62 184 HIS A CA 1
ATOM 1450 C C . HIS A 1 184 ? -8.320 4.358 26.680 1.00 88.62 184 HIS A C 1
ATOM 1452 O O . HIS A 1 184 ? -7.097 4.200 26.741 1.00 88.62 184 HIS A O 1
ATOM 1458 N N . VAL A 1 185 ? -9.044 3.878 25.659 1.00 91.44 185 VAL A N 1
ATOM 1459 C CA . VAL A 1 185 ? -8.478 3.164 24.497 1.00 91.44 185 VAL A CA 1
ATOM 1460 C C . VAL A 1 185 ? -7.417 4.015 23.795 1.00 91.44 185 VAL A C 1
ATOM 1462 O O . VAL A 1 185 ? -6.321 3.525 23.511 1.00 91.44 185 VAL A O 1
ATOM 1465 N N . ASP A 1 186 ? -7.706 5.292 23.537 1.00 90.94 186 ASP A N 1
ATOM 1466 C CA . ASP A 1 186 ? -6.773 6.214 22.884 1.00 90.94 186 ASP A CA 1
ATOM 1467 C C . ASP A 1 186 ? -5.463 6.362 23.665 1.00 90.94 186 ASP A C 1
ATOM 1469 O O . ASP A 1 186 ? -4.385 6.294 23.075 1.00 90.94 186 ASP A O 1
ATOM 1473 N N . PHE A 1 187 ? -5.536 6.514 24.989 1.00 87.88 187 PHE A N 1
ATOM 1474 C CA . PHE A 1 187 ? -4.355 6.648 25.839 1.00 87.88 187 PHE A CA 1
ATOM 1475 C C . PHE A 1 187 ? -3.503 5.373 25.869 1.00 87.88 187 PHE A C 1
ATOM 1477 O O . PHE A 1 187 ? -2.291 5.427 25.635 1.00 87.88 187 PHE A O 1
ATOM 1484 N N . CYS A 1 188 ? -4.126 4.215 26.115 1.00 87.19 188 CYS A N 1
ATOM 1485 C CA . CYS A 1 188 ? -3.417 2.937 26.164 1.00 87.19 188 CYS A CA 1
ATOM 1486 C C . CYS A 1 188 ? -2.767 2.587 24.817 1.00 87.19 188 CYS A C 1
ATOM 1488 O O . CYS A 1 188 ? -1.611 2.156 24.777 1.00 87.19 188 CYS A O 1
ATOM 1490 N N . THR A 1 189 ? -3.478 2.813 23.708 1.00 90.81 189 THR A N 1
ATOM 1491 C CA . THR A 1 189 ? -2.938 2.561 22.366 1.00 90.81 189 THR A CA 1
ATOM 1492 C C . THR A 1 189 ? -1.835 3.555 21.997 1.00 90.81 189 THR A C 1
ATOM 1494 O O . THR A 1 189 ? -0.812 3.127 21.466 1.00 90.81 189 THR A O 1
ATOM 1497 N N . LEU A 1 190 ? -1.963 4.846 22.334 1.00 91.38 190 LEU A N 1
ATOM 1498 C CA . LEU A 1 190 ? -0.932 5.859 22.069 1.00 91.38 190 LEU A CA 1
ATOM 1499 C C . LEU A 1 190 ? 0.416 5.479 22.691 1.00 91.38 190 LEU A C 1
ATOM 1501 O O . LEU A 1 190 ? 1.433 5.484 21.998 1.00 91.38 190 LEU A O 1
ATOM 1505 N N . PHE A 1 191 ? 0.428 5.110 23.976 1.00 87.00 191 PHE A N 1
ATOM 1506 C CA . PHE A 1 191 ? 1.658 4.701 24.658 1.00 87.00 191 PHE A CA 1
ATOM 1507 C C . PHE A 1 191 ? 2.275 3.448 24.016 1.00 87.00 191 PHE A C 1
ATOM 1509 O O . PHE A 1 191 ? 3.478 3.412 23.743 1.00 87.00 191 PHE A O 1
ATOM 1516 N N . HIS A 1 192 ? 1.447 2.442 23.715 1.00 88.81 192 HIS A N 1
ATOM 1517 C CA . HIS A 1 192 ? 1.891 1.201 23.085 1.00 88.81 192 HIS A CA 1
ATOM 1518 C C . HIS A 1 192 ? 2.517 1.442 21.699 1.00 88.81 192 HIS A C 1
ATOM 1520 O O . HIS A 1 192 ? 3.660 1.045 21.467 1.00 88.81 192 HIS A O 1
ATOM 1526 N N . TYR A 1 193 ? 1.821 2.135 20.791 1.00 93.19 193 TYR A N 1
ATOM 1527 C CA . TYR A 1 193 ? 2.323 2.363 19.430 1.00 93.19 193 TYR A CA 1
ATOM 1528 C C . TYR A 1 193 ? 3.485 3.353 19.369 1.00 93.19 193 TYR A C 1
ATOM 1530 O O . TYR A 1 193 ? 4.347 3.196 18.507 1.00 93.19 193 TYR A O 1
ATOM 1538 N N . HIS A 1 194 ? 3.588 4.300 20.308 1.00 93.31 194 HIS A N 1
ATOM 1539 C CA . HIS A 1 194 ? 4.788 5.125 20.451 1.00 93.31 194 HIS A CA 1
ATOM 1540 C C . HIS A 1 194 ? 6.019 4.271 20.804 1.00 93.31 194 HIS A C 1
ATOM 1542 O O . HIS A 1 194 ? 7.086 4.449 20.217 1.00 93.31 194 HIS A O 1
ATOM 1548 N N . HIS A 1 195 ? 5.879 3.301 21.716 1.00 91.75 195 HIS A N 1
ATOM 1549 C CA . HIS A 1 195 ? 6.974 2.393 22.066 1.00 91.75 195 HIS A CA 1
ATOM 1550 C C . HIS A 1 195 ? 7.354 1.459 20.905 1.00 91.75 195 HIS A C 1
ATOM 1552 O O . HIS A 1 195 ? 8.536 1.333 20.588 1.00 91.75 195 HIS A O 1
ATOM 1558 N N . VAL A 1 196 ? 6.366 0.861 20.227 1.00 92.06 196 VAL A N 1
ATOM 1559 C CA . VAL A 1 196 ? 6.590 0.007 19.043 1.00 92.06 196 VAL A CA 1
ATOM 1560 C C . VAL A 1 196 ? 7.277 0.786 17.916 1.00 92.06 196 VAL A C 1
ATOM 1562 O O . VAL A 1 196 ? 8.222 0.281 17.311 1.00 92.06 196 VAL A O 1
ATOM 1565 N N . LEU A 1 197 ? 6.860 2.031 17.660 1.00 95.19 197 LEU A N 1
ATOM 1566 C CA . LEU A 1 197 ? 7.496 2.892 16.663 1.00 95.19 197 LEU A CA 1
ATOM 1567 C C . LEU A 1 197 ? 8.956 3.195 17.022 1.00 95.19 197 LEU A C 1
ATOM 1569 O O . LEU A 1 197 ? 9.819 3.064 16.159 1.00 95.19 197 LEU A O 1
ATOM 1573 N N . ALA A 1 198 ? 9.241 3.547 18.279 1.00 93.88 198 ALA A N 1
ATOM 1574 C CA . ALA A 1 198 ? 10.601 3.840 18.729 1.00 93.88 198 ALA A CA 1
ATOM 1575 C C . ALA A 1 198 ? 11.537 2.623 18.594 1.00 93.88 198 ALA A C 1
ATOM 1577 O O . ALA A 1 198 ? 12.662 2.767 18.117 1.00 93.88 198 ALA A O 1
ATOM 1578 N N . GLN A 1 199 ? 11.065 1.418 18.942 1.00 93.69 199 GLN A N 1
ATOM 1579 C CA . GLN A 1 199 ? 11.816 0.175 18.723 1.00 93.69 199 GLN A CA 1
ATOM 1580 C C . GLN A 1 199 ? 12.092 -0.067 17.230 1.00 93.69 199 GLN A C 1
ATOM 1582 O O . GLN A 1 199 ? 13.231 -0.312 16.837 1.00 93.69 199 GLN A O 1
ATOM 1587 N N . LEU A 1 200 ? 11.062 0.038 16.385 1.00 94.44 200 LEU A N 1
ATOM 1588 C CA . LEU A 1 200 ? 11.169 -0.212 14.946 1.00 94.44 200 LEU A CA 1
ATOM 1589 C C . LEU A 1 200 ? 12.066 0.817 14.235 1.00 94.44 200 LEU A C 1
ATOM 1591 O O . LEU A 1 200 ? 12.825 0.459 13.337 1.00 94.44 200 LEU A O 1
ATOM 1595 N N . GLN A 1 201 ? 12.031 2.081 14.664 1.00 93.88 201 GLN A N 1
ATOM 1596 C CA . GLN A 1 201 ? 12.946 3.123 14.193 1.00 93.88 201 GLN A CA 1
ATOM 1597 C C . GLN A 1 201 ? 14.392 2.852 14.623 1.00 93.88 201 GLN A C 1
ATOM 1599 O O . GLN A 1 201 ? 15.290 2.993 13.797 1.00 93.88 201 GLN A O 1
ATOM 1604 N N . ALA A 1 202 ? 14.628 2.404 15.861 1.00 92.50 202 ALA A N 1
ATOM 1605 C CA . ALA A 1 202 ? 15.967 2.048 16.336 1.00 92.50 202 ALA A CA 1
ATOM 1606 C C . ALA A 1 202 ? 16.573 0.850 15.576 1.00 92.50 202 ALA A C 1
ATOM 1608 O O . ALA A 1 202 ? 17.773 0.842 15.313 1.00 92.50 202 ALA A O 1
ATOM 1609 N N . LEU A 1 203 ? 15.751 -0.127 15.170 1.00 92.44 203 LEU A N 1
ATOM 1610 C CA . LEU A 1 203 ? 16.179 -1.235 14.302 1.00 92.44 203 LEU A CA 1
ATOM 1611 C C . LEU A 1 203 ? 16.477 -0.779 12.860 1.00 92.44 203 LEU A C 1
ATOM 1613 O O . LEU A 1 203 ? 17.355 -1.339 12.204 1.00 92.44 203 LEU A O 1
ATOM 1617 N N . TYR A 1 204 ? 15.762 0.234 12.357 1.00 93.19 204 TYR A N 1
ATOM 1618 C CA . TYR A 1 204 ? 15.907 0.728 10.984 1.00 93.19 204 TYR A CA 1
ATOM 1619 C C . TYR A 1 204 ? 17.031 1.765 10.799 1.00 93.19 204 TYR A C 1
ATOM 1621 O O . TYR A 1 204 ? 17.665 1.780 9.746 1.00 93.19 204 TYR A O 1
ATOM 1629 N N . ASP A 1 205 ? 17.327 2.605 11.797 1.00 91.19 205 ASP A N 1
ATOM 1630 C CA . ASP A 1 205 ? 18.341 3.676 11.717 1.00 91.19 205 ASP A CA 1
ATOM 1631 C C . ASP A 1 205 ? 19.728 3.226 11.184 1.00 91.19 205 ASP A C 1
ATOM 1633 O O . ASP A 1 205 ? 20.283 3.929 10.334 1.00 91.19 205 ASP A O 1
ATOM 1637 N N . PRO A 1 206 ? 20.290 2.052 11.555 1.00 90.31 206 PRO A N 1
ATOM 1638 C CA . PRO A 1 206 ? 21.580 1.585 11.028 1.00 90.31 206 PRO A CA 1
ATOM 1639 C C . PRO A 1 206 ? 21.575 1.207 9.536 1.00 90.31 206 PRO A C 1
ATOM 1641 O O . PRO A 1 206 ? 22.640 1.082 8.931 1.00 90.31 206 PRO A O 1
ATOM 1644 N N . ILE A 1 207 ? 20.396 0.982 8.941 1.00 90.88 207 ILE A N 1
ATOM 1645 C CA . ILE A 1 207 ? 20.226 0.612 7.523 1.00 90.88 207 ILE A CA 1
ATOM 1646 C C . ILE A 1 207 ? 19.480 1.673 6.700 1.00 90.88 207 ILE A C 1
ATOM 1648 O O . ILE A 1 207 ? 19.323 1.498 5.490 1.00 90.88 207 ILE A O 1
ATOM 1652 N N . ASN A 1 208 ? 19.027 2.758 7.332 1.00 90.62 208 ASN A N 1
ATOM 1653 C CA . ASN A 1 208 ? 18.293 3.839 6.686 1.00 90.62 208 ASN A CA 1
ATOM 1654 C C . ASN A 1 208 ? 19.188 4.568 5.657 1.00 90.62 208 ASN A C 1
ATOM 1656 O O . ASN A 1 208 ? 20.231 5.097 6.044 1.00 90.62 208 ASN A O 1
ATOM 1660 N N . PRO A 1 209 ? 18.811 4.630 4.365 1.00 86.50 209 PRO A N 1
ATOM 1661 C CA . PRO A 1 209 ? 19.555 5.399 3.367 1.00 86.50 209 PRO A CA 1
ATOM 1662 C C . PRO A 1 209 ? 19.383 6.916 3.534 1.00 86.50 209 PRO A C 1
ATOM 1664 O O . PRO A 1 209 ? 20.272 7.666 3.140 1.00 86.50 209 PRO A O 1
ATOM 1667 N N . ASP A 1 210 ? 18.272 7.355 4.131 1.00 86.25 210 ASP A N 1
ATOM 1668 C CA . ASP A 1 210 ? 17.916 8.759 4.352 1.00 86.25 210 ASP A CA 1
ATOM 1669 C C . ASP A 1 210 ? 18.209 9.129 5.822 1.00 86.25 210 ASP A C 1
ATOM 1671 O O . ASP A 1 210 ? 17.319 9.507 6.588 1.00 86.25 210 ASP A O 1
ATOM 1675 N N . ARG A 1 211 ? 19.444 8.870 6.273 1.00 83.25 211 ARG A N 1
ATOM 1676 C CA . ARG A 1 211 ? 19.892 9.068 7.661 1.00 83.25 211 ARG A CA 1
ATOM 1677 C C . ARG A 1 211 ? 20.487 10.470 7.836 1.00 83.25 211 ARG A C 1
ATOM 1679 O O . ARG A 1 211 ? 21.539 10.758 7.281 1.00 83.25 211 ARG A O 1
ATOM 1686 N N . ASP A 1 212 ? 19.867 11.290 8.686 1.00 79.31 212 ASP A N 1
ATOM 1687 C CA . ASP A 1 212 ? 20.370 12.633 9.040 1.00 79.31 212 ASP A CA 1
ATOM 1688 C C . ASP A 1 212 ? 21.400 12.633 10.192 1.00 79.31 212 ASP A C 1
ATOM 1690 O O . ASP A 1 212 ? 22.015 13.656 10.496 1.00 79.31 212 ASP A O 1
ATOM 1694 N N . THR A 1 213 ? 21.569 11.505 10.889 1.00 80.81 213 THR A N 1
ATOM 1695 C CA . THR A 1 213 ? 22.489 11.372 12.032 1.00 80.81 213 THR A CA 1
ATOM 1696 C C . THR A 1 213 ? 23.852 10.815 11.606 1.00 80.81 213 THR A C 1
ATOM 1698 O O . THR A 1 213 ? 23.949 10.102 10.612 1.00 80.81 213 THR A O 1
ATOM 1701 N N . LEU A 1 214 ? 24.903 11.115 12.381 1.00 76.50 214 LEU A N 1
ATOM 1702 C CA . LEU A 1 214 ? 26.304 10.796 12.058 1.00 76.50 214 LEU A CA 1
ATOM 1703 C C . LEU A 1 214 ? 26.535 9.344 11.600 1.00 76.50 214 LEU A C 1
ATOM 1705 O O . LEU A 1 214 ? 25.933 8.407 12.133 1.00 76.50 214 LEU A O 1
ATOM 1709 N N . ASP A 1 215 ? 27.468 9.181 10.658 1.00 66.31 215 ASP A N 1
ATOM 1710 C CA . ASP A 1 215 ? 27.844 7.892 10.077 1.00 66.31 215 ASP A CA 1
ATOM 1711 C C . ASP A 1 215 ? 28.329 6.894 11.139 1.00 66.31 215 ASP A C 1
ATOM 1713 O O . ASP A 1 215 ? 29.345 7.086 11.812 1.00 66.31 215 ASP A O 1
ATOM 1717 N N . GLN A 1 216 ? 27.617 5.773 11.239 1.00 68.50 216 GLN A N 1
ATOM 1718 C CA . GLN A 1 216 ? 28.091 4.573 11.925 1.00 68.50 216 GLN A CA 1
ATOM 1719 C C . GLN A 1 216 ? 29.089 3.812 11.029 1.00 68.50 216 GLN A C 1
ATOM 1721 O O . GLN A 1 216 ? 29.046 3.956 9.803 1.00 68.50 216 GLN A O 1
ATOM 1726 N N . PRO A 1 217 ? 29.984 2.971 11.591 1.00 74.81 217 PRO A N 1
ATOM 1727 C CA . PRO A 1 217 ? 30.856 2.118 10.784 1.00 74.81 217 PRO A CA 1
ATOM 1728 C C . PRO A 1 217 ? 30.034 1.287 9.791 1.00 74.81 217 PRO A C 1
ATOM 1730 O O . PRO A 1 217 ? 29.046 0.651 10.159 1.00 74.81 217 PRO A O 1
ATOM 1733 N N . SER A 1 218 ? 30.445 1.298 8.522 1.00 71.38 218 SER A N 1
ATOM 1734 C CA . SER A 1 218 ? 29.671 0.713 7.428 1.00 71.38 218 SER A CA 1
ATOM 1735 C C . SER A 1 218 ? 29.430 -0.786 7.636 1.00 71.38 218 SER A C 1
ATOM 1737 O O . SER A 1 218 ? 30.351 -1.604 7.599 1.00 71.38 218 SER A O 1
ATOM 1739 N N . LEU A 1 219 ? 28.158 -1.149 7.838 1.00 82.94 219 LEU A N 1
ATOM 1740 C CA . LEU A 1 219 ? 27.732 -2.539 7.993 1.00 82.94 219 LEU A CA 1
ATOM 1741 C C . LEU A 1 219 ? 28.188 -3.381 6.798 1.00 82.94 219 LEU A C 1
ATOM 1743 O O . LEU A 1 219 ? 28.018 -2.987 5.640 1.00 82.94 219 LEU A O 1
ATOM 1747 N N . THR A 1 220 ? 28.706 -4.578 7.073 1.00 88.38 220 THR A N 1
ATOM 1748 C CA . THR A 1 220 ? 28.982 -5.544 6.006 1.00 88.38 220 THR A CA 1
ATOM 1749 C C . THR A 1 220 ? 27.668 -6.024 5.381 1.00 88.38 220 THR A C 1
ATOM 1751 O O . THR A 1 220 ? 26.659 -6.149 6.073 1.00 88.38 220 THR A O 1
ATOM 1754 N N . GLU A 1 221 ? 27.657 -6.340 4.082 1.00 86.94 221 GLU A N 1
ATOM 1755 C CA . GLU A 1 221 ? 26.447 -6.833 3.397 1.00 86.94 221 GLU A CA 1
ATOM 1756 C C . GLU A 1 221 ? 25.697 -7.976 4.122 1.00 86.94 221 GLU A C 1
ATOM 1758 O O . GLU A 1 221 ? 24.473 -7.882 4.208 1.00 86.94 221 GLU A O 1
ATOM 1763 N N . PRO A 1 222 ? 26.337 -9.025 4.692 1.00 89.12 222 PRO A N 1
ATOM 1764 C CA . PRO A 1 222 ? 25.600 -10.044 5.444 1.00 89.12 222 PRO A CA 1
ATOM 1765 C C . PRO A 1 222 ? 24.961 -9.513 6.738 1.00 89.12 222 PRO A C 1
ATOM 1767 O O . PRO A 1 222 ? 23.869 -9.954 7.077 1.00 89.12 222 PRO A O 1
ATOM 1770 N N . GLN A 1 223 ? 25.591 -8.558 7.435 1.00 90.50 223 GLN A N 1
ATOM 1771 C CA . GLN A 1 223 ? 24.984 -7.899 8.602 1.00 90.50 223 GLN A CA 1
ATOM 1772 C C . GLN A 1 223 ? 23.810 -7.013 8.176 1.00 90.50 223 GLN A C 1
ATOM 1774 O O . GLN A 1 223 ? 22.739 -7.088 8.765 1.00 90.50 223 GLN A O 1
ATOM 1779 N N . ARG A 1 224 ? 23.969 -6.233 7.100 1.00 88.81 224 ARG A N 1
ATOM 1780 C CA . ARG A 1 224 ? 22.894 -5.404 6.540 1.00 88.81 224 ARG A CA 1
ATOM 1781 C C . ARG A 1 224 ? 21.674 -6.246 6.158 1.00 88.81 224 ARG A C 1
ATOM 1783 O O . ARG A 1 224 ? 20.565 -5.869 6.507 1.00 88.81 224 ARG A O 1
ATOM 1790 N N . LEU A 1 225 ? 21.871 -7.393 5.503 1.00 90.38 225 LEU A N 1
ATOM 1791 C CA . LEU A 1 225 ? 20.786 -8.317 5.145 1.00 90.38 225 LEU A CA 1
ATOM 1792 C C . LEU A 1 225 ? 20.102 -8.950 6.371 1.00 90.38 225 LEU A C 1
ATOM 1794 O O . LEU A 1 225 ? 18.899 -9.195 6.322 1.00 90.38 225 LEU A O 1
ATOM 1798 N N . ALA A 1 226 ? 20.837 -9.200 7.461 1.00 90.81 226 ALA A N 1
ATOM 1799 C CA . ALA A 1 226 ? 20.255 -9.673 8.718 1.00 90.81 226 ALA A CA 1
ATOM 1800 C C . ALA A 1 226 ? 19.389 -8.584 9.377 1.00 90.81 226 ALA A C 1
ATOM 1802 O O . ALA A 1 226 ? 18.219 -8.830 9.657 1.00 90.81 226 ALA A O 1
ATOM 1803 N N . ASN A 1 227 ? 19.908 -7.359 9.509 1.00 91.31 227 ASN A N 1
ATOM 1804 C CA . ASN A 1 227 ? 19.154 -6.220 10.043 1.00 91.31 227 ASN A CA 1
ATOM 1805 C C . ASN A 1 227 ? 17.913 -5.901 9.181 1.00 91.31 227 ASN A C 1
ATOM 1807 O O . ASN A 1 227 ? 16.839 -5.625 9.708 1.00 91.31 227 ASN A O 1
ATOM 1811 N N . GLU A 1 228 ? 18.032 -5.977 7.849 1.00 93.00 228 GLU A N 1
ATOM 1812 C CA . GLU A 1 228 ? 16.897 -5.852 6.922 1.00 93.00 228 GLU A CA 1
ATOM 1813 C C . GLU A 1 228 ? 15.823 -6.921 7.189 1.00 93.00 228 GLU A C 1
ATOM 1815 O O . GLU A 1 228 ? 14.633 -6.606 7.175 1.00 93.00 228 GLU A O 1
ATOM 1820 N N . GLN A 1 229 ? 16.219 -8.169 7.469 1.00 91.31 229 GLN A N 1
ATOM 1821 C CA . GLN A 1 229 ? 15.286 -9.232 7.844 1.00 91.31 229 GLN A CA 1
ATOM 1822 C C . GLN A 1 229 ? 14.607 -8.951 9.193 1.00 91.31 229 GLN A C 1
ATOM 1824 O O . GLN A 1 229 ? 13.388 -9.085 9.276 1.00 91.31 229 GLN A O 1
ATOM 1829 N N . GLU A 1 230 ? 15.354 -8.539 10.219 1.00 92.75 230 GLU A N 1
ATOM 1830 C CA . GLU A 1 230 ? 14.807 -8.208 11.544 1.00 92.75 230 GLU A CA 1
ATOM 1831 C C . GLU A 1 230 ? 13.781 -7.066 11.468 1.00 92.75 230 GLU A C 1
ATOM 1833 O O . GLU A 1 230 ? 12.689 -7.174 12.027 1.00 92.75 230 GLU A O 1
ATOM 1838 N N . VAL A 1 231 ? 14.067 -6.012 10.692 1.00 94.62 231 VAL A N 1
ATOM 1839 C CA . VAL A 1 231 ? 13.117 -4.913 10.447 1.00 94.62 231 VAL A CA 1
ATOM 1840 C C . VAL A 1 231 ? 11.849 -5.408 9.750 1.00 94.62 231 VAL A C 1
ATOM 1842 O O . VAL A 1 231 ? 10.752 -5.027 10.152 1.00 94.62 231 VAL A O 1
ATOM 1845 N N . LEU A 1 232 ? 11.955 -6.269 8.731 1.00 93.56 232 LEU A N 1
ATOM 1846 C CA . LEU A 1 232 ? 10.776 -6.808 8.038 1.00 93.56 232 LEU A CA 1
ATOM 1847 C C . LEU A 1 232 ? 9.933 -7.720 8.941 1.00 93.56 232 LEU A C 1
ATOM 1849 O O . LEU A 1 232 ? 8.706 -7.652 8.890 1.00 93.56 232 LEU A O 1
ATOM 1853 N N . GLN A 1 233 ? 10.574 -8.518 9.799 1.00 92.56 233 GLN A N 1
ATOM 1854 C CA . GLN A 1 233 ? 9.898 -9.351 10.799 1.00 92.56 233 GLN A CA 1
ATOM 1855 C C . GLN A 1 233 ? 9.176 -8.502 11.858 1.00 92.56 233 GLN A C 1
ATOM 1857 O O . GLN A 1 233 ? 8.042 -8.808 12.215 1.00 92.56 233 GLN A O 1
ATOM 1862 N N . ALA A 1 234 ? 9.784 -7.404 12.318 1.00 92.81 234 ALA A N 1
ATOM 1863 C CA . ALA A 1 234 ? 9.151 -6.458 13.240 1.00 92.81 234 ALA A CA 1
ATOM 1864 C C . ALA A 1 234 ? 8.019 -5.637 12.580 1.00 92.81 234 ALA A C 1
ATOM 1866 O O . ALA A 1 234 ? 7.065 -5.235 13.248 1.00 92.81 234 ALA A O 1
ATOM 1867 N N . LEU A 1 235 ? 8.093 -5.411 11.264 1.00 94.62 235 LEU 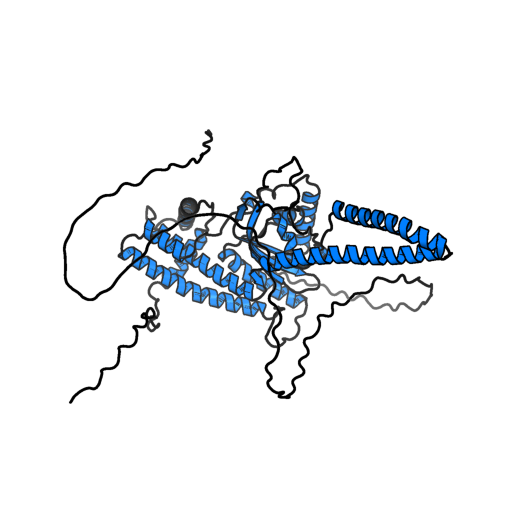A N 1
ATOM 1868 C CA . LEU A 1 235 ? 7.092 -4.673 10.490 1.00 94.62 235 LEU A CA 1
ATOM 1869 C C . LEU A 1 235 ? 5.821 -5.493 10.204 1.00 94.62 235 LEU A C 1
ATOM 1871 O O . LEU A 1 235 ? 4.730 -4.927 10.119 1.00 94.62 235 LEU A O 1
ATOM 1875 N N . GLU A 1 236 ? 5.937 -6.815 10.060 1.00 92.69 236 GLU A N 1
ATOM 1876 C CA . GLU A 1 236 ? 4.823 -7.720 9.750 1.00 92.69 236 GLU A CA 1
ATOM 1877 C C . GLU A 1 236 ? 3.629 -7.635 10.731 1.00 92.69 236 GLU A C 1
ATOM 1879 O O . GLU A 1 236 ? 2.509 -7.404 10.256 1.00 92.69 236 GLU A O 1
ATOM 1884 N N . PRO A 1 237 ? 3.796 -7.730 12.070 1.00 93.00 237 PRO A N 1
ATOM 1885 C CA . PRO A 1 237 ? 2.676 -7.578 13.004 1.00 93.00 237 PRO A CA 1
ATOM 1886 C C . PRO A 1 237 ? 2.062 -6.170 12.959 1.00 93.00 237 PRO A C 1
ATOM 1888 O O . PRO A 1 237 ? 0.846 -6.026 13.104 1.00 93.00 237 PRO A O 1
ATOM 1891 N N . LEU A 1 238 ? 2.866 -5.133 12.692 1.00 94.94 238 LEU A N 1
ATOM 1892 C CA . LEU A 1 238 ? 2.383 -3.757 12.564 1.00 94.94 238 LEU A CA 1
ATOM 1893 C C . LEU A 1 238 ? 1.512 -3.575 11.310 1.00 94.94 238 LEU A C 1
ATOM 1895 O O . LEU A 1 238 ? 0.448 -2.960 11.375 1.00 94.94 238 LEU A O 1
ATOM 1899 N N . LEU A 1 239 ? 1.922 -4.159 10.180 1.00 95.56 239 LEU A N 1
ATOM 1900 C CA . LEU A 1 239 ? 1.140 -4.192 8.940 1.00 95.56 239 LEU A CA 1
ATOM 1901 C C . LEU A 1 239 ? -0.166 -4.976 9.112 1.00 95.56 239 LEU A C 1
ATOM 1903 O O . LEU A 1 239 ? -1.221 -4.504 8.679 1.00 95.56 239 LEU A O 1
ATOM 1907 N N . ALA A 1 240 ? -0.110 -6.132 9.780 1.00 93.38 240 ALA A N 1
ATOM 1908 C CA . ALA A 1 240 ? -1.286 -6.943 10.075 1.00 93.38 240 ALA A CA 1
ATOM 1909 C C . ALA A 1 240 ? -2.297 -6.184 10.953 1.00 93.38 240 ALA A C 1
ATOM 1911 O O . ALA A 1 240 ? -3.499 -6.220 10.676 1.00 93.38 240 ALA A O 1
ATOM 1912 N N . GLN A 1 241 ? -1.823 -5.460 11.974 1.00 94.81 241 GLN A N 1
ATOM 1913 C CA . GLN A 1 241 ? -2.655 -4.604 12.823 1.00 94.81 241 GLN A CA 1
ATOM 1914 C C . GLN A 1 241 ? -3.219 -3.394 12.072 1.00 94.81 241 GLN A C 1
ATOM 1916 O O . GLN A 1 241 ? -4.384 -3.056 12.245 1.00 94.81 241 GLN A O 1
ATOM 1921 N N . ALA A 1 242 ? -2.439 -2.780 11.182 1.00 95.25 242 ALA A N 1
ATOM 1922 C CA . ALA A 1 242 ? -2.911 -1.732 10.281 1.00 95.25 242 ALA A CA 1
ATOM 1923 C C . ALA A 1 242 ? -3.817 -2.270 9.145 1.00 95.25 242 ALA A C 1
ATOM 1925 O O . ALA A 1 242 ? -4.049 -1.575 8.156 1.00 95.25 242 ALA A O 1
ATOM 1926 N N . ASN A 1 243 ? -4.343 -3.494 9.248 1.00 95.00 243 ASN A N 1
ATOM 1927 C CA . ASN A 1 243 ? -5.269 -4.102 8.289 1.00 95.00 243 ASN A CA 1
ATOM 1928 C C . ASN A 1 243 ? -4.749 -4.188 6.842 1.00 95.00 243 ASN A C 1
ATOM 1930 O O . ASN A 1 243 ? -5.528 -4.235 5.891 1.00 95.00 243 ASN A O 1
ATOM 1934 N N . PHE A 1 244 ? -3.427 -4.257 6.658 1.00 95.50 244 PHE A N 1
ATOM 1935 C CA . PHE A 1 244 ? -2.835 -4.628 5.375 1.00 95.50 244 PHE A CA 1
ATOM 1936 C C . PHE A 1 244 ? -2.845 -6.152 5.193 1.00 95.50 244 PHE A C 1
ATOM 1938 O O . PHE A 1 244 ? -2.527 -6.908 6.113 1.00 95.50 244 PHE A O 1
ATOM 1945 N N . SER A 1 245 ? -3.145 -6.601 3.975 1.00 93.81 245 SER A N 1
ATOM 1946 C CA . SER A 1 245 ? -3.049 -8.007 3.571 1.00 93.81 245 SER A CA 1
ATOM 1947 C C . SER A 1 245 ? -1.829 -8.196 2.668 1.00 93.81 245 SER A C 1
ATOM 1949 O O . SER A 1 245 ? -1.665 -7.463 1.690 1.00 93.81 245 SER A O 1
ATOM 1951 N N . GLN A 1 246 ? -0.964 -9.163 2.983 1.00 93.50 246 GLN A N 1
ATOM 1952 C CA . GLN A 1 246 ? 0.168 -9.528 2.125 1.00 93.50 246 GLN A CA 1
ATOM 1953 C C . GLN A 1 246 ? -0.352 -10.085 0.791 1.00 93.50 246 GLN A C 1
ATOM 1955 O O . GLN A 1 246 ? -1.289 -10.881 0.778 1.00 93.50 246 GLN A O 1
ATOM 1960 N N . LEU A 1 247 ? 0.232 -9.661 -0.332 1.00 93.25 247 LEU A N 1
ATOM 1961 C CA . LEU A 1 247 ? -0.168 -10.160 -1.648 1.00 93.25 247 LEU A CA 1
ATOM 1962 C C . LEU A 1 247 ? 0.472 -11.518 -1.945 1.00 93.25 247 LEU A C 1
ATOM 1964 O O . LEU A 1 247 ? 1.668 -11.714 -1.727 1.00 93.25 247 LEU A O 1
ATOM 1968 N N . SER A 1 248 ? -0.325 -12.444 -2.485 1.00 92.62 248 SER A N 1
ATOM 1969 C CA . SER A 1 248 ? 0.149 -13.782 -2.840 1.00 92.62 248 SER A CA 1
ATOM 1970 C C . SER A 1 248 ? 1.125 -13.731 -4.025 1.00 92.62 248 SER A C 1
ATOM 1972 O O . SER A 1 248 ? 1.034 -12.859 -4.893 1.00 92.62 248 SER A O 1
ATOM 1974 N N . GLU A 1 249 ? 2.030 -14.710 -4.126 1.00 91.50 249 GLU A N 1
ATOM 1975 C CA . GLU A 1 249 ? 2.911 -14.842 -5.299 1.00 91.50 249 GLU A CA 1
ATOM 1976 C C . GLU A 1 249 ? 2.138 -14.972 -6.624 1.00 91.50 249 GLU A C 1
ATOM 1978 O O . GLU A 1 249 ? 2.666 -14.617 -7.672 1.00 91.50 249 GLU A O 1
ATOM 1983 N N . ASP A 1 250 ? 0.913 -15.506 -6.601 1.00 92.38 250 ASP A N 1
ATOM 1984 C CA . ASP A 1 250 ? 0.075 -15.658 -7.795 1.00 92.38 250 ASP A CA 1
ATOM 1985 C C . ASP A 1 250 ? -0.569 -14.321 -8.198 1.00 92.38 250 ASP A C 1
ATOM 1987 O O . ASP A 1 250 ? -0.496 -13.933 -9.365 1.00 92.38 250 ASP A O 1
ATOM 1991 N N . THR A 1 251 ? -1.053 -13.545 -7.217 1.00 91.81 251 THR A N 1
ATOM 1992 C CA . THR A 1 251 ? -1.465 -12.147 -7.416 1.00 91.81 251 THR A CA 1
ATOM 1993 C C . THR A 1 251 ? -0.327 -11.320 -8.012 1.00 91.81 251 THR A C 1
ATOM 1995 O O . THR A 1 251 ? -0.531 -10.568 -8.965 1.00 91.81 251 THR A O 1
ATOM 1998 N N . LEU A 1 252 ? 0.884 -11.462 -7.465 1.00 92.56 252 LEU A N 1
ATOM 1999 C CA . LEU A 1 252 ? 2.067 -10.750 -7.943 1.00 92.56 252 LEU A CA 1
ATOM 2000 C C . LEU A 1 252 ? 2.486 -11.223 -9.337 1.00 92.56 252 LEU A C 1
ATOM 2002 O O . LEU A 1 252 ? 2.824 -10.399 -10.181 1.00 92.56 252 LEU A O 1
ATOM 2006 N N . ALA A 1 253 ? 2.417 -12.522 -9.626 1.00 93.19 253 ALA A N 1
ATOM 2007 C CA . ALA A 1 253 ? 2.721 -13.040 -10.955 1.00 93.19 253 ALA A CA 1
ATOM 2008 C C . ALA A 1 253 ? 1.762 -12.500 -12.027 1.00 93.19 253 ALA A C 1
ATOM 2010 O O . ALA A 1 253 ? 2.222 -12.130 -13.107 1.00 93.19 253 ALA A O 1
ATOM 2011 N N . TYR A 1 254 ? 0.465 -12.404 -11.717 1.00 92.19 254 TYR A N 1
ATOM 2012 C CA . TYR A 1 254 ? -0.526 -11.725 -12.553 1.00 92.19 254 TYR A CA 1
ATOM 2013 C C . TYR A 1 254 ? -0.161 -10.238 -12.732 1.00 92.19 254 TYR A C 1
ATOM 2015 O O . TYR A 1 254 ? 0.059 -9.776 -13.852 1.00 92.19 254 TYR A O 1
ATOM 2023 N N . ALA A 1 255 ? 0.007 -9.505 -11.628 1.00 91.38 255 ALA A N 1
ATOM 2024 C CA . ALA A 1 255 ? 0.220 -8.056 -11.613 1.00 91.38 255 ALA A CA 1
ATOM 2025 C C . ALA A 1 255 ? 1.541 -7.572 -12.248 1.00 91.38 255 ALA A C 1
ATOM 2027 O O . ALA A 1 255 ? 1.653 -6.406 -12.622 1.00 91.38 255 ALA A O 1
ATOM 2028 N N . LEU A 1 256 ? 2.549 -8.445 -12.355 1.00 90.56 256 LEU A N 1
ATOM 2029 C CA . LEU A 1 256 ? 3.850 -8.157 -12.976 1.00 90.56 256 LEU A CA 1
ATOM 2030 C C . LEU A 1 256 ? 3.960 -8.661 -14.434 1.00 90.56 256 LEU A C 1
ATOM 2032 O O . LEU A 1 256 ? 5.035 -8.577 -15.038 1.00 90.56 256 LEU A O 1
ATOM 2036 N N . VAL A 1 257 ? 2.888 -9.237 -14.994 1.00 89.69 257 VAL A N 1
ATOM 2037 C CA . VAL A 1 257 ? 2.844 -9.791 -16.365 1.00 89.69 257 VAL A CA 1
ATOM 2038 C C . VAL A 1 257 ? 1.709 -9.205 -17.195 1.00 89.69 257 VAL A C 1
ATOM 2040 O O . VAL A 1 257 ? 1.881 -8.976 -18.394 1.00 89.69 257 VAL A O 1
ATOM 2043 N N . VAL A 1 258 ? 0.542 -9.013 -16.589 1.00 86.62 258 VAL A N 1
ATOM 2044 C CA . VAL A 1 258 ? -0.651 -8.516 -17.267 1.00 86.62 258 VAL A CA 1
ATOM 2045 C C . VAL A 1 258 ? -0.584 -6.995 -17.285 1.00 86.62 258 VAL A C 1
ATOM 2047 O O . VAL A 1 258 ? -0.559 -6.370 -16.237 1.00 86.62 258 VAL A O 1
ATOM 2050 N N . HIS A 1 259 ? -0.544 -6.394 -18.475 1.00 82.19 259 HIS A N 1
ATOM 2051 C CA . HIS A 1 259 ? -0.549 -4.938 -18.640 1.00 82.19 259 HIS A CA 1
ATOM 2052 C C . HIS A 1 259 ? -1.928 -4.482 -19.128 1.00 82.19 259 HIS A C 1
ATOM 2054 O O . HIS A 1 259 ? -2.443 -5.027 -20.110 1.00 82.19 259 HIS A O 1
ATOM 2060 N N . HIS A 1 260 ? -2.513 -3.441 -18.530 1.00 77.62 260 HIS A N 1
ATOM 2061 C CA . HIS A 1 260 ? -3.794 -2.921 -19.006 1.00 77.62 260 HIS A CA 1
ATOM 2062 C C . HIS A 1 260 ? -3.577 -1.988 -20.221 1.00 77.62 260 HIS A C 1
ATOM 2064 O O . HIS A 1 260 ? -2.725 -1.097 -20.174 1.00 77.62 260 HIS A O 1
ATOM 2070 N N . PRO A 1 261 ? -4.356 -2.097 -21.318 1.00 68.81 261 PRO A N 1
ATOM 2071 C CA . PRO A 1 261 ? -4.114 -1.338 -22.556 1.00 68.81 261 PRO A CA 1
ATOM 2072 C C . PRO A 1 261 ? -4.278 0.189 -22.427 1.00 68.81 261 PRO A C 1
ATOM 2074 O O . PRO A 1 261 ? -3.955 0.919 -23.361 1.00 68.81 261 PRO A O 1
ATOM 2077 N N . GLN A 1 262 ? -4.791 0.679 -21.293 1.00 66.75 262 GLN A N 1
ATOM 2078 C CA . GLN A 1 262 ? -4.974 2.109 -21.001 1.00 66.75 262 GLN A CA 1
ATOM 2079 C C . GLN A 1 262 ? -3.921 2.686 -20.032 1.00 66.75 262 GLN A C 1
ATOM 2081 O O . GLN A 1 262 ? -3.978 3.881 -19.699 1.00 66.75 262 GLN A O 1
ATOM 2086 N N . ASP A 1 263 ? -2.968 1.863 -19.578 1.00 72.00 263 ASP A N 1
ATOM 2087 C CA . ASP A 1 263 ? -1.850 2.315 -18.748 1.00 72.00 263 ASP A CA 1
ATOM 2088 C C . ASP A 1 263 ? -0.973 3.325 -19.498 1.00 72.00 263 ASP A C 1
ATOM 2090 O O . ASP A 1 263 ? -0.773 3.232 -20.706 1.00 72.00 263 ASP A O 1
ATOM 2094 N N . LEU A 1 264 ? -0.500 4.349 -18.775 1.00 68.06 264 LEU A N 1
ATOM 2095 C CA . LEU A 1 264 ? 0.304 5.444 -19.343 1.00 68.06 264 LEU A CA 1
ATOM 2096 C C . LEU A 1 264 ? 1.623 4.929 -19.927 1.00 68.06 264 LEU A C 1
ATOM 2098 O O . LEU A 1 264 ? 1.994 5.261 -21.050 1.00 68.06 264 LEU A O 1
ATOM 2102 N N . VAL A 1 265 ? 2.310 4.094 -19.151 1.00 79.31 265 VAL A N 1
ATOM 2103 C CA . VAL A 1 265 ? 3.642 3.583 -19.452 1.00 79.31 265 VAL A CA 1
ATOM 2104 C C . VAL A 1 265 ? 3.616 2.078 -19.223 1.00 79.31 265 VAL A C 1
ATOM 2106 O O . VAL A 1 265 ? 3.326 1.626 -18.117 1.00 79.31 265 VAL A O 1
ATOM 2109 N N . GLN A 1 266 ? 3.914 1.305 -20.268 1.00 82.81 266 GLN A N 1
ATOM 2110 C CA . GLN A 1 266 ? 4.165 -0.126 -20.119 1.00 82.81 266 GLN A CA 1
ATOM 2111 C C . GLN A 1 266 ? 5.551 -0.320 -19.515 1.00 82.81 266 GLN A C 1
ATOM 2113 O O . GLN A 1 266 ? 6.530 0.287 -19.965 1.00 82.81 266 GLN A O 1
ATOM 2118 N N . VAL A 1 267 ? 5.644 -1.171 -18.504 1.00 85.38 267 VAL A N 1
ATOM 2119 C CA . VAL A 1 267 ? 6.896 -1.472 -17.822 1.00 85.38 267 VAL A CA 1
ATOM 2120 C C . VAL A 1 267 ? 7.294 -2.926 -18.117 1.00 85.38 267 VAL A C 1
ATOM 2122 O O . VAL A 1 267 ? 6.580 -3.684 -18.768 1.00 85.38 267 VAL A O 1
ATOM 2125 N N . THR A 1 268 ? 8.535 -3.278 -17.799 1.00 85.81 268 THR A N 1
ATOM 2126 C CA . THR A 1 268 ? 9.008 -4.657 -17.716 1.00 85.81 268 THR A CA 1
ATOM 2127 C C . THR A 1 268 ? 9.948 -4.770 -16.532 1.00 85.81 268 THR A C 1
ATOM 2129 O O . THR A 1 268 ? 10.913 -4.010 -16.402 1.00 85.81 268 THR A O 1
ATOM 2132 N N . VAL A 1 269 ? 9.665 -5.746 -15.681 1.00 87.62 269 VAL A N 1
ATOM 2133 C CA . VAL A 1 269 ? 10.441 -6.048 -14.481 1.00 87.62 269 VAL A CA 1
ATOM 2134 C C . VAL A 1 269 ? 11.432 -7.160 -14.787 1.00 87.62 269 VAL A C 1
ATOM 2136 O O . VAL A 1 269 ? 11.121 -8.127 -15.485 1.00 87.62 269 VAL A O 1
ATOM 2139 N N . ASN A 1 270 ? 12.639 -7.031 -14.252 1.00 88.12 270 ASN A N 1
ATOM 2140 C CA . ASN A 1 270 ? 13.666 -8.056 -14.330 1.00 88.12 270 ASN A CA 1
ATOM 2141 C C . ASN A 1 270 ? 13.984 -8.541 -12.914 1.00 88.12 270 ASN A C 1
ATOM 2143 O O . ASN A 1 270 ? 14.729 -7.888 -12.185 1.00 88.12 270 ASN A O 1
ATOM 2147 N N . LEU A 1 271 ? 13.410 -9.686 -12.537 1.00 89.31 271 LEU A N 1
ATOM 2148 C CA . LEU A 1 271 ? 13.548 -10.260 -11.193 1.00 89.31 271 LEU A CA 1
ATOM 2149 C C . LEU A 1 271 ? 15.015 -10.485 -10.793 1.00 89.31 271 LEU A C 1
ATOM 2151 O O . LEU A 1 271 ? 15.348 -10.374 -9.620 1.00 89.31 271 LEU A O 1
ATOM 2155 N N . GLU A 1 272 ? 15.915 -10.689 -11.762 1.00 88.50 272 GLU A N 1
ATOM 2156 C CA . GLU A 1 272 ? 17.356 -10.834 -11.521 1.00 88.50 272 GLU A CA 1
ATOM 2157 C C . GLU A 1 272 ? 18.046 -9.590 -10.946 1.00 88.50 272 GLU A C 1
ATOM 2159 O O . GLU A 1 272 ? 19.215 -9.670 -10.570 1.00 88.50 272 GLU A O 1
ATOM 2164 N N . GLN A 1 273 ? 17.374 -8.440 -10.876 1.00 89.62 273 GLN A N 1
ATOM 2165 C CA . GLN A 1 273 ? 17.894 -7.250 -10.196 1.00 89.62 273 GLN A CA 1
ATOM 2166 C C . GLN A 1 273 ? 17.573 -7.244 -8.694 1.00 89.62 273 GLN A C 1
ATOM 2168 O O . GLN A 1 273 ? 18.188 -6.483 -7.952 1.00 89.62 273 GLN A O 1
ATOM 2173 N N . TYR A 1 274 ? 16.684 -8.120 -8.222 1.00 91.50 274 TYR A N 1
ATOM 2174 C CA . TYR A 1 274 ? 16.183 -8.139 -6.848 1.00 91.50 274 TYR A CA 1
ATOM 2175 C C . TYR A 1 274 ? 16.786 -9.281 -6.022 1.00 91.50 274 TYR A C 1
ATOM 2177 O O . TYR A 1 274 ? 17.175 -10.320 -6.557 1.00 91.50 274 TYR A O 1
ATOM 2185 N N . ILE A 1 275 ? 16.878 -9.065 -4.708 1.00 90.94 275 ILE A N 1
ATOM 2186 C CA . ILE A 1 275 ? 17.136 -10.114 -3.709 1.00 90.94 275 ILE A CA 1
ATOM 2187 C C . ILE A 1 275 ? 15.790 -10.615 -3.177 1.00 90.94 275 ILE A C 1
ATOM 2189 O O . ILE A 1 275 ? 15.525 -11.813 -3.196 1.00 90.94 275 ILE A O 1
ATOM 2193 N N . TYR A 1 276 ? 14.917 -9.683 -2.791 1.00 90.94 276 TYR A N 1
ATOM 2194 C CA . TYR A 1 276 ? 13.529 -9.936 -2.422 1.00 90.94 276 TYR A CA 1
ATOM 2195 C C . TYR A 1 276 ? 12.646 -8.734 -2.787 1.00 90.94 276 TYR A C 1
ATOM 2197 O O . TYR A 1 276 ? 13.122 -7.602 -2.928 1.00 90.94 276 TYR A O 1
ATOM 2205 N N . MET A 1 277 ? 11.346 -8.990 -2.928 1.00 92.25 277 MET A N 1
ATOM 2206 C CA . MET A 1 277 ? 10.299 -7.971 -2.989 1.00 92.25 277 MET A CA 1
ATOM 2207 C C . MET A 1 277 ? 9.050 -8.503 -2.287 1.00 92.25 277 MET A C 1
ATOM 2209 O O . MET A 1 277 ? 8.700 -9.671 -2.452 1.00 92.25 277 MET A O 1
ATOM 2213 N N . GLN A 1 278 ? 8.396 -7.655 -1.504 1.00 93.38 278 GLN A N 1
ATOM 2214 C CA . GLN A 1 278 ? 7.163 -7.953 -0.789 1.00 93.38 278 GLN A CA 1
ATOM 2215 C C . GLN A 1 278 ? 6.198 -6.783 -0.969 1.00 93.38 278 GLN A C 1
ATOM 2217 O O . GLN A 1 278 ? 6.596 -5.617 -0.928 1.00 93.38 278 GLN A O 1
ATOM 2222 N N . PHE A 1 279 ? 4.928 -7.112 -1.186 1.00 95.19 279 PHE A N 1
ATOM 2223 C CA . PHE A 1 279 ? 3.849 -6.144 -1.308 1.00 95.19 279 PHE A CA 1
ATOM 2224 C C . PHE A 1 279 ? 2.749 -6.483 -0.311 1.00 95.19 279 PHE A C 1
ATOM 2226 O O . PHE A 1 279 ? 2.361 -7.646 -0.172 1.00 95.19 279 PHE A O 1
ATOM 2233 N N . TRP A 1 280 ? 2.182 -5.449 0.297 1.00 96.25 280 TRP A N 1
ATOM 2234 C CA . TRP A 1 280 ? 0.960 -5.551 1.079 1.00 96.25 280 TRP A CA 1
ATOM 2235 C C . TRP A 1 280 ? -0.045 -4.530 0.565 1.00 96.25 280 TRP A C 1
ATOM 2237 O O . TRP A 1 280 ? 0.312 -3.389 0.273 1.00 96.25 280 TRP A O 1
ATOM 2247 N N . ALA A 1 281 ? -1.305 -4.929 0.461 1.00 95.56 281 ALA A N 1
ATOM 2248 C CA . ALA A 1 281 ? -2.372 -4.100 -0.074 1.00 95.56 281 ALA A CA 1
ATOM 2249 C C . ALA A 1 281 ? -3.472 -3.881 0.963 1.00 95.56 281 ALA A C 1
ATOM 2251 O O . ALA A 1 281 ? -3.863 -4.783 1.706 1.00 95.56 281 ALA A O 1
ATOM 2252 N N . LEU A 1 282 ? -4.001 -2.667 0.961 1.00 93.94 282 LEU A N 1
ATOM 2253 C CA . LEU A 1 282 ? -5.105 -2.220 1.789 1.00 93.94 282 LEU A CA 1
ATOM 2254 C C . LEU A 1 282 ? -6.200 -1.659 0.895 1.00 93.94 282 LEU A C 1
ATOM 2256 O O . LEU A 1 282 ? -5.936 -0.764 0.082 1.00 93.94 282 LEU A O 1
ATOM 2260 N N . GLY A 1 283 ? -7.437 -2.058 1.172 1.00 89.44 283 GLY A N 1
ATOM 2261 C CA . GLY A 1 283 ? -8.600 -1.373 0.658 1.00 89.44 283 GLY A CA 1
ATOM 2262 C C . GLY A 1 283 ? -8.844 -1.724 -0.799 1.00 89.44 283 GLY A C 1
ATOM 2263 O O . GLY A 1 283 ? -8.264 -1.085 -1.671 1.00 89.44 283 GLY A O 1
ATOM 2264 N N . GLN A 1 284 ? -9.714 -2.674 -1.104 1.00 88.81 284 GLN A N 1
ATOM 2265 C CA . GLN A 1 284 ? -10.107 -2.933 -2.483 1.00 88.81 284 GLN A CA 1
ATOM 2266 C C . GLN A 1 284 ? -11.246 -1.988 -2.882 1.00 88.81 284 GLN A C 1
ATOM 2268 O O . GLN A 1 284 ? -12.235 -1.827 -2.172 1.00 88.81 284 GLN A O 1
ATOM 2273 N N . ARG A 1 285 ? -11.156 -1.395 -4.072 1.00 84.75 285 ARG A N 1
ATOM 2274 C CA . ARG A 1 285 ? -12.323 -0.856 -4.777 1.00 84.75 285 ARG A CA 1
ATOM 2275 C C . ARG A 1 285 ? -12.332 -1.356 -6.213 1.00 84.75 285 ARG A C 1
ATOM 2277 O O . ARG A 1 285 ? -11.299 -1.343 -6.883 1.00 84.75 285 ARG A O 1
ATOM 2284 N N . VAL A 1 286 ? -13.500 -1.763 -6.691 1.00 83.19 286 VAL A N 1
ATOM 2285 C CA . VAL A 1 286 ? -13.751 -1.931 -8.125 1.00 83.19 286 VAL A CA 1
ATOM 2286 C C . VAL A 1 286 ? -14.281 -0.595 -8.625 1.00 83.19 286 VAL A C 1
ATOM 2288 O O . VAL A 1 286 ? -15.198 -0.033 -8.031 1.00 83.19 286 VAL A O 1
ATOM 2291 N N . GLY A 1 287 ? -13.660 -0.037 -9.659 1.00 70.50 287 GLY A N 1
ATOM 2292 C CA . GLY A 1 287 ? -14.047 1.267 -10.185 1.00 70.50 287 GLY A CA 1
ATOM 2293 C C . GLY A 1 287 ? -13.937 1.325 -11.698 1.00 70.50 287 GLY A C 1
ATOM 2294 O O . GLY A 1 287 ? -13.025 0.746 -12.292 1.00 70.50 287 GLY A O 1
ATOM 2295 N N . GLN A 1 288 ? -14.849 2.068 -12.321 1.00 64.94 288 GLN A N 1
ATOM 2296 C CA . GLN A 1 288 ? -14.702 2.448 -13.720 1.00 64.94 288 GLN A CA 1
ATOM 2297 C C . GLN A 1 288 ? -13.575 3.477 -13.833 1.00 64.94 288 GLN A C 1
ATOM 2299 O O . GLN A 1 288 ? -13.565 4.492 -13.133 1.00 64.94 288 GLN A O 1
ATOM 2304 N N . MET A 1 289 ? -12.605 3.215 -14.710 1.00 57.53 289 MET A N 1
ATOM 2305 C CA . MET A 1 289 ? -11.485 4.130 -14.915 1.00 57.53 289 MET A CA 1
ATOM 2306 C C . MET A 1 289 ? -12.004 5.477 -15.457 1.00 57.53 289 MET A C 1
ATOM 2308 O O . MET A 1 289 ? -12.757 5.470 -16.437 1.00 57.53 289 MET A O 1
ATOM 2312 N N . PRO A 1 290 ? -11.599 6.638 -14.896 1.00 53.84 290 PRO A N 1
ATOM 2313 C CA . PRO A 1 290 ? -11.937 7.928 -15.483 1.00 53.84 290 PRO A CA 1
ATOM 2314 C C . PRO A 1 290 ? -11.349 7.981 -16.892 1.00 53.84 290 PRO A C 1
ATOM 2316 O O . PRO A 1 290 ? -10.131 8.014 -17.091 1.00 53.84 290 PRO A O 1
ATOM 2319 N N . ARG A 1 291 ? -12.239 7.927 -17.887 1.00 51.03 291 ARG A N 1
ATOM 2320 C CA . ARG A 1 291 ? -11.881 7.895 -19.302 1.00 51.03 291 ARG A CA 1
ATOM 2321 C C . ARG A 1 291 ? -11.048 9.132 -19.610 1.00 51.03 291 ARG A C 1
ATOM 2323 O O . ARG A 1 291 ? -11.589 10.235 -19.607 1.00 51.03 291 ARG A O 1
ATOM 2330 N N . LYS A 1 292 ? -9.758 8.949 -19.925 1.00 50.47 292 LYS A N 1
ATOM 2331 C CA . LYS A 1 292 ? -8.925 10.031 -20.469 1.00 50.47 292 LYS A CA 1
ATOM 2332 C C . LYS A 1 292 ? -9.667 10.604 -21.671 1.00 50.47 292 LYS A C 1
ATOM 2334 O O . LYS A 1 292 ? -9.854 9.915 -22.677 1.00 50.47 292 LYS A O 1
ATOM 2339 N N . SER A 1 293 ? -10.141 11.836 -21.544 1.00 38.59 293 SER A N 1
ATOM 2340 C CA . SER A 1 293 ? -10.814 12.545 -22.616 1.00 38.59 293 SER A CA 1
ATOM 2341 C C . SER A 1 293 ? -9.774 12.857 -23.684 1.00 38.59 293 SER A C 1
ATOM 2343 O O . SER A 1 293 ? -9.050 13.847 -23.612 1.00 38.59 293 SER A O 1
ATOM 2345 N N . SER A 1 294 ? -9.693 11.998 -24.701 1.00 38.59 294 SER A N 1
ATOM 2346 C CA . SER A 1 294 ? -9.017 12.337 -25.946 1.00 38.59 294 SER A CA 1
ATOM 2347 C C . SER A 1 294 ? -9.787 13.480 -26.609 1.00 38.59 294 SER A C 1
ATOM 2349 O O . SER A 1 294 ? -10.709 13.281 -27.406 1.00 38.59 294 SER A O 1
ATOM 2351 N N . VAL A 1 295 ? -9.402 14.709 -26.263 1.00 41.59 295 VAL A N 1
ATOM 2352 C CA . VAL A 1 295 ? -9.759 15.921 -27.001 1.00 41.59 295 VAL A CA 1
ATOM 2353 C C . VAL A 1 295 ? -9.096 15.801 -28.374 1.00 41.59 295 VAL A C 1
ATOM 2355 O O . VAL A 1 295 ? -7.974 16.248 -28.579 1.00 41.59 295 VAL A O 1
ATOM 2358 N N . GLY A 1 296 ? -9.762 15.086 -29.285 1.00 44.53 296 GLY A N 1
ATOM 2359 C CA . GLY A 1 296 ? -9.218 14.746 -30.601 1.00 44.53 296 GLY A CA 1
ATOM 2360 C C . GLY A 1 296 ? -9.271 13.265 -30.995 1.00 44.53 296 GLY A C 1
ATOM 2361 O O . GLY A 1 296 ? -8.265 12.732 -31.441 1.00 44.53 296 GLY A O 1
ATOM 2362 N N . SER A 1 297 ? -10.428 12.598 -30.899 1.00 37.78 297 SER A N 1
ATOM 2363 C CA . SER A 1 297 ? -10.971 11.839 -32.048 1.00 37.78 297 SER A CA 1
ATOM 2364 C C . SER A 1 297 ? -12.395 11.341 -31.773 1.00 37.78 297 SER A C 1
ATOM 2366 O O . SER A 1 297 ? -12.604 10.343 -31.086 1.00 37.78 297 SER A O 1
ATOM 2368 N N . LYS A 1 298 ? -13.395 12.003 -32.369 1.00 42.22 298 LYS A N 1
ATOM 2369 C CA . LYS A 1 298 ? -14.780 11.497 -32.464 1.00 42.22 298 LYS A CA 1
ATOM 2370 C C . LYS A 1 298 ? -14.993 10.652 -33.739 1.00 42.22 298 LYS A C 1
ATOM 2372 O O . LYS A 1 298 ? -16.052 10.725 -34.354 1.00 42.22 298 LYS A O 1
ATOM 2377 N N . ARG A 1 299 ? -13.994 9.871 -34.174 1.00 45.25 299 ARG A N 1
ATOM 2378 C CA . ARG A 1 299 ? -14.114 8.929 -35.305 1.00 45.25 299 ARG A CA 1
ATOM 2379 C C . ARG A 1 299 ? -13.569 7.552 -34.921 1.00 45.25 299 ARG A C 1
ATOM 2381 O O . ARG A 1 299 ? -12.362 7.341 -34.893 1.00 45.25 299 ARG A O 1
ATOM 2388 N N . GLY A 1 300 ? -14.486 6.633 -34.622 1.00 42.38 300 GLY A N 1
ATOM 2389 C CA . GLY A 1 300 ? -14.211 5.235 -34.284 1.00 42.38 300 GLY A CA 1
ATOM 2390 C C . GLY A 1 300 ? -15.454 4.570 -33.689 1.00 42.38 300 GLY A C 1
ATOM 2391 O O . GLY A 1 300 ? -15.896 4.954 -32.609 1.00 42.38 300 GLY A O 1
ATOM 2392 N N . PHE A 1 301 ? -16.033 3.598 -34.398 1.00 42.56 301 PHE A N 1
ATOM 2393 C CA . PHE A 1 301 ? -17.332 2.992 -34.057 1.00 42.56 301 PHE A CA 1
ATOM 2394 C C . PHE A 1 301 ? -17.294 1.992 -32.886 1.00 42.56 301 PHE A C 1
ATOM 2396 O O . PHE A 1 301 ? -18.343 1.558 -32.419 1.00 42.56 301 PHE A O 1
ATOM 2403 N N . PHE A 1 302 ? -16.113 1.678 -32.350 1.00 46.03 302 PHE A N 1
ATOM 2404 C CA . PHE A 1 302 ? -15.950 0.768 -31.217 1.00 46.03 302 PHE A CA 1
ATOM 2405 C C . PHE A 1 302 ? -15.749 1.544 -29.911 1.00 46.03 302 PHE A C 1
ATOM 2407 O O . PHE A 1 302 ? -14.628 1.818 -29.482 1.00 46.03 302 PHE A O 1
ATOM 2414 N N . LYS A 1 303 ? -16.861 1.892 -29.253 1.00 47.28 303 LYS A N 1
ATOM 2415 C CA . LYS A 1 303 ? -16.845 2.238 -27.827 1.00 47.28 303 LYS A CA 1
ATOM 2416 C C . LYS A 1 303 ? -16.718 0.932 -27.040 1.00 47.28 303 LYS A C 1
ATOM 2418 O O . LYS A 1 303 ? -17.733 0.305 -26.754 1.00 47.28 303 LYS A O 1
ATOM 2423 N N . SER A 1 304 ? -15.499 0.521 -26.696 1.00 52.94 304 SER A N 1
ATOM 2424 C CA . SER A 1 304 ? -15.336 -0.495 -25.653 1.00 52.94 304 SER A CA 1
ATOM 2425 C C . SER A 1 304 ? -16.021 -0.003 -24.367 1.00 52.94 304 SER A C 1
ATOM 2427 O O . SER A 1 304 ? -15.938 1.198 -24.066 1.00 52.94 304 SER A O 1
ATOM 2429 N N . PRO A 1 305 ? -16.727 -0.876 -23.624 1.00 52.38 305 PRO A N 1
ATOM 2430 C CA . PRO A 1 305 ? -17.269 -0.501 -22.324 1.00 52.38 305 PRO A CA 1
ATOM 2431 C C . PRO A 1 305 ? -16.125 -0.056 -21.396 1.00 52.38 305 PRO A C 1
ATOM 2433 O O . PRO A 1 305 ? -14.978 -0.480 -21.595 1.00 52.38 305 PRO A O 1
ATOM 2436 N N . PRO A 1 306 ? -16.391 0.815 -20.406 1.00 58.94 306 PRO A N 1
ATOM 2437 C CA . PRO A 1 306 ? -15.400 1.118 -19.383 1.00 58.94 306 PRO A CA 1
ATOM 2438 C C . PRO A 1 306 ? -15.033 -0.191 -18.681 1.00 58.94 306 PRO A C 1
ATOM 2440 O O . PRO A 1 306 ? -15.884 -0.810 -18.049 1.00 58.94 306 PRO A O 1
ATOM 2443 N N . ALA A 1 307 ? -13.783 -0.628 -18.833 1.00 65.44 307 ALA A N 1
ATOM 2444 C CA . ALA A 1 307 ? -13.293 -1.795 -18.122 1.00 65.44 307 ALA A CA 1
ATOM 2445 C C . ALA A 1 307 ? -13.325 -1.486 -16.622 1.00 65.44 307 ALA A C 1
ATOM 2447 O O . ALA A 1 307 ? -12.724 -0.503 -16.171 1.00 65.44 307 ALA A O 1
ATOM 2448 N N . GLU A 1 308 ? -14.058 -2.299 -15.869 1.00 74.56 308 GLU A N 1
ATOM 2449 C CA . GLU A 1 308 ? -13.963 -2.302 -14.417 1.00 74.56 308 GLU A CA 1
ATOM 2450 C C . GLU A 1 308 ? -12.563 -2.761 -14.030 1.00 74.56 308 GLU A C 1
ATOM 2452 O O . GLU A 1 308 ? -12.039 -3.731 -14.579 1.00 74.56 308 GLU A O 1
ATOM 2457 N N . ARG A 1 309 ? -11.932 -2.025 -13.116 1.00 83.06 309 ARG A N 1
ATOM 2458 C CA . ARG A 1 309 ? -10.562 -2.297 -12.697 1.00 83.06 309 ARG A CA 1
ATOM 2459 C C . ARG A 1 309 ? -10.472 -2.291 -11.181 1.00 83.06 309 ARG A C 1
ATOM 2461 O O . ARG A 1 309 ? -11.058 -1.430 -10.517 1.00 83.06 309 ARG A O 1
ATOM 2468 N N . ARG A 1 310 ? -9.735 -3.261 -10.639 1.00 87.44 310 ARG A N 1
ATOM 2469 C CA . ARG A 1 310 ? -9.462 -3.380 -9.205 1.00 87.44 310 ARG A CA 1
ATOM 2470 C C . ARG A 1 310 ? -8.350 -2.402 -8.827 1.00 87.44 310 ARG A C 1
ATOM 2472 O O . ARG A 1 310 ? -7.271 -2.412 -9.417 1.00 87.44 310 ARG A O 1
ATOM 2479 N N . TYR A 1 311 ? -8.623 -1.550 -7.845 1.00 90.12 311 TYR A N 1
ATOM 2480 C CA . TYR A 1 311 ? -7.662 -0.622 -7.256 1.00 90.12 311 TYR A CA 1
ATOM 2481 C C . TYR A 1 311 ? -7.498 -0.902 -5.769 1.00 90.12 311 TYR A C 1
ATOM 2483 O O . TYR A 1 311 ? -8.485 -1.065 -5.052 1.00 90.12 311 TYR A O 1
ATOM 2491 N N . PHE A 1 312 ? -6.255 -0.850 -5.309 1.00 93.19 312 PHE A N 1
ATOM 2492 C CA . PHE A 1 312 ? -5.914 -0.779 -3.899 1.00 93.19 312 PHE A CA 1
ATOM 2493 C C . PHE A 1 312 ? -5.903 0.685 -3.438 1.00 93.19 312 PHE A C 1
ATOM 2495 O O . PHE A 1 312 ? -5.305 1.549 -4.091 1.00 93.19 312 PHE A O 1
ATOM 2502 N N . LYS A 1 313 ? -6.557 0.977 -2.308 1.00 92.62 313 LYS A N 1
ATOM 2503 C CA . LYS A 1 313 ? -6.564 2.302 -1.670 1.00 92.62 313 LYS A CA 1
ATOM 2504 C C . LYS A 1 313 ? -5.149 2.669 -1.234 1.00 92.62 313 LYS A C 1
ATOM 2506 O O . LYS A 1 313 ? -4.732 3.802 -1.470 1.00 92.62 313 LYS A O 1
ATOM 2511 N N . ARG A 1 314 ? -4.405 1.715 -0.654 1.00 94.88 314 ARG A N 1
ATOM 2512 C CA . ARG A 1 314 ? -2.964 1.832 -0.376 1.00 94.88 314 ARG A CA 1
ATOM 2513 C C . ARG A 1 314 ? -2.215 0.534 -0.686 1.00 94.88 314 ARG A C 1
ATOM 2515 O O . ARG A 1 314 ? -2.755 -0.552 -0.502 1.00 94.88 314 ARG A O 1
ATOM 2522 N N . VAL A 1 315 ? -0.959 0.657 -1.103 1.00 96.31 315 VAL A N 1
ATOM 2523 C CA . VAL A 1 315 ? -0.014 -0.449 -1.312 1.00 96.31 315 VAL A CA 1
ATOM 2524 C C . VAL A 1 315 ? 1.303 -0.098 -0.636 1.00 96.31 315 VAL A C 1
ATOM 2526 O O . VAL A 1 315 ? 1.865 0.956 -0.919 1.00 96.31 315 VAL A O 1
ATOM 2529 N N . VAL A 1 316 ? 1.798 -0.984 0.224 1.00 97.00 316 VAL A N 1
ATOM 2530 C CA . VAL A 1 316 ? 3.152 -0.934 0.785 1.00 97.00 316 VAL A CA 1
ATOM 2531 C C . VAL A 1 316 ? 4.052 -1.860 -0.022 1.00 97.00 316 VAL A C 1
ATOM 2533 O O . VAL A 1 316 ? 3.676 -2.994 -0.312 1.00 97.00 316 VAL A O 1
ATOM 2536 N N . LEU A 1 317 ? 5.239 -1.370 -0.361 1.00 96.00 317 LEU A N 1
ATOM 2537 C CA . LEU A 1 317 ? 6.308 -2.085 -1.041 1.00 96.00 317 LEU A CA 1
ATOM 2538 C C . LEU A 1 317 ? 7.552 -2.093 -0.149 1.00 96.00 317 LEU A C 1
ATOM 2540 O O . LEU A 1 317 ? 8.045 -1.029 0.227 1.00 96.00 317 LEU A O 1
ATOM 2544 N N . ALA A 1 318 ? 8.086 -3.284 0.111 1.00 95.38 318 ALA A N 1
ATOM 2545 C CA . ALA A 1 318 ? 9.443 -3.478 0.602 1.00 95.38 318 ALA A CA 1
ATOM 2546 C C . ALA A 1 318 ? 10.250 -4.231 -0.459 1.00 95.38 318 ALA A C 1
ATOM 2548 O O . ALA A 1 318 ? 9.879 -5.337 -0.857 1.00 95.38 318 ALA A O 1
ATOM 2549 N N . ALA A 1 319 ? 11.347 -3.651 -0.943 1.00 94.06 319 ALA A N 1
ATOM 2550 C CA . ALA A 1 319 ? 12.185 -4.291 -1.954 1.00 94.06 319 ALA A CA 1
ATOM 2551 C C . ALA A 1 319 ? 13.668 -3.987 -1.751 1.00 94.06 319 ALA A C 1
ATOM 2553 O O . ALA A 1 319 ? 14.048 -2.845 -1.502 1.00 94.06 319 ALA A O 1
ATOM 2554 N N . ARG A 1 320 ? 14.510 -5.007 -1.941 1.00 92.69 320 ARG A N 1
ATOM 2555 C CA . ARG A 1 320 ? 15.971 -4.887 -1.936 1.00 92.69 320 ARG A CA 1
ATOM 2556 C C . ARG A 1 320 ? 16.519 -5.306 -3.292 1.00 92.69 320 ARG A C 1
ATOM 2558 O O . ARG A 1 320 ? 16.283 -6.431 -3.744 1.00 92.69 320 ARG A O 1
ATOM 2565 N N . THR A 1 321 ? 17.273 -4.421 -3.940 1.00 91.81 321 THR A N 1
ATOM 2566 C CA . THR A 1 321 ? 17.983 -4.754 -5.185 1.00 91.81 321 THR A CA 1
ATOM 2567 C C . THR A 1 321 ? 19.400 -5.250 -4.897 1.00 91.81 321 THR A C 1
ATOM 2569 O O . THR A 1 321 ? 19.977 -4.956 -3.849 1.00 91.81 321 THR A O 1
ATOM 2572 N N . LYS A 1 322 ? 19.988 -6.004 -5.834 1.00 87.81 322 LYS A N 1
ATOM 2573 C CA . LYS A 1 322 ? 21.340 -6.583 -5.710 1.00 87.81 322 LYS A CA 1
ATOM 2574 C C . LYS A 1 322 ? 22.459 -5.527 -5.626 1.00 87.81 322 LYS A C 1
ATOM 2576 O O . LYS A 1 322 ? 23.606 -5.896 -5.395 1.00 87.81 322 LYS A O 1
ATOM 2581 N N . ARG A 1 323 ? 22.156 -4.244 -5.874 1.00 84.81 323 ARG A N 1
ATOM 2582 C CA . ARG A 1 323 ? 23.117 -3.121 -5.866 1.00 84.81 323 ARG A CA 1
ATOM 2583 C C . ARG A 1 323 ? 22.672 -1.906 -5.042 1.00 84.81 323 ARG A C 1
ATOM 2585 O O . ARG A 1 323 ? 23.508 -1.051 -4.777 1.00 84.81 323 ARG A O 1
ATOM 2592 N N . GLY A 1 324 ? 21.391 -1.803 -4.691 1.00 86.06 324 GLY A N 1
ATOM 2593 C CA . GLY A 1 324 ? 20.848 -0.744 -3.837 1.00 86.06 324 GLY A CA 1
ATOM 2594 C C . GLY A 1 324 ? 20.770 -1.155 -2.366 1.00 86.06 324 GLY A C 1
ATOM 2595 O O . GLY A 1 324 ? 21.390 -2.135 -1.958 1.00 86.06 324 GLY A O 1
ATOM 2596 N N . HIS A 1 325 ? 19.971 -0.415 -1.600 1.00 89.69 325 HIS A N 1
ATOM 2597 C CA . HIS A 1 325 ? 19.574 -0.675 -0.209 1.00 89.69 325 HIS A CA 1
ATOM 2598 C C . HIS A 1 325 ? 18.119 -1.191 -0.140 1.00 89.69 325 HIS A C 1
ATOM 2600 O O . HIS A 1 325 ? 17.442 -1.276 -1.171 1.00 89.69 325 HIS A O 1
ATOM 2606 N N . LEU A 1 326 ? 17.622 -1.543 1.052 1.00 92.69 326 LEU A N 1
ATOM 2607 C CA . LEU A 1 326 ? 16.191 -1.774 1.283 1.00 92.69 326 LEU A CA 1
ATOM 2608 C C . LEU A 1 326 ? 15.396 -0.478 1.071 1.00 92.69 326 LEU A C 1
ATOM 2610 O O . LEU A 1 326 ? 15.569 0.498 1.796 1.00 92.69 326 LEU A O 1
ATOM 2614 N N . VAL A 1 327 ? 14.498 -0.492 0.089 1.00 93.56 327 VAL A N 1
ATOM 2615 C CA . VAL A 1 327 ? 13.549 0.587 -0.192 1.00 93.56 327 VAL A CA 1
ATOM 2616 C C . VAL A 1 327 ? 12.190 0.220 0.399 1.00 93.56 327 VAL A C 1
ATOM 2618 O O . VAL A 1 327 ? 11.598 -0.790 0.005 1.00 93.56 327 VAL A O 1
ATOM 2621 N N . LEU A 1 328 ? 11.686 1.059 1.306 1.00 95.25 328 LEU A N 1
ATOM 2622 C CA . LEU A 1 328 ? 10.340 0.961 1.873 1.00 95.25 328 LEU A CA 1
ATOM 2623 C C . LEU A 1 328 ? 9.490 2.121 1.339 1.00 95.25 328 LEU A C 1
ATOM 2625 O O . LEU A 1 328 ? 9.849 3.283 1.519 1.00 95.25 328 LEU A O 1
ATOM 2629 N N . LYS A 1 329 ? 8.371 1.844 0.663 1.00 95.94 329 LYS A N 1
ATOM 2630 C CA . LYS A 1 329 ? 7.489 2.891 0.109 1.00 95.94 329 LYS A CA 1
ATOM 2631 C C . LYS A 1 329 ? 6.019 2.538 0.223 1.00 95.94 329 LYS A C 1
ATOM 2633 O O . LYS A 1 329 ? 5.647 1.372 0.121 1.00 95.94 329 LYS A O 1
ATOM 2638 N N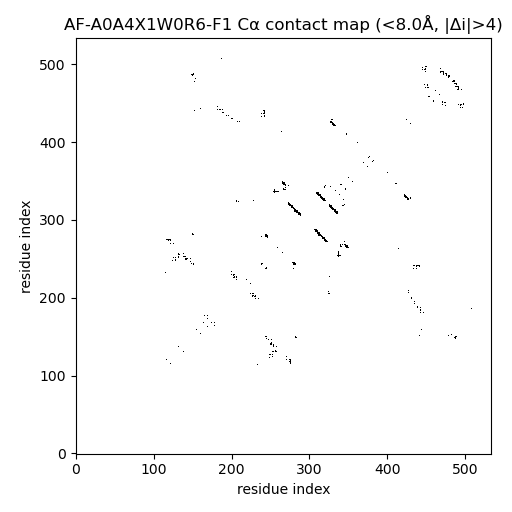 . SER A 1 330 ? 5.181 3.558 0.379 1.00 95.94 330 SER A N 1
ATOM 2639 C CA . SER A 1 330 ? 3.727 3.419 0.319 1.00 95.94 330 SER A CA 1
ATOM 2640 C C . SER A 1 330 ? 3.126 4.306 -0.758 1.00 95.94 330 SER A C 1
ATOM 2642 O O . SER A 1 330 ? 3.545 5.448 -0.959 1.00 95.94 330 SER A O 1
ATOM 2644 N N . PHE A 1 331 ? 2.140 3.753 -1.455 1.00 95.69 331 PHE A N 1
ATOM 2645 C CA . PHE A 1 331 ? 1.474 4.358 -2.596 1.00 95.69 331 PHE A CA 1
ATOM 2646 C C . PHE A 1 331 ? -0.041 4.314 -2.410 1.00 95.69 331 PHE A C 1
ATOM 2648 O O . PHE A 1 331 ? -0.577 3.320 -1.923 1.00 95.69 331 PHE A O 1
ATOM 2655 N N . LYS A 1 332 ? -0.752 5.354 -2.846 1.00 93.75 332 LYS A N 1
ATOM 2656 C CA . LYS A 1 332 ? -2.221 5.391 -2.912 1.00 93.75 332 LYS A CA 1
ATOM 2657 C C . LYS A 1 332 ? -2.742 5.052 -4.308 1.00 93.75 332 LYS A C 1
ATOM 2659 O O . LYS A 1 332 ? -2.023 5.173 -5.300 1.00 93.75 332 LYS A O 1
ATOM 2664 N N . ASP A 1 333 ? -4.013 4.663 -4.378 1.00 90.56 333 ASP A N 1
ATOM 2665 C CA . ASP A 1 333 ? -4.796 4.574 -5.621 1.00 90.56 333 ASP A CA 1
ATOM 2666 C C . ASP A 1 333 ? -4.139 3.733 -6.737 1.00 90.56 333 ASP A C 1
ATOM 2668 O O . ASP A 1 333 ? -4.162 4.091 -7.922 1.00 90.56 333 ASP A O 1
ATOM 2672 N N . THR A 1 334 ? -3.527 2.608 -6.362 1.00 90.88 334 THR A N 1
ATOM 2673 C CA . THR A 1 334 ? -2.750 1.767 -7.283 1.00 90.88 334 THR A CA 1
ATOM 2674 C C . THR A 1 334 ? -3.624 0.658 -7.879 1.00 90.88 334 THR A C 1
ATOM 2676 O O . THR A 1 334 ? -4.233 -0.093 -7.119 1.00 90.88 334 THR A O 1
ATOM 2679 N N . PRO A 1 335 ? -3.719 0.525 -9.216 1.00 90.88 335 PRO A N 1
ATOM 2680 C CA . PRO A 1 335 ? -4.433 -0.589 -9.836 1.00 90.88 335 PRO A CA 1
ATOM 2681 C C . PRO A 1 335 ? -3.673 -1.910 -9.682 1.00 90.88 335 PRO A C 1
ATOM 2683 O O . PRO A 1 335 ? -2.443 -1.907 -9.658 1.00 90.88 335 PRO A O 1
ATOM 2686 N N . LEU A 1 336 ? -4.399 -3.030 -9.659 1.00 89.69 336 LEU A N 1
ATOM 2687 C CA . LEU A 1 336 ? -3.831 -4.376 -9.523 1.00 89.69 336 LEU A CA 1
ATOM 2688 C C . LEU A 1 336 ? -2.757 -4.673 -10.586 1.00 89.69 336 LEU A C 1
ATOM 2690 O O . LEU A 1 336 ? -1.646 -5.056 -10.245 1.00 89.69 336 LEU A O 1
ATOM 2694 N N . GLU A 1 337 ? -3.032 -4.399 -11.859 1.00 87.75 337 GLU A N 1
ATOM 2695 C CA . GLU A 1 337 ? -2.098 -4.616 -12.982 1.00 87.75 337 GLU A CA 1
ATOM 2696 C C . GLU A 1 337 ? -0.998 -3.533 -13.056 1.00 87.75 337 GLU A C 1
ATOM 2698 O O . GLU A 1 337 ? -0.171 -3.529 -13.960 1.00 87.75 337 GLU A O 1
ATOM 2703 N N . GLY A 1 338 ? -1.012 -2.556 -12.142 1.00 86.56 338 GLY A N 1
ATOM 2704 C CA . GLY A 1 338 ? -0.048 -1.455 -12.091 1.00 86.56 338 GLY A CA 1
ATOM 2705 C C . GLY A 1 338 ? 1.073 -1.635 -11.070 1.00 86.56 338 GLY A C 1
ATOM 2706 O O . GLY A 1 338 ? 1.910 -0.739 -10.963 1.00 86.56 338 GLY A O 1
ATOM 2707 N N . LEU A 1 339 ? 1.114 -2.746 -10.321 1.00 90.69 339 LEU A N 1
ATOM 2708 C CA . LEU A 1 339 ? 2.143 -2.973 -9.294 1.00 90.69 339 LEU A CA 1
ATOM 2709 C C . LEU A 1 339 ? 3.567 -2.967 -9.875 1.00 90.69 339 LEU A C 1
ATOM 2711 O O . LEU A 1 339 ? 4.493 -2.513 -9.204 1.00 90.69 339 LEU A O 1
ATOM 2715 N N . GLU A 1 340 ? 3.747 -3.369 -11.141 1.00 90.19 340 GLU A N 1
ATOM 2716 C CA . GLU A 1 340 ? 5.045 -3.291 -11.828 1.00 90.19 340 GLU A CA 1
ATOM 2717 C C . GLU A 1 340 ? 5.625 -1.869 -11.906 1.00 90.19 340 GLU A C 1
ATOM 2719 O O . GLU A 1 340 ? 6.843 -1.699 -11.936 1.00 90.19 340 GLU A O 1
ATOM 2724 N N . GLN A 1 341 ? 4.767 -0.842 -11.920 1.00 89.62 341 GLN A N 1
ATOM 2725 C CA . GLN A 1 341 ? 5.175 0.557 -12.062 1.00 89.62 341 GLN A CA 1
ATOM 2726 C C . GLN A 1 341 ? 5.760 1.127 -10.765 1.00 89.62 341 GLN A C 1
ATOM 2728 O O . GLN A 1 341 ? 6.432 2.153 -10.816 1.00 89.62 341 GLN A O 1
ATOM 2733 N N . LEU A 1 342 ? 5.502 0.481 -9.620 1.00 90.88 342 LEU A N 1
ATOM 2734 C CA . LEU A 1 342 ? 5.955 0.918 -8.295 1.00 90.88 342 LEU A CA 1
ATOM 2735 C C . LEU A 1 342 ? 7.394 0.487 -7.966 1.00 90.88 342 LEU A C 1
ATOM 2737 O O . LEU A 1 342 ? 7.975 0.966 -6.992 1.00 90.88 342 LEU A O 1
ATOM 2741 N N . LEU A 1 343 ? 7.956 -0.444 -8.740 1.00 91.25 343 LEU A N 1
ATOM 2742 C CA . LEU A 1 343 ? 9.235 -1.082 -8.440 1.00 91.25 343 LEU A CA 1
ATOM 2743 C C . LEU A 1 343 ? 10.446 -0.158 -8.721 1.00 91.25 343 LEU A C 1
ATOM 2745 O O . LEU A 1 343 ? 10.468 0.497 -9.763 1.00 91.25 343 LEU A O 1
ATOM 2749 N N . PRO A 1 344 ? 11.486 -0.127 -7.855 1.00 87.19 344 PRO A N 1
ATOM 2750 C CA . PRO A 1 344 ? 12.619 0.798 -8.003 1.00 87.19 344 PRO A CA 1
ATOM 2751 C C . PRO A 1 344 ? 13.441 0.620 -9.289 1.00 87.19 344 PRO A C 1
ATOM 2753 O O . PRO A 1 344 ? 13.751 1.588 -9.980 1.00 87.19 344 PRO A O 1
ATOM 2756 N N . GLU A 1 345 ? 13.803 -0.621 -9.625 1.00 84.06 345 GLU A N 1
ATOM 2757 C CA . GLU A 1 345 ? 14.549 -0.967 -10.838 1.00 84.06 345 GLU A CA 1
ATOM 2758 C C . GLU A 1 345 ? 13.607 -1.601 -11.864 1.00 84.06 345 GLU A C 1
ATOM 2760 O O . GLU A 1 345 ? 13.250 -2.781 -11.769 1.00 84.06 345 GLU A O 1
ATOM 2765 N N . LEU A 1 346 ? 13.215 -0.806 -12.860 1.00 82.38 346 LEU A N 1
ATOM 2766 C CA . LEU A 1 346 ? 12.300 -1.210 -13.921 1.00 82.38 346 LEU A CA 1
ATOM 2767 C C . LEU A 1 346 ? 12.791 -0.760 -15.305 1.00 82.38 346 LEU A C 1
ATOM 2769 O O . LEU A 1 346 ? 13.567 0.188 -15.441 1.00 82.38 346 LEU A O 1
ATOM 2773 N N . LYS A 1 347 ? 12.356 -1.452 -16.364 1.00 82.38 347 LYS A N 1
ATOM 2774 C CA . LYS A 1 347 ? 12.666 -1.090 -17.756 1.00 82.38 347 LYS A CA 1
ATOM 2775 C C . LYS A 1 347 ? 11.395 -0.651 -18.467 1.00 82.38 347 LYS A C 1
ATOM 2777 O O . LYS A 1 347 ? 10.505 -1.464 -18.700 1.00 82.38 347 LYS A O 1
ATOM 2782 N N . VAL A 1 348 ? 11.331 0.624 -18.853 1.00 81.06 348 VAL A N 1
ATOM 2783 C CA . VAL A 1 348 ? 10.239 1.166 -19.678 1.00 81.06 348 VAL A CA 1
ATOM 2784 C C . VAL A 1 348 ? 10.160 0.388 -20.993 1.00 81.06 348 VAL A C 1
ATOM 2786 O O . VAL A 1 348 ? 11.115 0.358 -21.775 1.00 81.06 348 VAL A O 1
ATOM 2789 N N . ARG A 1 349 ? 9.012 -0.243 -21.240 1.00 77.56 349 ARG A N 1
ATOM 2790 C CA . ARG A 1 349 ? 8.726 -1.002 -22.454 1.00 77.56 349 ARG A CA 1
ATOM 2791 C C . ARG A 1 349 ? 8.094 -0.065 -23.477 1.00 77.56 349 ARG A C 1
ATOM 2793 O O . ARG A 1 349 ? 7.011 0.468 -23.267 1.00 77.56 349 ARG A O 1
ATOM 2800 N N . THR A 1 350 ? 8.740 0.101 -24.629 1.00 75.75 350 THR A N 1
ATOM 2801 C CA . THR A 1 350 ? 8.076 0.727 -25.782 1.00 75.75 350 THR A CA 1
ATOM 2802 C C . THR A 1 350 ? 7.215 -0.324 -26.493 1.00 75.75 350 THR A C 1
ATOM 2804 O O . THR A 1 350 ? 7.756 -1.356 -26.906 1.00 75.75 350 THR A O 1
ATOM 2807 N N . PRO A 1 351 ? 5.892 -0.118 -26.650 1.00 80.62 351 PRO A N 1
ATOM 2808 C CA . PRO A 1 351 ? 5.050 -1.066 -27.368 1.00 80.62 351 PRO A CA 1
ATOM 2809 C C . PRO A 1 351 ? 5.505 -1.184 -28.828 1.00 80.62 351 PRO A C 1
ATOM 2811 O O . PRO A 1 351 ? 5.853 -0.194 -29.478 1.00 80.62 351 PRO A O 1
ATOM 2814 N N . THR A 1 352 ? 5.503 -2.410 -29.356 1.00 82.50 352 THR A N 1
ATOM 2815 C CA . THR A 1 352 ? 6.057 -2.739 -30.683 1.00 82.50 352 THR A CA 1
ATOM 2816 C C . THR A 1 352 ? 5.409 -1.932 -31.803 1.00 82.50 352 THR A C 1
ATOM 2818 O O . THR A 1 352 ? 6.121 -1.422 -32.664 1.00 82.50 352 THR A O 1
ATOM 2821 N N . LEU A 1 353 ? 4.089 -1.728 -31.743 1.00 82.81 353 LEU A N 1
ATOM 2822 C CA . LEU A 1 353 ? 3.339 -0.888 -32.681 1.00 82.81 353 LEU A CA 1
ATOM 2823 C C . LEU A 1 353 ? 3.825 0.572 -32.678 1.00 82.81 353 LEU A C 1
ATOM 2825 O O . LEU A 1 353 ? 4.032 1.157 -33.737 1.00 82.81 353 LEU A O 1
ATOM 2829 N N . GLN A 1 354 ? 4.064 1.157 -31.500 1.00 82.56 354 GLN A N 1
ATOM 2830 C CA . GLN A 1 354 ? 4.557 2.534 -31.381 1.00 82.56 354 GLN A CA 1
ATOM 2831 C C . GLN A 1 354 ? 6.007 2.651 -31.864 1.00 82.56 354 GLN A C 1
ATOM 2833 O O . GLN A 1 354 ? 6.358 3.625 -32.529 1.00 82.56 354 GLN A O 1
ATOM 2838 N N . ARG A 1 355 ? 6.845 1.643 -31.586 1.00 86.81 355 ARG A N 1
ATOM 2839 C CA . ARG A 1 355 ? 8.219 1.568 -32.104 1.00 86.81 355 ARG A CA 1
ATOM 2840 C C . ARG A 1 355 ? 8.240 1.432 -33.631 1.00 86.81 355 ARG A C 1
ATOM 2842 O O . ARG A 1 355 ? 9.040 2.098 -34.281 1.00 86.81 355 ARG A O 1
ATOM 2849 N N . ALA A 1 356 ? 7.339 0.634 -34.205 1.00 89.56 356 ALA A N 1
ATOM 2850 C CA . ALA A 1 356 ? 7.168 0.510 -35.650 1.00 89.56 356 ALA A CA 1
ATOM 2851 C C . ALA A 1 356 ? 6.690 1.830 -36.279 1.00 89.56 356 ALA A C 1
ATOM 2853 O O . ALA A 1 356 ? 7.298 2.295 -37.237 1.00 89.56 356 ALA A O 1
ATOM 2854 N N . LEU A 1 357 ? 5.683 2.493 -35.699 1.00 89.38 357 LEU A N 1
ATOM 2855 C CA . LEU A 1 357 ? 5.205 3.805 -36.153 1.00 89.38 357 LEU A CA 1
ATOM 2856 C C . LEU A 1 357 ? 6.305 4.881 -36.100 1.00 89.38 357 LEU A C 1
ATOM 2858 O O . LEU A 1 357 ? 6.420 5.706 -37.008 1.00 89.38 357 LEU A O 1
ATOM 2862 N N . LEU A 1 358 ? 7.145 4.863 -35.061 1.00 87.31 358 LEU A N 1
ATOM 2863 C CA . LEU A 1 358 ? 8.284 5.773 -34.931 1.00 87.31 358 LEU A CA 1
ATOM 2864 C C . LEU A 1 358 ? 9.368 5.495 -35.988 1.00 87.31 358 LEU A C 1
ATOM 2866 O O . LEU A 1 358 ? 9.903 6.436 -36.569 1.00 87.31 358 LEU A O 1
ATOM 2870 N N . ASN A 1 359 ? 9.634 4.224 -36.305 1.00 91.25 359 ASN A N 1
ATOM 2871 C CA . ASN A 1 359 ? 10.513 3.848 -37.416 1.00 91.25 359 ASN A CA 1
ATOM 2872 C C . ASN A 1 359 ? 9.936 4.292 -38.773 1.00 91.25 359 ASN A C 1
ATOM 2874 O O . ASN A 1 359 ? 10.650 4.893 -39.568 1.00 91.25 359 ASN A O 1
ATOM 2878 N N . ILE A 1 360 ? 8.647 4.044 -39.032 1.00 93.12 360 ILE A N 1
ATOM 2879 C CA . ILE A 1 360 ? 7.975 4.413 -40.289 1.00 93.12 360 ILE A CA 1
ATOM 2880 C C . ILE A 1 360 ? 7.999 5.933 -40.489 1.00 93.12 360 ILE A C 1
ATOM 2882 O O . ILE A 1 360 ? 8.393 6.406 -41.550 1.00 93.12 360 ILE A O 1
ATOM 2886 N N . THR A 1 361 ? 7.643 6.716 -39.467 1.00 91.75 361 THR A N 1
ATOM 2887 C CA . THR A 1 361 ? 7.672 8.189 -39.556 1.00 91.75 361 THR A CA 1
ATOM 2888 C C . THR A 1 361 ? 9.090 8.734 -39.745 1.00 91.75 361 THR A C 1
ATOM 2890 O O . THR A 1 361 ? 9.277 9.695 -40.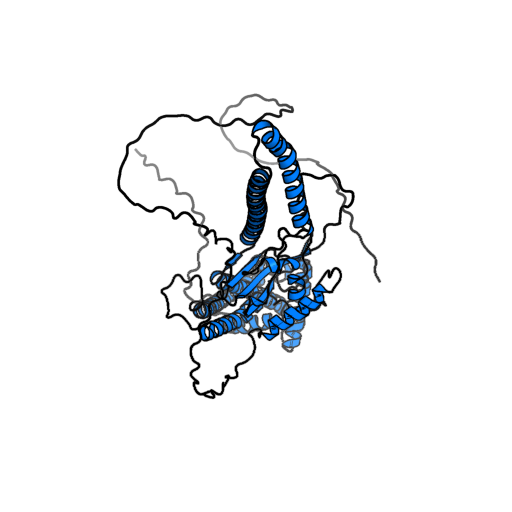496 1.00 91.75 361 THR A O 1
ATOM 2893 N N . LEU A 1 362 ? 10.105 8.106 -39.141 1.00 92.88 362 LEU A N 1
ATOM 2894 C CA . LEU A 1 362 ? 11.511 8.429 -39.389 1.00 92.88 362 LEU A CA 1
ATOM 2895 C C . LEU A 1 362 ? 11.912 8.132 -40.845 1.00 92.88 362 LEU A C 1
ATOM 2897 O O . LEU A 1 362 ? 12.493 9.002 -41.487 1.00 92.88 362 LEU A O 1
ATOM 2901 N N . VAL A 1 363 ? 11.567 6.957 -41.382 1.00 92.56 363 VAL A N 1
ATOM 2902 C CA . VAL A 1 363 ? 11.886 6.560 -42.767 1.00 92.56 363 VAL A CA 1
ATOM 2903 C C . VAL A 1 363 ? 11.180 7.456 -43.784 1.00 92.56 363 VAL A C 1
ATOM 2905 O O . VAL A 1 363 ? 11.844 8.019 -44.647 1.00 92.56 363 VAL A O 1
ATOM 2908 N N . VAL A 1 364 ? 9.865 7.660 -43.659 1.00 94.50 364 VAL A N 1
ATOM 2909 C CA . VAL A 1 364 ? 9.083 8.491 -44.594 1.00 94.50 364 VAL A CA 1
ATOM 2910 C C . VAL A 1 364 ? 9.573 9.942 -44.582 1.00 94.50 364 VAL A C 1
ATOM 2912 O O . VAL A 1 364 ? 9.833 10.510 -45.640 1.00 94.50 364 VAL A O 1
ATOM 2915 N N . SER A 1 365 ? 9.777 10.541 -43.402 1.00 90.25 365 SER A N 1
ATOM 2916 C CA . SER A 1 365 ? 10.291 11.919 -43.323 1.00 90.25 365 SER A CA 1
ATOM 2917 C C . SER A 1 365 ? 11.767 12.040 -43.723 1.00 90.25 365 SER A C 1
ATOM 2919 O O . SER A 1 365 ? 12.188 13.103 -44.174 1.00 90.25 365 SER A O 1
ATOM 2921 N N . GLY A 1 366 ? 12.556 10.970 -43.592 1.00 91.19 366 GLY A N 1
ATOM 2922 C CA . GLY A 1 366 ? 13.905 10.884 -44.147 1.00 91.19 366 GLY A CA 1
ATOM 2923 C C . GLY A 1 366 ? 13.896 10.861 -45.673 1.00 91.19 366 GLY A C 1
ATOM 2924 O O . GLY A 1 366 ? 14.593 11.658 -46.290 1.00 91.19 366 GLY A O 1
ATOM 2925 N N . MET A 1 367 ? 13.058 10.013 -46.275 1.00 91.81 367 MET A N 1
ATOM 2926 C CA . MET A 1 367 ? 12.915 9.874 -47.727 1.00 91.81 367 MET A CA 1
ATOM 2927 C C . MET A 1 367 ? 12.498 11.193 -48.389 1.00 91.81 367 MET A C 1
ATOM 2929 O O . MET A 1 367 ? 13.136 11.628 -49.342 1.00 91.81 367 MET A O 1
ATOM 2933 N N . VAL A 1 368 ? 11.489 11.881 -47.840 1.00 91.56 368 VAL A N 1
ATOM 2934 C CA . VAL A 1 368 ? 11.049 13.198 -48.341 1.00 91.56 368 VAL A CA 1
ATOM 2935 C C . VAL A 1 368 ? 12.165 14.245 -48.232 1.00 91.56 368 VAL A C 1
ATOM 2937 O O . VAL A 1 368 ? 12.364 15.031 -49.154 1.00 91.56 368 VAL A O 1
ATOM 2940 N N . CYS A 1 369 ? 12.936 14.238 -47.138 1.00 88.31 369 CYS A N 1
ATOM 2941 C CA . CYS A 1 369 ? 14.087 15.129 -46.982 1.00 88.31 369 CYS A CA 1
ATOM 2942 C C . CYS A 1 369 ? 15.187 14.827 -48.015 1.00 88.31 369 CYS A C 1
ATOM 2944 O O . CYS A 1 369 ? 15.718 15.749 -48.629 1.00 88.31 369 CYS A O 1
ATOM 2946 N N . PHE A 1 370 ? 15.492 13.546 -48.253 1.00 88.06 370 PHE A N 1
ATOM 2947 C CA . PHE A 1 370 ? 16.492 13.125 -49.234 1.00 88.06 370 PHE A CA 1
ATOM 2948 C C . PHE A 1 370 ? 16.102 13.509 -50.663 1.00 88.06 370 PHE A C 1
ATOM 2950 O O . PHE A 1 370 ? 16.928 14.059 -51.382 1.00 88.06 370 PHE A O 1
ATOM 2957 N N . VAL A 1 371 ? 14.848 13.279 -51.063 1.00 88.44 371 VAL A N 1
ATOM 2958 C CA . VAL A 1 371 ? 14.368 13.659 -52.400 1.00 88.44 371 VAL A CA 1
ATOM 2959 C C . VAL A 1 371 ? 14.401 15.178 -52.576 1.00 88.44 371 VAL A C 1
ATOM 2961 O O . VAL A 1 371 ? 14.958 15.656 -53.555 1.00 88.44 371 VAL A O 1
ATOM 2964 N N . ASN A 1 372 ? 13.880 15.952 -51.621 1.00 86.94 372 ASN A N 1
ATOM 2965 C CA . ASN A 1 372 ? 13.776 17.403 -51.797 1.00 86.94 372 ASN A CA 1
ATOM 2966 C C . ASN A 1 372 ? 15.131 18.120 -51.682 1.00 86.94 372 ASN A C 1
ATOM 2968 O O . ASN A 1 372 ? 15.454 18.959 -52.515 1.00 86.94 372 ASN A O 1
ATOM 2972 N N . VAL A 1 373 ? 15.929 17.810 -50.655 1.00 83.81 373 VAL A N 1
ATOM 2973 C CA . VAL A 1 373 ? 17.205 18.504 -50.396 1.00 83.81 373 VAL A CA 1
ATOM 2974 C C . VAL A 1 373 ? 18.353 17.859 -51.173 1.00 83.81 373 VAL A C 1
ATOM 2976 O O . VAL A 1 373 ? 19.203 18.560 -51.714 1.00 83.81 373 VAL A O 1
ATOM 2979 N N . GLY A 1 374 ? 18.375 16.528 -51.270 1.00 80.44 374 GLY A N 1
ATOM 2980 C CA . GLY A 1 374 ? 19.434 15.796 -51.965 1.00 80.44 374 GLY A CA 1
ATOM 2981 C C . GLY A 1 374 ? 19.451 16.056 -53.470 1.00 80.44 374 GLY A C 1
ATOM 2982 O O . GLY A 1 374 ? 20.533 16.225 -54.022 1.00 80.44 374 GLY A O 1
ATOM 2983 N N . MET A 1 375 ? 18.287 16.172 -54.124 1.00 78.50 375 MET A N 1
ATOM 2984 C CA . MET A 1 375 ? 18.229 16.511 -55.555 1.00 78.50 375 MET A CA 1
ATOM 2985 C C . MET A 1 375 ? 18.806 17.902 -55.842 1.00 78.50 375 MET A C 1
ATOM 2987 O O . MET A 1 375 ? 19.610 18.035 -56.757 1.00 78.50 375 MET A O 1
ATOM 2991 N N . VAL A 1 376 ? 18.484 18.910 -55.023 1.00 81.50 376 VAL A N 1
ATOM 2992 C CA . VAL A 1 376 ? 19.048 20.269 -55.156 1.00 81.50 376 VAL A CA 1
ATOM 2993 C C . VAL A 1 376 ? 20.571 20.251 -54.966 1.00 81.50 376 VAL A C 1
ATOM 2995 O O . VAL A 1 376 ? 21.309 20.789 -55.786 1.00 81.50 376 VAL A O 1
ATOM 2998 N N . VAL A 1 377 ? 21.069 19.556 -53.935 1.00 80.50 377 VAL A N 1
ATOM 2999 C CA . VAL A 1 377 ? 22.518 19.433 -53.675 1.00 80.50 377 VAL A CA 1
ATOM 3000 C C . VAL A 1 377 ? 23.254 18.689 -54.802 1.00 80.50 377 VAL A C 1
ATOM 3002 O O . VAL A 1 377 ? 24.389 19.043 -55.123 1.00 80.50 377 VAL A O 1
ATOM 3005 N N . LEU A 1 378 ? 22.629 17.686 -55.427 1.00 78.44 378 LEU A N 1
ATOM 3006 C CA . LEU A 1 378 ? 23.194 16.982 -56.585 1.00 78.44 378 LEU A CA 1
ATOM 3007 C C . LEU A 1 378 ? 23.261 17.874 -57.830 1.00 78.44 378 LEU A C 1
ATOM 3009 O O . LEU A 1 378 ? 24.268 17.839 -58.538 1.00 78.44 378 LEU A O 1
ATOM 3013 N N . SER A 1 379 ? 22.215 18.663 -58.088 1.00 76.94 379 SER A N 1
ATOM 3014 C CA . SER A 1 379 ? 22.122 19.536 -59.262 1.00 76.94 379 SER A CA 1
ATOM 3015 C C . SER A 1 379 ? 23.063 20.741 -59.186 1.00 76.94 379 SER A C 1
ATOM 3017 O O . SER A 1 379 ? 23.810 20.980 -60.135 1.00 76.94 379 SER A O 1
ATOM 3019 N N . ASP A 1 380 ? 23.073 21.461 -58.060 1.00 73.56 380 ASP A N 1
ATOM 3020 C CA . ASP A 1 380 ? 23.747 22.763 -57.964 1.00 73.56 380 ASP A CA 1
ATOM 3021 C C . ASP A 1 380 ? 25.192 22.661 -57.454 1.00 73.56 380 ASP A C 1
ATOM 3023 O O . ASP A 1 380 ? 26.083 23.356 -57.942 1.00 73.56 380 ASP A O 1
ATOM 3027 N N . LEU A 1 381 ? 25.455 21.785 -56.475 1.00 71.62 381 LEU A N 1
ATOM 3028 C CA . LEU A 1 381 ? 26.741 21.743 -55.761 1.00 71.62 381 LEU A CA 1
ATOM 3029 C C . LEU A 1 381 ? 27.721 20.689 -56.298 1.00 71.62 381 LEU A C 1
ATOM 3031 O O . LEU A 1 381 ? 28.850 20.619 -55.811 1.00 71.62 381 LEU A O 1
ATOM 3035 N N . LYS A 1 382 ? 27.309 19.859 -57.271 1.00 72.12 382 LYS A N 1
ATOM 3036 C CA . LYS A 1 382 ? 28.116 18.780 -57.888 1.00 72.12 382 LYS A CA 1
ATOM 3037 C C . LYS A 1 382 ? 28.863 17.896 -56.869 1.00 72.12 382 LYS A C 1
ATOM 3039 O O . LYS A 1 382 ? 29.952 17.392 -57.148 1.00 72.12 382 LYS A O 1
ATOM 3044 N N . MET A 1 383 ? 28.297 17.707 -55.674 1.00 77.00 383 MET A N 1
ATOM 3045 C CA . MET A 1 383 ? 28.931 16.898 -54.633 1.00 77.00 383 MET A CA 1
ATOM 3046 C C . MET A 1 383 ? 28.946 15.415 -55.010 1.00 77.00 383 MET A C 1
ATOM 3048 O O . MET A 1 383 ? 27.994 14.891 -55.587 1.00 77.00 383 MET A O 1
ATOM 3052 N N . ALA A 1 384 ? 30.008 14.712 -54.608 1.00 83.75 384 ALA A N 1
ATOM 3053 C CA . ALA A 1 384 ? 30.077 13.263 -54.742 1.00 83.75 384 ALA A CA 1
ATOM 3054 C C . ALA A 1 384 ? 28.906 12.592 -53.999 1.00 83.75 384 ALA A C 1
ATOM 3056 O O . ALA A 1 384 ? 28.646 12.877 -52.826 1.00 83.75 384 ALA A O 1
ATOM 3057 N N . THR A 1 385 ? 28.231 11.653 -54.664 1.00 82.88 385 THR A N 1
ATOM 3058 C CA . THR A 1 385 ? 27.071 10.920 -54.122 1.00 82.88 385 THR A CA 1
ATOM 3059 C C . THR A 1 385 ? 27.387 10.210 -52.803 1.00 82.88 385 THR A C 1
ATOM 3061 O O . THR A 1 385 ? 26.550 10.174 -51.903 1.00 82.88 385 THR A O 1
ATOM 3064 N N . SER A 1 386 ? 28.614 9.708 -52.644 1.00 86.69 386 SER A N 1
ATOM 3065 C CA . SER A 1 386 ? 29.119 9.102 -51.407 1.00 86.69 386 SER A CA 1
ATOM 3066 C C . SER A 1 386 ? 29.157 10.083 -50.228 1.00 86.69 386 SER A C 1
ATOM 3068 O O . SER A 1 386 ? 28.757 9.720 -49.122 1.00 86.69 386 SER A O 1
ATOM 3070 N N . LEU A 1 387 ? 29.577 11.332 -50.457 1.00 86.31 387 LEU A N 1
ATOM 3071 C CA . LEU A 1 387 ? 29.606 12.383 -49.436 1.00 86.31 387 LEU A CA 1
ATOM 3072 C C . LEU A 1 387 ? 28.186 12.809 -49.040 1.00 86.31 387 LEU A C 1
ATOM 3074 O O . LEU A 1 387 ? 27.896 12.949 -47.853 1.00 86.31 387 LEU A O 1
ATOM 3078 N N . LEU A 1 388 ? 27.283 12.948 -50.017 1.00 85.75 388 LEU A N 1
ATOM 3079 C CA . LEU A 1 388 ? 25.874 13.255 -49.758 1.00 85.75 388 LEU A CA 1
ATOM 3080 C C . LEU A 1 388 ? 25.200 12.163 -48.913 1.00 85.75 388 LEU A C 1
ATOM 3082 O O . LEU A 1 388 ? 24.518 12.474 -47.937 1.00 85.75 388 LEU A O 1
ATOM 3086 N N . LEU A 1 389 ? 25.422 10.887 -49.245 1.00 88.38 389 LEU A N 1
ATOM 3087 C CA . LEU A 1 389 ? 24.894 9.754 -48.479 1.00 88.38 389 LEU A CA 1
ATOM 3088 C C . LEU A 1 389 ? 25.467 9.700 -47.054 1.00 88.38 389 LEU A C 1
ATOM 3090 O O . LEU A 1 389 ? 24.717 9.432 -46.117 1.00 88.38 389 LEU A O 1
ATOM 3094 N N . LEU A 1 390 ? 26.757 10.010 -46.868 1.00 91.12 390 LEU A N 1
ATOM 3095 C CA . LEU A 1 390 ? 27.387 10.109 -45.547 1.00 91.12 390 LEU A CA 1
ATOM 3096 C C . LEU A 1 390 ? 26.741 11.214 -44.693 1.00 91.12 390 LEU A C 1
ATOM 3098 O O . LEU A 1 390 ? 26.343 10.963 -43.553 1.00 91.12 390 LEU A O 1
ATOM 3102 N N . LEU A 1 391 ? 26.605 12.423 -45.246 1.00 89.19 391 LEU A N 1
ATOM 3103 C CA . LEU A 1 391 ? 25.995 13.567 -44.560 1.00 89.19 391 LEU A CA 1
ATOM 3104 C C . LEU A 1 391 ? 24.519 13.308 -44.233 1.00 89.19 391 LEU A C 1
ATOM 3106 O O . LEU A 1 391 ? 24.068 13.602 -43.124 1.00 89.19 391 LEU A O 1
ATOM 3110 N N . PHE A 1 392 ? 23.778 12.691 -45.156 1.00 90.31 392 PHE A N 1
ATOM 3111 C CA . PHE A 1 392 ? 22.393 12.291 -44.926 1.00 90.31 392 PHE A CA 1
ATOM 3112 C C . PHE A 1 392 ? 22.274 11.219 -43.833 1.00 90.31 392 PHE A C 1
ATOM 3114 O O . PHE A 1 392 ? 21.431 11.347 -42.945 1.00 90.31 392 PHE A O 1
ATOM 3121 N N . ALA A 1 393 ? 23.139 10.199 -43.833 1.00 91.12 393 ALA A N 1
ATOM 3122 C CA . ALA A 1 393 ? 23.169 9.178 -42.786 1.00 91.12 393 ALA A CA 1
ATOM 3123 C C . ALA A 1 393 ? 23.492 9.779 -41.406 1.00 91.12 393 ALA A C 1
ATOM 3125 O O . ALA A 1 393 ? 22.828 9.445 -40.422 1.00 91.12 393 ALA A O 1
ATOM 3126 N N . ALA A 1 394 ? 24.441 10.719 -41.329 1.00 93.50 394 ALA A N 1
ATOM 3127 C CA . ALA A 1 394 ? 24.761 11.443 -40.100 1.00 93.50 394 ALA A CA 1
ATOM 3128 C C . ALA A 1 394 ? 23.574 12.295 -39.606 1.00 93.50 394 ALA A C 1
ATOM 3130 O O . ALA A 1 394 ? 23.186 12.204 -38.437 1.00 93.50 394 ALA A O 1
ATOM 3131 N N . PHE A 1 395 ? 22.934 13.059 -40.498 1.00 91.88 395 PHE A N 1
ATOM 3132 C CA . PHE A 1 395 ? 21.735 13.843 -40.188 1.00 91.88 395 PHE A CA 1
ATOM 3133 C C . PHE A 1 395 ? 20.573 12.962 -39.705 1.00 91.88 395 PHE A C 1
ATOM 3135 O O . PHE A 1 395 ? 19.929 13.268 -38.697 1.00 91.88 395 PHE A O 1
ATOM 3142 N N . MET A 1 396 ? 20.326 11.835 -40.377 1.00 93.06 396 MET A N 1
ATOM 3143 C CA . MET A 1 396 ? 19.294 10.876 -39.986 1.00 93.06 396 MET A CA 1
ATOM 3144 C C . MET A 1 396 ? 19.612 10.189 -38.656 1.00 93.06 396 MET A C 1
ATOM 3146 O O . MET A 1 396 ? 18.700 10.006 -37.852 1.00 93.06 396 MET A O 1
ATOM 3150 N N . GLY A 1 397 ? 20.882 9.889 -38.367 1.00 92.81 397 GLY A N 1
ATOM 3151 C CA . GLY A 1 397 ? 21.327 9.395 -37.062 1.00 92.81 397 GLY A CA 1
ATOM 3152 C C . GLY A 1 397 ? 21.058 10.395 -35.932 1.00 92.81 397 GLY A C 1
ATOM 3153 O O . GLY A 1 397 ? 20.492 10.029 -34.899 1.00 92.81 397 GLY A O 1
ATOM 3154 N N . LEU A 1 398 ? 21.367 11.679 -36.148 1.00 93.81 398 LEU A N 1
ATOM 3155 C CA . LEU A 1 398 ? 21.068 12.759 -35.200 1.00 93.81 398 LEU A CA 1
ATOM 3156 C C . LEU A 1 398 ? 19.554 12.948 -34.998 1.00 93.81 398 LEU A C 1
ATOM 3158 O O . LEU A 1 398 ? 19.092 13.026 -33.857 1.00 93.81 398 LEU A O 1
ATOM 3162 N N . ARG A 1 399 ? 18.761 12.965 -36.080 1.00 91.44 399 ARG A N 1
ATOM 3163 C CA . ARG A 1 399 ? 17.289 13.050 -36.017 1.00 91.44 399 ARG A CA 1
ATOM 3164 C C . ARG A 1 399 ? 16.666 11.849 -35.312 1.00 91.44 399 ARG A C 1
ATOM 3166 O O . ARG A 1 399 ? 15.770 12.043 -34.492 1.00 91.44 399 ARG A O 1
ATOM 3173 N N . ALA A 1 400 ? 17.148 10.637 -35.582 1.00 92.44 400 ALA A N 1
ATOM 3174 C CA . ALA A 1 400 ? 16.721 9.431 -34.882 1.00 92.44 400 ALA A CA 1
ATOM 3175 C C . ALA A 1 400 ? 17.019 9.551 -33.383 1.00 92.44 400 ALA A C 1
ATOM 3177 O O . ALA A 1 400 ? 16.102 9.442 -32.571 1.00 92.44 400 ALA A O 1
ATOM 3178 N N . SER A 1 401 ? 18.265 9.867 -33.017 1.00 91.00 401 SER A N 1
ATOM 3179 C CA . SER A 1 401 ? 18.688 10.054 -31.624 1.00 91.00 401 SER A CA 1
ATOM 3180 C C . SER A 1 401 ? 17.812 11.076 -30.885 1.00 91.00 401 SER A C 1
ATOM 3182 O O . SER A 1 401 ? 17.280 10.773 -29.816 1.00 91.00 401 SER A O 1
ATOM 3184 N N . LYS A 1 402 ? 17.544 12.242 -31.494 1.00 91.56 402 LYS A N 1
ATOM 3185 C CA . LYS A 1 402 ? 16.632 13.257 -30.935 1.00 91.56 402 LYS A CA 1
ATOM 3186 C C . LYS A 1 402 ? 15.195 12.739 -30.780 1.00 91.56 402 LYS A C 1
ATOM 3188 O O . LYS A 1 402 ? 14.625 12.903 -29.706 1.00 91.56 402 LYS A O 1
ATOM 3193 N N . MET A 1 403 ? 14.620 12.085 -31.795 1.00 88.88 403 MET A N 1
ATOM 3194 C CA . MET A 1 403 ? 13.243 11.564 -31.734 1.00 88.88 403 MET A CA 1
ATOM 3195 C C . MET A 1 403 ? 13.074 10.449 -30.690 1.00 88.88 403 MET A C 1
ATOM 3197 O O . MET A 1 403 ? 12.140 10.493 -29.890 1.00 88.88 403 MET A O 1
ATOM 3201 N N . PHE A 1 404 ? 13.976 9.464 -30.658 1.00 88.56 404 PHE A N 1
ATOM 3202 C CA . PHE A 1 404 ? 13.943 8.385 -29.663 1.00 88.56 404 PHE A CA 1
ATOM 3203 C C . PHE A 1 404 ? 14.236 8.902 -28.249 1.00 88.56 404 PHE A C 1
ATOM 3205 O O . PHE A 1 404 ? 13.551 8.506 -27.306 1.00 88.56 404 PHE A O 1
ATOM 3212 N N . GLY A 1 405 ? 15.195 9.822 -28.102 1.00 88.00 405 GLY A N 1
ATOM 3213 C CA . GLY A 1 405 ? 15.515 10.473 -26.832 1.00 88.00 405 GLY A CA 1
ATOM 3214 C C . GLY A 1 405 ? 14.329 11.254 -26.262 1.00 88.00 405 GLY A C 1
ATOM 3215 O O . GLY A 1 405 ? 13.949 11.027 -25.117 1.00 88.00 405 GLY A O 1
ATOM 3216 N N . GLN A 1 406 ? 13.681 12.092 -27.079 1.00 89.62 406 GLN A N 1
ATOM 3217 C CA . GLN A 1 406 ? 12.503 12.868 -26.674 1.00 89.62 406 GLN A CA 1
ATOM 3218 C C . GLN A 1 406 ? 11.309 11.973 -26.308 1.00 89.62 406 GLN A C 1
ATOM 3220 O O . GLN A 1 406 ? 10.587 12.257 -25.357 1.00 89.62 406 GLN A O 1
ATOM 3225 N N . ARG A 1 407 ? 11.089 10.863 -27.026 1.00 86.56 407 ARG A N 1
ATOM 3226 C CA . ARG A 1 407 ? 10.031 9.903 -26.662 1.00 86.56 407 ARG A CA 1
ATOM 3227 C C . ARG A 1 407 ? 10.324 9.207 -25.332 1.00 86.56 407 ARG A C 1
ATOM 3229 O O . ARG A 1 407 ? 9.411 9.066 -24.522 1.00 86.56 407 ARG A O 1
ATOM 3236 N N . ARG A 1 408 ? 11.583 8.831 -25.083 1.00 86.00 408 ARG A N 1
ATOM 3237 C CA . ARG A 1 408 ? 12.008 8.227 -23.812 1.00 86.00 408 ARG A CA 1
ATOM 3238 C C . ARG A 1 408 ? 11.896 9.206 -22.640 1.00 86.00 408 ARG A C 1
ATOM 3240 O O . ARG A 1 408 ? 11.462 8.785 -21.573 1.00 86.00 408 ARG A O 1
ATOM 3247 N N . SER A 1 409 ? 12.251 10.482 -22.818 1.00 87.00 409 SER A N 1
ATOM 3248 C CA . SER A 1 409 ? 12.137 11.479 -21.745 1.00 87.00 409 SER A CA 1
ATOM 3249 C C . SER A 1 409 ? 10.682 11.789 -21.390 1.00 87.00 409 SER A C 1
ATOM 3251 O O . SER A 1 409 ? 10.369 11.869 -20.208 1.00 87.00 409 SER A O 1
ATOM 3253 N N . VAL A 1 410 ? 9.775 11.865 -22.373 1.00 87.69 410 VAL A N 1
ATOM 3254 C CA . VAL A 1 410 ? 8.329 12.021 -22.113 1.00 87.69 410 VAL A CA 1
ATOM 3255 C C . VAL A 1 410 ? 7.770 10.825 -21.334 1.00 87.69 410 VAL A C 1
ATOM 3257 O O . VAL A 1 410 ? 7.102 11.027 -20.327 1.00 87.69 410 VAL A O 1
ATOM 3260 N N . GLN A 1 411 ? 8.099 9.587 -21.720 1.00 86.00 411 GLN A N 1
ATOM 3261 C CA . GLN A 1 411 ? 7.655 8.393 -20.980 1.00 86.00 411 GLN A CA 1
ATOM 3262 C C . GLN A 1 411 ? 8.217 8.336 -19.551 1.00 86.00 411 GLN A C 1
ATOM 3264 O O . GLN A 1 411 ? 7.504 7.962 -18.622 1.00 86.00 411 GLN A O 1
ATOM 3269 N N . ALA A 1 412 ? 9.481 8.724 -19.357 1.00 86.69 412 ALA A N 1
ATOM 3270 C CA . ALA A 1 412 ? 10.080 8.815 -18.027 1.00 86.69 412 ALA A CA 1
ATOM 3271 C C . ALA A 1 412 ? 9.402 9.897 -17.166 1.00 86.69 412 ALA A C 1
ATOM 3273 O O . ALA A 1 412 ? 9.143 9.661 -15.989 1.00 86.69 412 ALA A O 1
ATOM 3274 N N . LEU A 1 413 ? 9.062 11.048 -17.757 1.00 89.62 413 LEU A N 1
ATOM 3275 C CA . LEU A 1 413 ? 8.354 12.136 -17.082 1.00 89.62 413 LEU A CA 1
ATOM 3276 C C . LEU A 1 413 ? 6.918 11.743 -16.704 1.00 89.62 413 LEU A C 1
ATOM 3278 O O . LEU A 1 413 ? 6.494 12.023 -15.589 1.00 89.62 413 LEU A O 1
ATOM 3282 N N . GLU A 1 414 ? 6.180 11.059 -17.584 1.00 87.56 414 GLU A N 1
ATOM 3283 C CA . GLU A 1 414 ? 4.833 10.551 -17.282 1.00 87.56 414 GLU A CA 1
ATOM 3284 C C . GLU A 1 414 ? 4.843 9.533 -16.131 1.00 87.56 414 GLU A C 1
ATOM 3286 O O . GLU A 1 414 ? 3.981 9.591 -15.251 1.00 87.56 414 GLU A O 1
ATOM 3291 N N . LEU A 1 415 ? 5.837 8.635 -16.099 1.00 86.75 415 LEU A N 1
ATOM 3292 C CA . LEU A 1 415 ? 6.023 7.692 -14.995 1.00 86.75 415 LEU A CA 1
ATOM 3293 C C . LEU A 1 415 ? 6.390 8.415 -13.690 1.00 86.75 415 LEU A C 1
ATOM 3295 O O . LEU A 1 415 ? 5.791 8.135 -12.655 1.00 86.75 415 LEU A O 1
ATOM 3299 N N . ALA A 1 416 ? 7.328 9.366 -13.736 1.00 88.56 416 ALA A N 1
ATOM 3300 C CA . ALA A 1 416 ? 7.734 10.151 -12.571 1.00 88.56 416 ALA A CA 1
ATOM 3301 C C . ALA A 1 416 ? 6.567 10.978 -12.006 1.00 88.56 416 ALA A C 1
ATOM 3303 O O . ALA A 1 416 ? 6.357 10.998 -10.798 1.00 88.56 416 ALA A O 1
ATOM 3304 N N . HIS A 1 417 ? 5.760 11.592 -12.874 1.00 89.38 417 HIS A N 1
ATOM 3305 C CA . HIS A 1 417 ? 4.550 12.325 -12.504 1.00 89.38 417 HIS A CA 1
ATOM 3306 C C . HIS A 1 417 ? 3.504 11.406 -11.849 1.00 89.38 417 HIS A C 1
ATOM 3308 O O . HIS A 1 417 ? 2.935 11.749 -10.814 1.00 89.38 417 HIS A O 1
ATOM 3314 N N . MET A 1 418 ? 3.290 10.206 -12.403 1.00 87.19 418 MET A N 1
ATOM 3315 C CA . MET A 1 418 ? 2.413 9.192 -11.809 1.00 87.19 418 MET A CA 1
ATOM 3316 C C . MET A 1 418 ? 2.899 8.770 -10.414 1.00 87.19 418 MET A C 1
ATOM 3318 O O . MET A 1 418 ? 2.106 8.768 -9.472 1.00 87.19 418 MET A O 1
ATOM 3322 N N . LEU A 1 419 ? 4.193 8.464 -10.267 1.00 88.56 419 LEU A N 1
ATOM 3323 C CA . LEU A 1 419 ? 4.784 8.064 -8.988 1.00 88.56 419 LEU A CA 1
ATOM 3324 C C . LEU A 1 419 ? 4.751 9.194 -7.958 1.00 88.56 419 LEU A C 1
ATOM 3326 O O . LEU A 1 419 ? 4.395 8.938 -6.815 1.00 88.56 419 LEU A O 1
ATOM 3330 N N . TYR A 1 420 ? 5.041 10.435 -8.354 1.00 89.75 420 TYR A N 1
ATOM 3331 C CA . TYR A 1 420 ? 4.983 11.604 -7.474 1.00 89.75 420 TYR A CA 1
ATOM 3332 C C . TYR A 1 420 ? 3.586 11.789 -6.868 1.00 89.75 420 TYR A C 1
ATOM 3334 O O . TYR A 1 420 ? 3.446 11.883 -5.653 1.00 89.75 420 TYR A O 1
ATOM 3342 N N . PHE A 1 421 ? 2.533 11.756 -7.692 1.00 89.38 421 PHE A N 1
ATOM 3343 C CA . PHE A 1 421 ? 1.162 11.936 -7.204 1.00 89.38 421 PHE A CA 1
ATOM 3344 C C . PHE A 1 421 ? 0.576 10.711 -6.486 1.00 89.38 421 PHE A C 1
ATOM 3346 O O . PHE A 1 421 ? -0.432 10.863 -5.790 1.00 89.38 421 PHE A O 1
ATOM 3353 N N . ARG A 1 422 ? 1.173 9.516 -6.625 1.00 90.81 422 ARG A N 1
ATOM 3354 C CA . ARG A 1 422 ? 0.758 8.298 -5.904 1.00 90.81 422 ARG A CA 1
ATOM 3355 C C . ARG A 1 422 ? 1.587 7.976 -4.663 1.00 90.81 422 ARG A C 1
ATOM 3357 O O . ARG A 1 422 ? 1.052 7.312 -3.786 1.00 90.81 422 ARG A O 1
ATOM 3364 N N . SER A 1 423 ? 2.840 8.406 -4.560 1.00 92.75 423 SER A N 1
ATOM 3365 C CA . SER A 1 423 ? 3.662 8.194 -3.363 1.00 92.75 423 SER A CA 1
ATOM 3366 C C . SER A 1 423 ? 3.027 8.893 -2.157 1.00 92.75 423 SER A C 1
ATOM 3368 O O . SER A 1 423 ? 2.555 10.023 -2.280 1.00 92.75 423 SER A O 1
ATOM 3370 N N . THR A 1 424 ? 2.983 8.232 -0.998 1.00 92.88 424 THR A N 1
ATOM 3371 C CA . THR A 1 424 ? 2.457 8.826 0.246 1.00 92.88 424 THR A CA 1
ATOM 3372 C C . THR A 1 424 ? 3.488 8.955 1.354 1.00 92.88 424 THR A C 1
ATOM 3374 O O . THR A 1 424 ? 3.354 9.862 2.164 1.00 92.88 424 THR A O 1
ATOM 3377 N N . SER A 1 425 ? 4.470 8.054 1.416 1.00 93.75 425 SER A N 1
ATOM 3378 C CA . SER A 1 425 ? 5.555 8.081 2.406 1.00 93.75 425 SER A CA 1
ATOM 3379 C C . SER A 1 425 ? 6.696 7.156 1.979 1.00 93.75 425 SER A C 1
ATOM 3381 O O . SER A 1 425 ? 6.463 6.150 1.294 1.00 93.75 425 SER A O 1
ATOM 3383 N N . ASN A 1 426 ? 7.923 7.500 2.377 1.00 93.06 426 ASN A N 1
ATOM 3384 C CA . ASN A 1 426 ? 9.135 6.725 2.096 1.00 93.06 426 ASN A CA 1
ATOM 3385 C C . ASN A 1 426 ? 9.849 6.345 3.405 1.00 93.06 426 ASN A C 1
ATOM 3387 O O . ASN A 1 426 ? 9.797 7.093 4.375 1.00 93.06 426 ASN A O 1
ATOM 3391 N N . ASN A 1 427 ? 10.549 5.209 3.411 1.00 93.75 427 ASN A N 1
ATOM 3392 C CA . ASN A 1 427 ? 11.544 4.826 4.416 1.00 93.75 427 ASN A CA 1
ATOM 3393 C C . ASN A 1 427 ? 11.071 5.055 5.868 1.00 93.75 427 ASN A C 1
ATOM 3395 O O . ASN A 1 427 ? 10.089 4.433 6.281 1.00 93.75 427 ASN A O 1
ATOM 3399 N N . SER A 1 428 ? 11.719 5.924 6.646 1.00 91.81 428 SER A N 1
ATOM 3400 C CA . SER A 1 428 ? 11.369 6.176 8.055 1.00 91.81 428 SER A CA 1
ATOM 3401 C C . SER A 1 428 ? 9.965 6.778 8.252 1.00 91.81 428 SER A C 1
ATOM 3403 O O . SER A 1 428 ? 9.274 6.414 9.208 1.00 91.81 428 SER A O 1
ATOM 3405 N N . GLU A 1 429 ? 9.489 7.621 7.326 1.00 93.56 429 GLU A N 1
ATOM 3406 C CA . GLU A 1 429 ? 8.127 8.186 7.333 1.00 93.56 429 GLU A CA 1
ATOM 3407 C C . GLU A 1 429 ? 7.052 7.111 7.146 1.00 93.56 429 GLU A C 1
ATOM 3409 O O . GLU A 1 429 ? 5.906 7.268 7.573 1.00 93.56 429 GLU A O 1
ATOM 3414 N N . LEU A 1 430 ? 7.389 6.006 6.472 1.00 95.75 430 LEU A N 1
ATOM 3415 C CA . LEU A 1 430 ? 6.457 4.897 6.340 1.00 95.75 430 LEU A CA 1
ATOM 3416 C C . LEU A 1 430 ? 6.236 4.206 7.687 1.00 95.75 430 LEU A C 1
ATOM 3418 O O . LEU A 1 430 ? 5.103 3.847 7.996 1.00 95.75 430 LEU A O 1
ATOM 3422 N N . LEU A 1 431 ? 7.283 4.053 8.500 1.00 95.50 431 LEU A N 1
ATOM 3423 C CA . LEU A 1 431 ? 7.190 3.394 9.804 1.00 95.50 431 LEU A CA 1
ATOM 3424 C C . LEU A 1 431 ? 6.239 4.163 10.735 1.00 95.50 431 LEU A C 1
ATOM 3426 O O . LEU A 1 431 ? 5.345 3.563 11.333 1.00 95.50 431 LEU A O 1
ATOM 3430 N N . SER A 1 432 ? 6.355 5.495 10.787 1.00 95.38 432 SER A N 1
ATOM 3431 C CA . SER A 1 432 ? 5.455 6.345 11.580 1.00 95.38 432 SER A CA 1
ATOM 3432 C C . SER A 1 432 ? 4.024 6.354 11.031 1.00 95.38 432 SER A C 1
ATOM 3434 O O . SER A 1 432 ? 3.073 6.201 11.798 1.00 95.38 432 SER A O 1
ATOM 3436 N N . ALA A 1 433 ? 3.849 6.433 9.707 1.00 95.94 433 ALA A N 1
ATOM 3437 C CA . ALA A 1 433 ? 2.533 6.351 9.071 1.00 95.94 433 ALA A CA 1
ATOM 3438 C C . ALA A 1 433 ? 1.838 4.991 9.294 1.00 95.94 433 ALA A C 1
ATOM 3440 O O . ALA A 1 433 ? 0.610 4.936 9.384 1.00 95.94 433 ALA A O 1
ATOM 3441 N N . LEU A 1 434 ? 2.600 3.896 9.389 1.00 96.56 434 LEU A N 1
ATOM 3442 C CA . LEU A 1 434 ? 2.080 2.568 9.718 1.00 96.56 434 LEU A CA 1
ATOM 3443 C C . LEU A 1 434 ? 1.743 2.431 11.203 1.00 96.56 434 LEU A C 1
ATOM 3445 O O . LEU A 1 434 ? 0.691 1.879 11.509 1.00 96.56 434 LEU A O 1
ATOM 3449 N N . ALA A 1 435 ? 2.560 2.976 12.108 1.00 96.44 435 ALA A N 1
ATOM 3450 C CA . ALA A 1 435 ? 2.286 2.951 13.545 1.00 96.44 435 ALA A CA 1
ATOM 3451 C C . ALA A 1 435 ? 1.013 3.730 13.912 1.00 96.44 435 ALA A C 1
ATOM 3453 O O . ALA A 1 435 ? 0.119 3.174 14.550 1.00 96.44 435 ALA A O 1
ATOM 3454 N N . LEU A 1 436 ? 0.872 4.965 13.416 1.00 95.75 436 LEU A N 1
ATOM 3455 C CA . LEU A 1 436 ? -0.345 5.774 13.589 1.00 95.75 436 LEU A CA 1
ATOM 3456 C C . LEU A 1 436 ? -1.589 5.073 13.030 1.00 95.75 436 LEU A C 1
ATOM 3458 O O . LEU A 1 436 ? -2.685 5.186 13.576 1.00 95.75 436 LEU A O 1
ATOM 3462 N N . ARG A 1 437 ? -1.429 4.323 11.936 1.00 95.31 437 ARG A N 1
ATOM 3463 C CA . ARG A 1 437 ? -2.539 3.598 11.325 1.00 95.31 437 ARG A CA 1
ATOM 3464 C C . ARG A 1 437 ? -2.875 2.294 12.051 1.00 95.31 437 ARG A C 1
ATOM 3466 O O . ARG A 1 437 ? -4.048 1.961 12.153 1.00 95.31 437 ARG A O 1
ATOM 3473 N N . ALA A 1 438 ? -1.887 1.580 12.583 1.00 95.75 438 ALA A N 1
ATOM 3474 C CA . ALA A 1 438 ? -2.112 0.432 13.458 1.00 95.75 438 ALA A CA 1
ATOM 3475 C C . ALA A 1 438 ? -2.855 0.846 14.740 1.00 95.75 438 ALA A C 1
ATOM 3477 O O . ALA A 1 438 ? -3.770 0.139 15.157 1.00 95.75 438 ALA A O 1
ATOM 3478 N N . GLN A 1 439 ? -2.526 2.018 15.298 1.00 95.81 439 GLN A N 1
ATOM 3479 C CA . GLN A 1 439 ? -3.237 2.630 16.423 1.00 95.81 439 GLN A CA 1
ATOM 3480 C C . GLN A 1 439 ? -4.715 2.904 16.106 1.00 95.81 439 GLN A C 1
ATOM 3482 O O . GLN A 1 439 ? -5.586 2.456 16.847 1.00 95.81 439 GLN A O 1
ATOM 3487 N N . ASP A 1 440 ? -5.008 3.601 15.003 1.00 95.56 440 ASP A N 1
ATOM 3488 C CA . ASP A 1 440 ? -6.384 3.942 14.602 1.00 95.56 440 ASP A CA 1
ATOM 3489 C C . ASP A 1 440 ? -7.240 2.687 14.335 1.00 95.56 440 ASP A C 1
ATOM 3491 O O . ASP A 1 440 ? -8.389 2.611 14.767 1.00 95.56 440 ASP A O 1
ATOM 3495 N N . GLU A 1 441 ? -6.686 1.654 13.690 1.00 95.19 441 GLU A N 1
ATOM 3496 C CA . GLU A 1 441 ? -7.405 0.388 13.476 1.00 95.19 441 GLU A CA 1
ATOM 3497 C C . GLU A 1 441 ? -7.590 -0.416 14.784 1.00 95.19 441 GLU A C 1
ATOM 3499 O O . GLU A 1 441 ? -8.679 -0.938 15.014 1.00 95.19 441 GLU A O 1
ATOM 3504 N N . HIS A 1 442 ? -6.593 -0.462 15.685 1.00 95.38 442 HIS A N 1
ATOM 3505 C CA . HIS A 1 442 ? -6.739 -1.063 17.025 1.00 95.38 442 HIS A CA 1
ATOM 3506 C C . HIS A 1 442 ? -7.876 -0.385 17.801 1.00 95.38 442 HIS A C 1
ATOM 3508 O O . HIS A 1 442 ? -8.756 -1.067 18.328 1.00 95.38 442 HIS A O 1
ATOM 3514 N N . ALA A 1 443 ? -7.899 0.951 17.833 1.00 94.88 443 ALA A N 1
ATOM 3515 C CA . ALA A 1 443 ? -8.924 1.707 18.545 1.00 94.88 443 ALA A CA 1
ATOM 3516 C C . ALA A 1 443 ? -10.337 1.416 18.006 1.00 94.88 443 ALA A C 1
ATOM 3518 O O . ALA A 1 443 ? -11.253 1.169 18.790 1.00 94.88 443 ALA A O 1
ATOM 3519 N N . LYS A 1 444 ? -10.517 1.356 16.676 1.00 95.81 444 LYS A N 1
ATOM 3520 C CA . LYS A 1 444 ? -11.796 0.956 16.052 1.00 95.81 444 LYS A CA 1
ATOM 3521 C C . LYS A 1 444 ? -12.219 -0.455 16.451 1.00 95.81 444 LYS A C 1
ATOM 3523 O O . LYS A 1 444 ? -13.382 -0.669 16.781 1.00 95.81 444 LYS A O 1
ATOM 3528 N N . GLU A 1 445 ? -11.292 -1.410 16.424 1.00 95.88 445 GLU A N 1
ATOM 3529 C CA . GLU A 1 445 ? -11.560 -2.810 16.770 1.00 95.88 445 GLU A CA 1
ATOM 3530 C C . GLU A 1 445 ? -11.968 -2.970 18.238 1.00 95.88 445 GLU A C 1
ATOM 3532 O O . GLU A 1 445 ? -12.928 -3.685 18.521 1.00 95.88 445 GLU A O 1
ATOM 3537 N N . ALA A 1 446 ? -11.318 -2.248 19.155 1.00 94.88 446 ALA A N 1
ATOM 3538 C CA . ALA A 1 446 ? -11.699 -2.210 20.565 1.00 94.88 446 ALA A CA 1
ATOM 3539 C C . ALA A 1 446 ? -13.083 -1.561 20.780 1.00 94.88 446 ALA A C 1
ATOM 3541 O O . ALA A 1 446 ? -13.906 -2.105 21.514 1.00 94.88 446 ALA A O 1
ATOM 3542 N N . LEU A 1 447 ? -13.384 -0.439 20.112 1.00 94.88 447 LEU A N 1
ATOM 3543 C CA . LEU A 1 447 ? -14.691 0.236 20.204 1.00 94.88 447 LEU A CA 1
ATOM 3544 C C . LEU A 1 447 ? -15.848 -0.627 19.678 1.00 94.88 447 LEU A C 1
ATOM 3546 O O . LEU A 1 447 ? -16.910 -0.692 20.308 1.00 94.88 447 LEU A O 1
ATOM 3550 N N . LEU A 1 448 ? -15.631 -1.313 18.550 1.00 95.69 448 LEU A N 1
ATOM 3551 C CA . LEU A 1 448 ? -16.565 -2.293 17.994 1.00 95.69 448 LEU A CA 1
ATOM 3552 C C . LEU A 1 448 ? -16.766 -3.451 18.974 1.00 95.69 448 LEU A C 1
ATOM 3554 O O . LEU A 1 448 ? -17.893 -3.714 19.385 1.00 95.69 448 LEU A O 1
ATOM 3558 N N . ALA A 1 449 ? -15.684 -4.095 19.415 1.00 94.81 449 ALA A N 1
ATOM 3559 C CA . ALA A 1 449 ? -15.772 -5.221 20.337 1.00 94.81 449 ALA A CA 1
ATOM 3560 C C . ALA A 1 449 ? -16.508 -4.859 21.636 1.00 94.81 449 ALA A C 1
ATOM 3562 O O . ALA A 1 449 ? -17.392 -5.602 22.057 1.00 94.81 449 ALA A O 1
ATOM 3563 N N . HIS A 1 450 ? -16.203 -3.707 22.243 1.00 93.12 450 HIS A N 1
ATOM 3564 C CA . HIS A 1 450 ? -16.855 -3.257 23.475 1.00 93.12 450 HIS A CA 1
ATOM 3565 C C . HIS A 1 450 ? -18.367 -3.081 23.279 1.00 93.12 450 HIS A C 1
ATOM 3567 O O . HIS A 1 450 ? -19.170 -3.629 24.036 1.00 93.12 450 HIS A O 1
ATOM 3573 N N . SER A 1 451 ? -18.756 -2.369 22.219 1.00 93.75 451 SER A N 1
ATOM 3574 C CA . SER A 1 451 ? -20.156 -2.025 21.959 1.00 93.75 451 SER A CA 1
ATOM 3575 C C . SER A 1 451 ? -21.011 -3.234 21.577 1.00 93.75 451 SER A C 1
ATOM 3577 O O . SER A 1 451 ? -22.163 -3.326 21.996 1.00 93.75 451 SER A O 1
ATOM 3579 N N . PHE A 1 452 ? -20.458 -4.184 20.817 1.00 93.75 452 PHE A N 1
ATOM 3580 C CA . PHE A 1 452 ? -21.173 -5.410 20.456 1.00 93.75 452 PHE A CA 1
ATOM 3581 C C . PHE A 1 452 ? -21.260 -6.392 21.631 1.00 93.75 452 PHE A C 1
ATOM 3583 O O . PHE A 1 452 ? -22.335 -6.933 21.887 1.00 93.75 452 PHE A O 1
ATOM 3590 N N . LEU A 1 453 ? -20.184 -6.593 22.404 1.00 91.00 453 LEU A N 1
ATOM 3591 C CA . LEU A 1 453 ? -20.217 -7.502 23.559 1.00 91.00 453 LEU A CA 1
ATOM 3592 C C . LEU A 1 453 ? -21.208 -7.065 24.641 1.00 91.00 453 LEU A C 1
ATOM 3594 O O . LEU A 1 453 ? -21.848 -7.930 25.239 1.00 91.00 453 LEU A O 1
ATOM 3598 N N . ALA A 1 454 ? -21.390 -5.756 24.848 1.00 87.00 454 ALA A N 1
ATOM 3599 C CA . ALA A 1 454 ? -22.409 -5.216 25.752 1.00 87.00 454 ALA A CA 1
ATOM 3600 C C . ALA A 1 454 ? -23.840 -5.674 25.394 1.00 87.00 454 ALA A C 1
ATOM 3602 O O . ALA A 1 454 ? -24.706 -5.734 26.264 1.00 87.00 454 ALA A O 1
ATOM 3603 N N . ARG A 1 455 ? -24.084 -6.044 24.128 1.00 86.31 455 ARG A N 1
ATOM 3604 C CA . ARG A 1 455 ? -25.387 -6.477 23.601 1.00 86.31 455 ARG A CA 1
ATOM 3605 C C . ARG A 1 455 ? -25.516 -7.993 23.400 1.00 86.31 455 ARG A C 1
ATOM 3607 O O . ARG A 1 455 ? -26.555 -8.441 22.916 1.00 86.31 455 ARG A O 1
ATOM 3614 N N . ARG A 1 456 ? -24.497 -8.798 23.738 1.00 84.56 456 ARG A N 1
ATOM 3615 C CA . ARG A 1 456 ? -24.489 -10.240 23.429 1.00 84.56 456 ARG A CA 1
ATOM 3616 C C . ARG A 1 456 ? -25.628 -10.990 24.150 1.00 84.56 456 ARG A C 1
ATOM 3618 O O . ARG A 1 456 ? -25.629 -11.037 25.386 1.00 84.56 456 ARG A O 1
ATOM 3625 N N . PRO A 1 457 ? -26.547 -11.663 23.429 1.00 72.88 457 PRO A N 1
ATOM 3626 C CA . PRO A 1 457 ? -27.575 -12.487 24.060 1.00 72.88 457 PRO A CA 1
ATOM 3627 C C . PRO A 1 457 ? -26.930 -13.664 24.809 1.00 72.88 457 PRO A C 1
ATOM 3629 O O . PRO A 1 457 ? -26.084 -14.370 24.265 1.00 72.88 457 PRO A O 1
ATOM 3632 N N . GLY A 1 458 ? -27.310 -13.858 26.076 1.00 68.56 458 GLY A N 1
ATOM 3633 C CA . GLY A 1 458 ? -26.723 -14.872 26.970 1.00 68.56 458 GLY A CA 1
ATOM 3634 C C . GLY A 1 458 ? -25.515 -14.403 27.800 1.00 68.56 458 GLY A C 1
ATOM 3635 O O . GLY A 1 458 ? -25.071 -15.127 28.690 1.00 68.56 458 GLY A O 1
ATOM 3636 N N . GLY A 1 459 ? -25.014 -13.182 27.576 1.00 62.94 459 GLY A N 1
ATOM 3637 C CA . GLY A 1 459 ? -23.906 -12.600 28.340 1.00 62.94 459 GLY A CA 1
ATOM 3638 C C . GLY A 1 459 ? -22.523 -13.179 28.004 1.00 62.94 459 GLY A C 1
ATOM 3639 O O . GLY A 1 459 ? -22.350 -14.024 27.128 1.00 62.94 459 GLY A O 1
ATOM 3640 N N . ALA A 1 460 ? -21.492 -12.711 28.710 1.00 60.16 460 ALA A N 1
ATOM 3641 C CA . ALA A 1 460 ? -20.085 -12.997 28.397 1.00 60.16 460 ALA A CA 1
ATOM 3642 C C . ALA A 1 460 ? -19.577 -14.401 28.819 1.00 60.16 460 ALA A C 1
ATOM 3644 O O . ALA A 1 460 ? -18.377 -14.582 29.004 1.00 60.16 460 ALA A O 1
ATOM 3645 N N . ARG A 1 461 ? -20.457 -15.399 29.003 1.00 59.56 461 ARG A N 1
ATOM 3646 C CA . ARG A 1 461 ? -20.118 -16.736 29.550 1.00 59.56 461 ARG A CA 1
ATOM 3647 C C . ARG A 1 461 ? -20.107 -17.868 28.509 1.00 59.56 461 ARG A C 1
ATOM 3649 O O . ARG A 1 461 ? -20.476 -18.994 28.824 1.00 59.56 461 ARG A O 1
ATOM 3656 N N . GLY A 1 462 ? -19.681 -17.573 27.283 1.00 71.00 462 GLY A N 1
ATOM 3657 C CA . GLY A 1 462 ? -19.326 -18.593 26.285 1.00 71.00 462 GLY A CA 1
ATOM 3658 C C . GLY A 1 462 ? -17.805 -18.789 26.196 1.00 71.00 462 GLY A C 1
ATOM 3659 O O . GLY A 1 462 ? -17.063 -17.911 26.646 1.00 71.00 462 GLY A O 1
ATOM 3660 N N . PRO A 1 463 ? -17.311 -19.889 25.601 1.00 82.62 463 PRO A N 1
ATOM 3661 C CA . PRO A 1 463 ? -15.891 -20.036 25.291 1.00 82.62 463 PRO A CA 1
ATOM 3662 C C . PRO A 1 463 ? -15.398 -18.894 24.375 1.00 82.62 463 PRO A C 1
ATOM 3664 O O . PRO A 1 463 ? -16.183 -18.302 23.619 1.00 82.62 463 PRO A O 1
ATOM 3667 N N . PRO A 1 464 ? -14.100 -18.542 24.430 1.00 81.56 464 PRO A N 1
ATOM 3668 C CA . PRO A 1 464 ? -13.572 -17.372 23.727 1.00 81.56 464 PRO A CA 1
ATOM 3669 C C . PRO A 1 464 ? -13.682 -17.489 22.199 1.00 81.56 464 PRO A C 1
ATOM 3671 O O . PRO A 1 464 ? -13.886 -16.477 21.538 1.00 81.56 464 PRO A O 1
ATOM 3674 N N . GLU A 1 465 ? -13.621 -18.703 21.645 1.00 86.94 465 GLU A N 1
ATOM 3675 C CA . GLU A 1 465 ? -13.721 -18.957 20.199 1.00 86.94 465 GLU A CA 1
ATOM 3676 C C . GLU A 1 465 ? -15.138 -18.733 19.651 1.00 86.94 465 GLU A C 1
ATOM 3678 O O . GLU A 1 465 ? -15.312 -18.036 18.656 1.00 86.94 465 GLU A O 1
ATOM 3683 N N . GLU A 1 466 ? -16.178 -19.231 20.328 1.00 89.12 466 GLU A N 1
ATOM 3684 C CA . GLU A 1 466 ? -17.570 -18.908 19.968 1.00 89.12 466 GLU A CA 1
ATOM 3685 C C . GLU A 1 466 ? -17.843 -17.407 20.108 1.00 89.12 466 GLU A C 1
ATOM 3687 O O . GLU A 1 466 ? -18.589 -16.812 19.331 1.00 89.12 466 GLU A O 1
ATOM 3692 N N . THR A 1 467 ? -17.220 -16.776 21.108 1.00 90.44 467 THR A N 1
ATOM 3693 C CA . THR A 1 467 ? -17.338 -15.336 21.346 1.00 90.44 467 THR A CA 1
ATOM 3694 C C . THR A 1 467 ? -16.692 -14.528 20.220 1.00 90.44 467 THR A C 1
ATOM 3696 O O . THR A 1 467 ? -17.267 -13.524 19.802 1.00 90.44 467 THR A O 1
ATOM 3699 N N . SER A 1 468 ? -15.534 -14.956 19.701 1.00 91.81 468 SER A N 1
ATOM 3700 C CA . SER A 1 468 ? -14.856 -14.258 18.606 1.00 91.81 468 SER A CA 1
ATOM 3701 C C . SER A 1 468 ? -15.545 -14.471 17.263 1.00 91.81 468 SER A C 1
ATOM 3703 O O . SER A 1 468 ? -15.662 -13.512 16.504 1.00 91.81 468 SER A O 1
ATOM 3705 N N . GLN A 1 469 ? -16.049 -15.678 16.993 1.00 93.81 469 GLN A N 1
ATOM 3706 C CA . GLN A 1 469 ? -16.821 -15.983 15.785 1.00 93.81 469 GLN A CA 1
ATOM 3707 C C . GLN A 1 469 ? -18.142 -15.205 15.748 1.00 93.81 469 GLN A C 1
ATOM 3709 O O . GLN A 1 469 ? -18.450 -14.584 14.734 1.00 93.81 469 GLN A O 1
ATOM 3714 N N . TRP A 1 470 ? -18.879 -15.162 16.867 1.00 94.00 470 TRP A N 1
ATOM 3715 C CA . TRP A 1 470 ? -20.092 -14.347 16.987 1.00 94.00 470 TRP A CA 1
ATOM 3716 C C . TRP A 1 470 ? -19.794 -12.858 16.781 1.00 94.00 470 TRP A C 1
ATOM 3718 O O . TRP A 1 470 ? -20.424 -12.216 15.943 1.00 94.00 470 TRP A O 1
ATOM 3728 N N . LEU A 1 471 ? -18.792 -12.320 17.491 1.00 94.38 471 LEU A N 1
ATOM 3729 C CA . LEU A 1 471 ? -18.403 -10.915 17.360 1.00 94.38 471 LEU A CA 1
ATOM 3730 C C . LEU A 1 471 ? -17.999 -10.575 15.920 1.00 94.38 471 LEU A C 1
ATOM 3732 O O . LEU A 1 471 ? -18.363 -9.516 15.420 1.00 94.38 471 LEU A O 1
ATOM 3736 N N . GLN A 1 472 ? -17.263 -11.470 15.256 1.00 95.94 472 GLN A N 1
ATOM 3737 C CA . GLN A 1 472 ? -16.905 -11.310 13.854 1.00 95.94 472 GLN A CA 1
ATOM 3738 C C . GLN A 1 472 ? -18.155 -11.226 12.976 1.00 95.94 472 GLN A C 1
ATOM 3740 O O . GLN A 1 472 ? -18.332 -10.217 12.304 1.00 95.94 472 GLN A O 1
ATOM 3745 N N . SER A 1 473 ? -19.045 -12.220 13.017 1.00 95.50 473 SER A N 1
ATOM 3746 C CA . SER A 1 473 ? -20.236 -12.238 12.157 1.00 95.50 473 SER A CA 1
ATOM 3747 C C . SER A 1 473 ? -21.133 -11.008 12.345 1.00 95.50 473 SER A C 1
ATOM 3749 O O . SER A 1 473 ? -21.569 -10.417 11.359 1.00 95.50 473 SER A O 1
ATOM 3751 N N . GLU A 1 474 ? -21.380 -10.580 13.585 1.00 95.38 474 GLU A N 1
ATOM 3752 C CA . GLU A 1 474 ? -22.218 -9.404 13.860 1.00 95.38 474 GLU A CA 1
ATOM 3753 C C . GLU A 1 474 ? -21.571 -8.094 13.383 1.00 95.38 474 GLU A C 1
ATOM 3755 O O . GLU A 1 474 ? -22.241 -7.262 12.768 1.00 95.38 474 GLU A O 1
ATOM 3760 N N . VAL A 1 475 ? -20.262 -7.916 13.604 1.00 95.75 475 VAL A N 1
ATOM 3761 C CA . VAL A 1 475 ? -19.538 -6.714 13.163 1.00 95.75 475 VAL A CA 1
ATOM 3762 C C . VAL A 1 475 ? -19.400 -6.668 11.639 1.00 95.75 475 VAL A C 1
ATOM 3764 O O . VAL A 1 475 ? -19.584 -5.601 11.057 1.00 95.75 475 VAL A O 1
ATOM 3767 N N . GLU A 1 476 ? -19.125 -7.793 10.973 1.00 96.00 476 GLU A N 1
ATOM 3768 C CA . GLU A 1 476 ? -19.063 -7.871 9.504 1.00 96.00 476 GLU A CA 1
ATOM 3769 C C . GLU A 1 476 ? -20.425 -7.524 8.876 1.00 96.00 476 GLU A C 1
ATOM 3771 O O . GLU A 1 476 ? -20.497 -6.674 7.985 1.00 96.00 476 GLU A O 1
ATOM 3776 N N . ASN A 1 477 ? -21.521 -8.090 9.401 1.00 96.00 477 ASN A N 1
ATOM 3777 C CA . ASN A 1 477 ? -22.885 -7.782 8.959 1.00 96.00 477 ASN A CA 1
ATOM 3778 C C . ASN A 1 477 ? -23.247 -6.300 9.161 1.00 96.00 477 ASN A C 1
ATOM 3780 O O . ASN A 1 477 ? -23.835 -5.675 8.275 1.00 96.00 477 ASN A O 1
ATOM 3784 N N . TRP A 1 478 ? -22.882 -5.717 10.306 1.00 95.50 478 TRP A N 1
ATOM 3785 C CA . TRP A 1 478 ? -23.134 -4.306 10.600 1.00 95.50 478 TRP A CA 1
ATOM 3786 C C . TRP A 1 478 ? -22.309 -3.364 9.716 1.00 95.50 478 TRP A C 1
ATOM 3788 O O . TRP A 1 478 ? -22.847 -2.406 9.158 1.00 95.50 478 TRP A O 1
ATOM 3798 N N . LEU A 1 479 ? -21.018 -3.654 9.517 1.00 94.88 479 LEU A N 1
ATOM 3799 C CA . LEU A 1 479 ? -20.159 -2.892 8.607 1.00 94.88 479 LEU A CA 1
ATOM 3800 C C . LEU A 1 479 ? -20.689 -2.949 7.170 1.00 94.88 479 LEU A C 1
ATOM 3802 O O . LEU A 1 479 ? -20.700 -1.917 6.493 1.00 94.88 479 LEU A O 1
ATOM 3806 N N . LEU A 1 480 ? -21.182 -4.106 6.720 1.00 94.81 480 LEU A N 1
ATOM 3807 C CA . LEU A 1 480 ? -21.821 -4.257 5.414 1.00 94.81 480 LEU A CA 1
ATOM 3808 C C . LEU A 1 480 ? -23.104 -3.418 5.307 1.00 94.81 480 LEU A C 1
ATOM 3810 O O . LEU A 1 480 ? -23.288 -2.725 4.307 1.00 94.81 480 LEU A O 1
ATOM 3814 N N . ALA A 1 481 ? -23.957 -3.420 6.337 1.00 94.88 481 ALA A N 1
ATOM 3815 C CA . ALA A 1 481 ? -25.187 -2.627 6.365 1.00 94.88 481 ALA A CA 1
ATOM 3816 C C . ALA A 1 481 ? -24.922 -1.107 6.354 1.00 94.88 481 ALA A C 1
ATOM 3818 O O . ALA A 1 481 ? -25.599 -0.374 5.635 1.00 94.88 481 ALA A O 1
ATOM 3819 N N . GLN A 1 482 ? -23.921 -0.639 7.107 1.00 93.25 482 GLN A N 1
ATOM 3820 C CA . GLN A 1 482 ? -23.598 0.788 7.240 1.00 93.25 482 GLN A CA 1
ATOM 3821 C C . GLN A 1 482 ? -22.753 1.346 6.081 1.00 93.25 482 GLN A C 1
ATOM 3823 O O . GLN A 1 482 ? -22.871 2.523 5.741 1.00 93.25 482 GLN A O 1
ATOM 3828 N N . SER A 1 483 ? -21.872 0.539 5.476 1.00 88.75 483 SER A N 1
ATOM 3829 C CA . SER A 1 483 ? -20.922 1.006 4.446 1.00 88.75 483 SER A CA 1
ATOM 3830 C C . SER A 1 483 ? -21.176 0.474 3.033 1.00 88.75 483 SER A C 1
ATOM 3832 O O . SER A 1 483 ? -20.615 1.006 2.074 1.00 88.75 483 SER A O 1
ATOM 3834 N N . GLY A 1 484 ? -21.968 -0.591 2.884 1.00 88.25 484 GLY A N 1
ATOM 3835 C CA . GLY A 1 484 ? -22.090 -1.337 1.628 1.00 88.25 484 GLY A CA 1
ATOM 3836 C C . GLY A 1 484 ? -20.816 -2.090 1.217 1.00 88.25 484 GLY A C 1
ATOM 3837 O O . GLY A 1 484 ? -20.745 -2.594 0.096 1.00 88.25 484 GLY A O 1
ATOM 3838 N N . CYS A 1 485 ? -19.795 -2.156 2.081 1.00 85.31 485 CYS A N 1
ATOM 3839 C CA . CYS A 1 485 ? -18.554 -2.888 1.844 1.00 85.31 485 CYS A CA 1
ATOM 3840 C C . CYS A 1 485 ? -18.534 -4.201 2.636 1.00 85.31 485 CYS A C 1
ATOM 3842 O O . CYS A 1 485 ? -18.711 -4.198 3.850 1.00 85.31 485 CYS A O 1
ATOM 3844 N N . ASP A 1 486 ? -18.245 -5.304 1.948 1.00 89.88 486 ASP A N 1
ATOM 3845 C CA . ASP A 1 486 ? -17.884 -6.581 2.567 1.00 89.88 486 ASP A CA 1
ATOM 3846 C C . ASP A 1 486 ? -16.460 -6.464 3.138 1.00 89.88 486 ASP A C 1
ATOM 3848 O O . ASP A 1 486 ? -15.496 -6.312 2.382 1.00 89.88 486 ASP A O 1
ATOM 3852 N N . VAL A 1 487 ? -16.340 -6.435 4.468 1.00 92.25 487 VAL A N 1
ATOM 3853 C CA . VAL A 1 487 ? -15.083 -6.259 5.212 1.00 92.25 487 VAL A CA 1
ATOM 3854 C C . VAL A 1 487 ? -14.920 -7.447 6.147 1.00 92.25 487 VAL A C 1
ATOM 3856 O O . VAL A 1 487 ? -15.783 -7.680 6.980 1.00 92.25 487 VAL A O 1
ATOM 3859 N N . THR A 1 488 ? -13.796 -8.160 6.063 1.00 93.69 488 THR A N 1
ATOM 3860 C CA . THR A 1 488 ? -13.448 -9.225 7.010 1.00 93.69 488 THR A CA 1
ATOM 3861 C C . THR A 1 488 ? -12.875 -8.632 8.297 1.00 93.69 488 THR A C 1
ATOM 3863 O O . THR A 1 488 ? -11.802 -8.021 8.285 1.00 93.69 488 THR A O 1
ATOM 3866 N N . PHE A 1 489 ? -13.564 -8.849 9.414 1.00 95.00 489 PHE A N 1
ATOM 3867 C CA . PHE A 1 489 ? -13.187 -8.388 10.749 1.00 95.00 489 PHE A CA 1
ATOM 3868 C C . PHE A 1 489 ? -12.461 -9.499 11.519 1.00 95.00 489 PHE A C 1
ATOM 3870 O O . PHE A 1 489 ? -12.807 -10.670 11.412 1.00 95.00 489 PHE A O 1
ATOM 3877 N N . ASN A 1 490 ? -11.455 -9.167 12.331 1.00 94.00 490 ASN A N 1
ATOM 3878 C CA . ASN A 1 490 ? -10.769 -10.167 13.155 1.00 94.00 490 ASN A CA 1
ATOM 3879 C C . ASN A 1 490 ? -11.325 -10.163 14.584 1.00 94.00 490 ASN A C 1
ATOM 3881 O O . ASN A 1 490 ? -10.784 -9.494 15.466 1.00 94.00 490 ASN A O 1
ATOM 3885 N N . GLY A 1 491 ? -12.390 -10.940 14.813 1.00 93.19 491 GLY A N 1
ATOM 3886 C CA . GLY A 1 491 ? -13.031 -11.045 16.127 1.00 93.19 491 GLY A CA 1
ATOM 3887 C C . GLY A 1 491 ? -12.064 -11.474 17.235 1.00 93.19 491 GLY A C 1
ATOM 3888 O O . GLY A 1 491 ? -12.075 -10.897 18.317 1.00 93.19 491 GLY A O 1
ATOM 3889 N N . THR A 1 492 ? -11.168 -12.429 16.963 1.00 93.88 492 THR A N 1
ATOM 3890 C CA . THR A 1 492 ? -10.212 -12.945 17.961 1.00 93.88 492 THR A CA 1
ATOM 3891 C C . THR A 1 492 ? -9.210 -11.871 18.389 1.00 93.88 492 THR A C 1
ATOM 3893 O O . THR A 1 492 ? -8.930 -11.725 19.578 1.00 93.88 492 THR A O 1
ATOM 3896 N N . ARG A 1 493 ? -8.713 -11.070 17.439 1.00 93.94 493 ARG A N 1
ATOM 3897 C CA . ARG A 1 493 ? -7.831 -9.930 17.727 1.00 93.94 493 ARG A CA 1
ATOM 3898 C C . ARG A 1 493 ? -8.560 -8.832 18.499 1.00 93.94 493 ARG A C 1
ATOM 3900 O O . ARG A 1 493 ? -8.023 -8.329 19.478 1.00 93.94 493 ARG A O 1
ATOM 3907 N N . ALA A 1 494 ? -9.788 -8.506 18.106 1.00 93.88 494 ALA A N 1
ATOM 3908 C CA . ALA A 1 494 ? -10.579 -7.480 18.776 1.00 93.88 494 ALA A CA 1
ATOM 3909 C C . ALA A 1 494 ? -10.920 -7.859 20.236 1.00 93.88 494 ALA A C 1
ATOM 3911 O O . ALA A 1 494 ? -10.865 -7.005 21.121 1.00 93.88 494 ALA A O 1
ATOM 3912 N N . LEU A 1 495 ? -11.175 -9.146 20.521 1.00 92.00 495 LEU A N 1
ATOM 3913 C CA . LEU A 1 495 ? -11.287 -9.645 21.899 1.00 92.00 495 LEU A CA 1
ATOM 3914 C C . LEU A 1 495 ? -9.971 -9.529 22.679 1.00 92.00 495 LEU A C 1
ATOM 3916 O O . LEU A 1 495 ? -9.994 -9.111 23.836 1.00 92.00 495 LEU A O 1
ATOM 3920 N N . ALA A 1 496 ? -8.834 -9.872 22.066 1.00 91.31 496 ALA A N 1
ATOM 3921 C CA . ALA A 1 496 ? -7.526 -9.759 22.713 1.00 91.31 496 ALA A CA 1
ATOM 3922 C C . ALA A 1 496 ? -7.193 -8.301 23.087 1.00 91.31 496 ALA A C 1
ATOM 3924 O O . ALA A 1 496 ? -6.695 -8.050 24.185 1.00 91.31 496 ALA A O 1
ATOM 3925 N N . HIS A 1 497 ? -7.550 -7.336 22.231 1.00 91.69 497 HIS A N 1
ATOM 3926 C CA . HIS A 1 497 ? -7.418 -5.902 22.522 1.00 91.69 497 HIS A CA 1
ATOM 3927 C C . HIS A 1 497 ? -8.220 -5.491 23.763 1.00 91.69 497 HIS A C 1
ATOM 3929 O O . HIS A 1 497 ? -7.678 -4.854 24.664 1.00 91.69 497 HIS A O 1
ATOM 3935 N N . LEU A 1 498 ? -9.483 -5.920 23.881 1.00 89.62 498 LEU A N 1
ATOM 3936 C CA . LEU A 1 498 ? -10.287 -5.659 25.083 1.00 89.62 498 LEU A CA 1
ATOM 3937 C C . LEU A 1 498 ? -9.717 -6.308 26.346 1.00 89.62 498 LEU A C 1
ATOM 3939 O O . LEU A 1 498 ? -9.694 -5.683 27.408 1.00 89.62 498 LEU A O 1
ATOM 3943 N N . GLN A 1 499 ? -9.254 -7.554 26.246 1.00 87.75 499 GLN A N 1
ATOM 3944 C CA . GLN A 1 499 ? -8.640 -8.261 27.370 1.00 87.75 499 GLN A CA 1
ATOM 3945 C C . GLN A 1 499 ? -7.367 -7.552 27.851 1.00 87.75 499 GLN A C 1
ATOM 3947 O O . GLN A 1 499 ? -7.159 -7.453 29.056 1.00 87.75 499 GLN A O 1
ATOM 3952 N N . ALA A 1 500 ? -6.563 -6.994 26.939 1.00 86.38 500 ALA A N 1
ATOM 3953 C CA . ALA A 1 500 ? -5.381 -6.204 27.280 1.00 86.38 500 ALA A CA 1
ATOM 3954 C C . ALA A 1 500 ? -5.717 -4.846 27.932 1.00 86.38 500 ALA A C 1
ATOM 3956 O O . ALA A 1 500 ? -4.957 -4.367 28.771 1.00 86.38 500 ALA A O 1
ATOM 3957 N N . LEU A 1 501 ? -6.855 -4.237 27.579 1.00 83.56 501 LEU A N 1
ATOM 3958 C CA . LEU A 1 501 ? -7.323 -2.966 28.148 1.00 83.56 501 LEU A CA 1
ATOM 3959 C C . LEU A 1 501 ? -8.009 -3.124 29.513 1.00 83.56 501 LEU A C 1
ATOM 3961 O O . LEU A 1 501 ? -7.978 -2.203 30.324 1.00 83.56 501 LEU A O 1
ATOM 3965 N N . THR A 1 502 ? -8.630 -4.275 29.783 1.00 73.69 502 THR A N 1
ATOM 3966 C CA . THR A 1 502 ? -9.447 -4.495 30.992 1.00 73.69 502 THR A CA 1
ATOM 3967 C C . THR A 1 502 ? -8.697 -4.231 32.315 1.00 73.69 502 THR A C 1
ATOM 3969 O O . THR A 1 502 ? -9.274 -3.568 33.176 1.00 73.69 502 THR A O 1
ATOM 3972 N N . PRO A 1 503 ? -7.424 -4.647 32.506 1.00 62.88 503 PRO A N 1
ATOM 3973 C CA . PRO A 1 503 ? -6.675 -4.391 33.742 1.00 62.88 503 PRO A CA 1
ATOM 3974 C C . PRO A 1 503 ? -6.339 -2.918 34.012 1.00 62.88 503 PRO A C 1
ATOM 3976 O O . PRO A 1 503 ? -5.975 -2.592 35.138 1.00 62.88 503 PRO A O 1
ATOM 3979 N N . SER A 1 504 ? -6.409 -2.040 33.004 1.00 60.84 504 SER A N 1
ATOM 3980 C CA . SER A 1 504 ? -6.080 -0.614 33.142 1.00 60.84 504 SER A CA 1
ATOM 3981 C C . SER A 1 504 ? -7.306 0.293 33.293 1.00 60.84 504 SER A C 1
ATOM 3983 O O . SER A 1 504 ? -7.144 1.489 33.541 1.00 60.84 504 SER A O 1
ATOM 3985 N N . ILE A 1 505 ? -8.526 -0.248 33.170 1.00 59.19 505 ILE A N 1
ATOM 3986 C CA . ILE A 1 505 ? -9.778 0.502 33.351 1.00 59.19 505 ILE A CA 1
ATOM 3987 C C . ILE A 1 505 ? -9.807 1.109 34.764 1.00 59.19 505 ILE A C 1
ATOM 3989 O O . ILE A 1 505 ? -9.688 0.399 35.760 1.00 59.19 505 ILE A O 1
ATOM 3993 N N . GLY A 1 506 ? -9.948 2.436 34.842 1.00 55.97 506 GLY A N 1
ATOM 3994 C CA . GLY A 1 506 ? -9.905 3.203 36.095 1.00 55.97 506 GLY A CA 1
ATOM 3995 C C . GLY A 1 506 ? -8.532 3.780 36.475 1.00 55.97 506 GLY A C 1
ATOM 3996 O O . GLY A 1 506 ? -8.451 4.547 37.429 1.00 55.97 506 GLY A O 1
ATOM 3997 N N . MET A 1 507 ? -7.457 3.487 35.727 1.00 59.34 507 MET A N 1
ATOM 3998 C CA . MET A 1 507 ? -6.156 4.174 35.876 1.00 59.34 507 MET A CA 1
ATOM 3999 C C . MET A 1 507 ? -6.034 5.450 35.017 1.00 59.34 507 MET A C 1
ATOM 4001 O O . MET A 1 507 ? -4.995 6.114 35.037 1.00 59.34 507 MET A O 1
ATOM 4005 N N . TYR A 1 508 ? -7.075 5.786 34.252 1.00 53.81 508 TYR A N 1
ATOM 4006 C CA . TYR A 1 508 ? -7.127 6.924 33.336 1.00 53.81 508 TYR A CA 1
ATOM 4007 C C . TYR A 1 508 ? -8.300 7.867 33.681 1.00 53.81 508 TYR A C 1
ATOM 4009 O O . TYR A 1 508 ? -9.370 7.369 34.025 1.00 53.81 508 TYR A O 1
ATOM 4017 N N . PRO A 1 509 ? -8.142 9.202 33.555 1.00 52.78 509 PRO A N 1
ATOM 4018 C CA . PRO A 1 509 ? -6.880 9.908 33.340 1.00 52.78 509 PRO A CA 1
ATOM 4019 C C . PRO A 1 509 ? -5.977 9.803 34.582 1.00 52.78 509 PRO A C 1
ATOM 4021 O O . PRO A 1 509 ? -6.481 9.878 35.705 1.00 52.78 509 PRO A O 1
ATOM 4024 N N . PRO A 1 510 ? -4.648 9.658 34.419 1.00 55.53 510 PRO A N 1
ATOM 4025 C CA . PRO A 1 510 ? -3.744 9.639 35.562 1.00 55.53 510 PRO A CA 1
ATOM 4026 C C . PRO A 1 510 ? -3.886 10.947 36.367 1.00 55.53 510 PRO A C 1
ATOM 4028 O O . PRO A 1 510 ? -3.962 12.031 35.771 1.00 55.53 510 PRO A O 1
ATOM 4031 N N . PRO A 1 511 ? -3.937 10.879 37.711 1.00 47.59 511 PRO A N 1
ATOM 4032 C CA . PRO A 1 511 ? -4.188 12.046 38.547 1.00 47.59 511 PRO A CA 1
ATOM 4033 C C . PRO A 1 511 ? -3.102 13.105 38.329 1.00 47.59 511 PRO A C 1
ATOM 4035 O O . PRO A 1 511 ? -1.921 12.857 38.561 1.00 47.59 511 PRO A O 1
ATOM 4038 N N . GLY A 1 512 ? -3.516 14.290 37.871 1.00 51.22 512 GLY A N 1
ATOM 4039 C CA . GLY A 1 512 ? -2.621 15.405 37.547 1.00 51.22 512 GLY A CA 1
ATOM 4040 C C . GLY A 1 512 ? -2.453 15.708 36.054 1.00 51.22 512 GLY A C 1
ATOM 4041 O O . GLY A 1 512 ? -1.787 16.689 35.729 1.00 51.22 512 GLY A O 1
ATOM 4042 N N . PHE A 1 513 ? -3.064 14.946 35.136 1.00 41.72 513 PHE A N 1
ATOM 4043 C CA . PHE A 1 513 ? -3.089 15.351 33.724 1.00 41.72 513 PHE A CA 1
ATOM 4044 C C . PHE A 1 513 ? -3.864 16.674 33.557 1.00 41.72 513 PHE A C 1
ATOM 4046 O O . PHE A 1 513 ? -5.004 16.769 34.029 1.00 41.72 513 PHE A O 1
ATOM 4053 N N . PRO A 1 514 ? -3.295 17.702 32.896 1.00 42.62 514 PRO A N 1
ATOM 4054 C CA . PRO A 1 514 ? -3.995 18.959 32.689 1.00 42.62 514 PRO A CA 1
ATOM 4055 C C . PRO A 1 514 ? -5.187 18.719 31.764 1.00 42.62 514 PRO A C 1
ATOM 4057 O O . PRO A 1 514 ? -5.026 18.347 30.600 1.00 42.62 514 PRO A O 1
ATOM 4060 N N . LYS A 1 515 ? -6.399 18.961 32.275 1.00 43.78 515 LYS A N 1
ATOM 4061 C CA . LYS A 1 515 ? -7.578 19.091 31.420 1.00 43.78 515 LYS A CA 1
ATOM 4062 C C . LYS A 1 515 ? -7.340 20.309 30.534 1.00 43.78 515 LYS A C 1
ATOM 4064 O O . LYS A 1 515 ? -7.338 21.432 31.028 1.00 43.78 515 LYS A O 1
ATOM 4069 N N . LEU A 1 516 ? -7.096 20.076 29.246 1.00 38.88 516 LEU A N 1
ATOM 4070 C CA . LEU A 1 516 ? -7.092 21.139 28.249 1.00 38.88 516 LEU A CA 1
ATOM 4071 C C . LEU A 1 516 ? -8.498 21.734 28.236 1.00 38.88 516 LEU A C 1
ATOM 4073 O O . LEU A 1 516 ? -9.426 21.108 27.722 1.00 38.88 516 LEU A O 1
ATOM 4077 N N . GLU A 1 517 ? -8.670 22.910 28.840 1.00 36.09 517 GLU A N 1
ATOM 4078 C CA . GLU A 1 517 ? -9.925 23.634 28.684 1.00 36.09 517 GLU A CA 1
ATOM 4079 C C . GLU A 1 517 ? -10.139 23.900 27.187 1.00 36.09 517 GLU A C 1
ATOM 4081 O O . GLU A 1 517 ? -9.189 24.295 26.497 1.00 36.09 517 GLU A O 1
ATOM 4086 N N . PRO A 1 518 ? -11.356 23.677 26.654 1.00 42.28 518 PRO A N 1
ATOM 4087 C CA . PRO A 1 518 ? -11.682 24.108 25.306 1.00 42.28 518 PRO A CA 1
ATOM 4088 C C . PRO A 1 518 ? -11.347 25.591 25.208 1.00 42.28 518 PRO A C 1
ATOM 4090 O O . PRO A 1 518 ? -11.833 26.362 26.035 1.00 42.28 518 PRO A O 1
ATOM 4093 N N . VAL A 1 519 ? -10.501 25.976 24.244 1.00 40.03 519 VAL A N 1
ATOM 4094 C CA . VAL A 1 519 ? -10.025 27.359 24.102 1.00 40.03 519 VAL A CA 1
ATOM 4095 C C . VAL A 1 519 ? -11.234 28.284 24.100 1.00 40.03 519 VAL A C 1
ATOM 4097 O O . VAL A 1 519 ? -11.987 28.326 23.123 1.00 40.03 519 VAL A O 1
ATOM 4100 N N . ALA A 1 520 ? -11.433 28.986 25.218 1.00 40.50 520 ALA A N 1
ATOM 4101 C CA . ALA A 1 520 ? -12.558 29.881 25.382 1.00 40.50 520 ALA A CA 1
ATOM 4102 C C . ALA A 1 520 ? -12.490 30.903 24.250 1.00 40.50 520 ALA A C 1
ATOM 4104 O O . ALA A 1 520 ? -11.458 31.554 24.061 1.00 40.50 520 ALA A O 1
ATOM 4105 N N . ALA A 1 521 ? -13.568 30.998 23.467 1.00 38.41 521 ALA A N 1
ATOM 4106 C CA . ALA A 1 521 ? -13.645 31.949 22.371 1.00 38.41 521 ALA A CA 1
ATOM 4107 C C . ALA A 1 521 ? -13.306 33.334 22.927 1.00 38.41 521 ALA A C 1
ATOM 4109 O O . ALA A 1 521 ? -13.993 33.811 23.831 1.00 38.41 521 ALA A O 1
ATOM 4110 N N . ILE A 1 522 ? -12.213 33.924 22.429 1.00 40.19 522 ILE A N 1
ATOM 4111 C CA . ILE A 1 522 ? -11.638 35.160 22.962 1.00 40.19 522 ILE A CA 1
ATOM 4112 C C . ILE A 1 522 ? -12.719 36.237 22.906 1.00 40.19 522 ILE A C 1
ATOM 4114 O O . ILE A 1 522 ? -13.035 36.763 21.838 1.00 40.19 522 ILE A O 1
A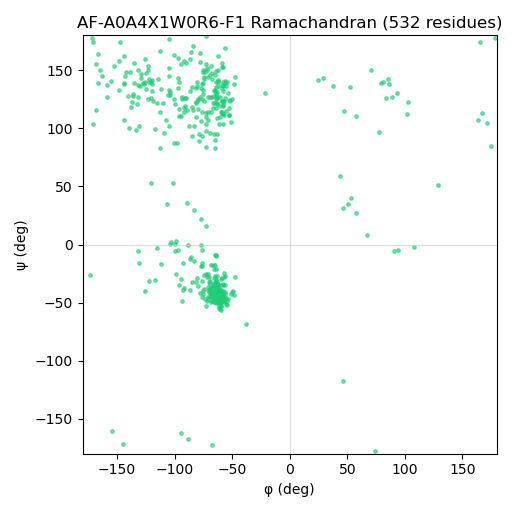TOM 4118 N N . THR A 1 523 ? -13.313 36.541 24.058 1.00 42.34 523 THR A N 1
ATOM 4119 C CA . THR A 1 523 ? -14.302 37.602 24.175 1.00 42.34 523 THR A CA 1
ATOM 4120 C C . THR A 1 523 ? -13.595 38.924 23.930 1.00 42.34 523 THR A C 1
ATOM 4122 O O . THR A 1 523 ? -12.617 39.261 24.599 1.00 42.34 523 THR A O 1
ATOM 4125 N N . SER A 1 524 ? -14.071 39.652 22.919 1.00 37.97 524 SER A N 1
ATOM 4126 C CA . SER A 1 524 ? -13.492 40.917 22.469 1.00 37.97 524 SER A CA 1
ATOM 4127 C C . SER A 1 524 ? -13.225 41.864 23.646 1.00 37.97 524 SER A C 1
ATOM 4129 O O . SER A 1 524 ? -14.075 41.972 24.537 1.00 37.97 524 SER A O 1
ATOM 4131 N N . PRO A 1 525 ? -12.080 42.574 23.668 1.00 42.41 525 PRO A N 1
ATOM 4132 C CA . PRO A 1 525 ? -11.698 43.390 24.810 1.00 42.41 525 PRO A CA 1
ATOM 4133 C C . PRO A 1 525 ? -12.749 44.464 25.103 1.00 42.41 525 PRO A C 1
ATOM 4135 O O . PRO A 1 525 ? -13.099 45.289 24.257 1.00 42.41 525 PRO A O 1
ATOM 4138 N N . LYS A 1 526 ? -13.244 44.433 26.341 1.00 39.41 526 LYS A N 1
ATOM 4139 C CA . LYS A 1 526 ? -14.197 45.387 26.909 1.00 39.41 526 LYS A CA 1
ATOM 4140 C C . LYS A 1 526 ? -13.639 46.809 26.790 1.00 39.41 526 LYS A C 1
ATOM 4142 O O . LYS A 1 526 ? -12.527 47.070 27.245 1.00 39.41 526 LYS A O 1
ATOM 4147 N N . ALA A 1 527 ? -14.412 47.714 26.189 1.00 37.97 527 ALA A N 1
ATOM 4148 C CA . ALA A 1 527 ? -14.016 49.109 26.013 1.00 37.97 527 ALA A CA 1
ATOM 4149 C C . ALA A 1 527 ? -13.671 49.774 27.359 1.00 37.97 527 ALA A C 1
ATOM 4151 O O . ALA A 1 527 ? -14.327 49.527 28.375 1.00 37.97 527 ALA A O 1
ATOM 4152 N N . ALA A 1 528 ? -12.630 50.609 27.354 1.00 36.56 528 ALA A N 1
ATOM 4153 C CA . ALA A 1 528 ? -12.177 51.333 28.536 1.00 36.56 528 ALA A CA 1
ATOM 4154 C C . ALA A 1 528 ? -13.237 52.349 29.013 1.00 36.56 528 ALA A C 1
ATOM 4156 O O . ALA A 1 528 ? -13.918 52.947 28.178 1.00 36.56 528 ALA A O 1
ATOM 4157 N N . PRO A 1 529 ? -13.376 52.581 30.332 1.00 42.81 529 PRO A N 1
ATOM 4158 C CA . PRO A 1 529 ? -14.288 53.594 30.847 1.00 42.81 529 PRO A CA 1
ATOM 4159 C C . PRO A 1 529 ? -13.780 55.001 30.506 1.00 42.81 529 PRO A C 1
ATOM 4161 O O . PRO A 1 529 ? -12.642 55.359 30.819 1.00 42.81 529 PRO A O 1
ATOM 4164 N N . SER A 1 530 ? -14.641 55.806 29.887 1.00 37.22 530 SER A N 1
ATOM 4165 C CA . SER A 1 530 ? -14.410 57.230 29.643 1.00 37.22 530 SER A CA 1
ATOM 4166 C C . SER A 1 530 ? -14.290 57.994 30.964 1.00 37.22 530 SER A C 1
ATOM 4168 O O . SER A 1 530 ? -15.187 57.926 31.806 1.00 37.22 530 SER A O 1
ATOM 4170 N N . ARG A 1 531 ? -13.198 58.746 31.131 1.00 41.53 531 ARG A N 1
ATOM 4171 C CA . ARG A 1 531 ? -13.085 59.782 32.164 1.00 41.53 531 ARG A CA 1
ATOM 4172 C C . ARG A 1 531 ? -13.736 61.071 31.662 1.00 41.53 531 ARG A C 1
ATOM 4174 O O . ARG A 1 531 ? -13.089 61.807 30.934 1.00 41.53 531 ARG A O 1
ATOM 4181 N N . ASP A 1 532 ? -14.943 61.323 32.144 1.00 41.25 532 ASP A N 1
ATOM 4182 C CA . ASP A 1 532 ? -15.533 62.640 32.425 1.00 41.25 532 ASP A CA 1
ATOM 4183 C C . ASP A 1 532 ? -16.217 62.440 33.797 1.00 41.25 532 ASP A C 1
ATOM 4185 O O . ASP A 1 532 ? -16.775 61.369 34.045 1.00 41.25 532 ASP A O 1
ATOM 4189 N N . SER A 1 533 ? -16.024 63.263 34.828 1.00 33.38 533 SER A N 1
ATOM 4190 C CA . SER A 1 533 ? -16.449 64.665 35.005 1.00 33.38 533 SER A CA 1
ATOM 4191 C C . SER A 1 533 ? -15.787 65.234 36.289 1.00 33.38 533 SER A C 1
ATOM 4193 O O . SER A 1 533 ? -15.216 64.438 37.047 1.00 33.38 533 SER A O 1
ATOM 4195 N N . PRO A 1 534 ? -15.974 66.517 36.666 1.00 52.22 534 PRO A N 1
ATOM 4196 C CA . PRO A 1 534 ? -16.544 67.646 35.918 1.00 52.22 534 PRO A CA 1
ATOM 4197 C C . PRO A 1 534 ? -15.526 68.759 35.589 1.00 52.22 534 PRO A C 1
ATOM 4199 O O . PRO A 1 534 ? -14.413 68.751 36.163 1.00 52.22 534 PRO A O 1
#

Nearest PDB structures (foldseek):
  3k6l-assembly1_A  TM=3.543E-01  e=9.783E+00  Escherichia coli K-12

pLDDT: mean 71.1, std 27.1, range [21.08, 97.0]

Organism: Sus scrofa (NCBI:txid9823)

InterPro domains:
  IPR022227 Protein of unknown function DUF3754 [PF12576] (320-428)

Secondary structure (DSSP, 8-state):
-PPP-----------------------------------------------PPPP----------------PPP-----PPP---------------------------------S--HHHHHHHHHHHHHHTTSSS--S-TTHHHH-------S-HHHHHHHHHHHT--SHHHHHHHHHHHHHHHHHHHHHHHHHHHHHHHHHGGG-SS--SPPPP---HHHHHHHHHHHHHHHHHHHHHTT-EEPPHHHHHHHTT---TT-SSEEE--GGGEEEEEEEEEEEEEEE------TT----S------EEEEEEEEEEEEEESSS-EEEEEEEEEEGGGGGGG-SS-EEEPPHHHHHHHHHHHHHHHHHHIIIIIHHHHHHS---HHHHHHHHHHHHHHHHHHHHHHHHHHHHHHHHHHHHHHEEEEHHHHHHHHHHHHHHHHHHHHHHHHHHHTT-TT-S-S-HHHHHHHHHHHHHHHHHHHHS------HHHHHHHHHHHGGGTTS-SPTT----------PPPPPPPP----

Solvent-accessible surface area (backbone atoms only — not comparable to full-atom values): 33819 Å² total; per-residue (Å²): 134,91,80,88,83,82,88,81,90,81,90,82,85,88,80,91,86,89,83,89,82,90,83,88,86,88,82,90,84,87,78,90,82,85,82,90,83,89,84,85,81,89,80,87,89,82,91,80,83,91,80,83,88,80,92,82,85,92,86,90,81,82,91,79,92,76,89,80,92,77,78,80,78,76,86,78,76,80,78,78,77,78,89,74,88,73,83,82,76,89,78,91,76,88,82,83,90,79,90,78,82,89,77,88,75,82,81,82,74,84,89,73,83,92,77,74,58,44,77,61,44,61,48,51,32,51,50,45,29,55,50,54,72,70,50,82,81,74,86,69,44,83,66,43,82,76,67,53,73,37,41,53,74,96,60,54,66,73,55,45,51,51,49,46,29,71,76,75,24,72,50,76,66,49,34,52,52,50,54,52,49,50,54,46,44,52,53,58,40,50,58,51,37,52,51,53,40,53,53,53,46,64,54,37,57,89,69,44,89,89,57,94,65,83,88,69,84,82,70,51,69,74,58,46,55,49,46,52,46,54,43,52,60,64,43,47,63,45,40,52,48,42,31,37,42,68,62,46,60,58,49,49,16,38,18,63,64,45,74,60,96,82,57,94,67,50,64,45,74,56,71,89,50,44,60,42,74,50,46,29,42,26,39,78,44,80,41,68,62,84,74,79,77,68,90,83,68,100,76,74,94,77,78,73,75,76,60,74,42,54,26,26,52,32,37,41,39,42,36,29,38,78,83,63,63,75,44,40,40,30,33,38,72,42,41,54,50,45,56,53,74,74,48,94,77,63,44,81,44,76,55,67,69,60,52,48,51,51,50,49,54,50,50,55,57,44,51,54,46,45,58,62,52,45,50,51,44,48,70,76,65,69,54,56,68,68,58,53,52,50,53,48,51,52,52,50,51,53,52,47,51,52,54,56,49,54,52,51,50,52,51,52,48,54,51,50,52,53,48,60,77,24,52,73,35,48,50,75,55,37,52,54,58,40,33,58,39,20,36,54,43,46,48,46,36,32,53,49,42,54,61,51,58,77,65,42,86,88,55,93,80,62,59,70,65,64,50,17,54,51,51,18,54,56,50,27,54,49,45,27,73,77,67,75,43,81,38,59,59,61,23,62,60,20,51,51,49,44,61,71,47,56,86,52,69,82,60,62,80,53,92,83,67,81,79,77,69,76,80,70,77,80,72,75,82,78,80,78,85,79,93,80,86,133

Sequence (534 aa):
MPLRSTCRLDPAETSCTTTGLLGLQNTLGLKTSDPSLGLKPTEQCGRGLALRPAWGRNGPWRLGHRGGEDAFPPMTFDLCPFPSFRLRGKGLAMLHVTRGVWGSRVRIWPLLPALLGHPRALSSLAVKMGEYRKMWNPTEPRDWAQQYRERFIPFSKDQLLRLLIQEFHSSPTEKAALEEFAAHVDFCTLFHYHHVLAQLQALYDPINPDRDTLDQPSLTEPQRLANEQEVLQALEPLLAQANFSQLSEDTLAYALVVHHPQDLVQVTVNLEQYIYMQFWALGQRVGQMPRKSSVGSKRGFFKSPPAERRYFKRVVLAARTKRGHLVLKSFKDTPLEGLEQLLPELKVRTPTLQRALLNITLVVSGMVCFVNVGMVVLSDLKMATSLLLLLFAAFMGLRASKMFGQRRSVQALELAHMLYFRSTSNNSELLSALALRAQDEHAKEALLAHSFLARRPGGARGPPEETSQWLQSEVENWLLAQSGCDVTFNGTRALAHLQALTPSIGMYPPPGFPKLEPVAAITSPKAAPSRDSP

Mean predicted aligned error: 16.82 Å

Radius of gyration: 35.27 Å; Cα contacts (8 Å, |Δi|>4): 441; chains: 1; bounding box: 103×95×98 Å

Foldseek 3Di:
DDDDDDDDDDDDDDDDDDDDDDDDDDDDDDDDDDDDDDDDDDDDDDDDDDDDDDDDDDDDDDDDDDDDDDDDDDPDDDPDDDDDDDDDDDDDDDDDDDDDDDDDDDDPDDDDDDDFCAVVNLVVLVVLLVVLLPDDPDPAFPPVVVQDFAADLPDFPVRVLVVLCVPFVVDPVSNVVLVLVLVLLLVVLVVVLVVLLVVLCVLQQLQFPPHPDDDDDNDDPVRQVVSLSVSVVSCVVLCVLLRWAKGDSRLVSCLQNDADPPDLFDWHDDSLFFRDKTKTFHDKDWDQPPPPPPPDDPDDPDPDDRDTFIWTQKMWMWTDTPPDGTKTFMWGGATSNRPQLQDPDIGTDDDPVNVVVLVVVLVVVLVVCCVPVVVVCVPPVVDDPVVSVVVSVVVSVVVSCVSVVVVVVVSVVVSVVNCVVTTDDIRSRVSVVSSVSSSRSLSSLLSLLVSVQVVDPPHDPDPLVVQLVVSQVVVQVVSCVVPVDRHGHRSSSSVVSNVVSVVCVPCPPPPPDDDPDDPPDPDPDDDDDDDDDD